Protein AF-0000000084493902 (afdb_homodimer)

Organism: NCBI:txid1637975

Structure (mmCIF, N/CA/C/O backbone):
data_AF-0000000084493902-model_v1
#
loop_
_entity.id
_entity.type
_entity.pdbx_description
1 polymer 'ADP-ribose pyrophosphatase'
#
loop_
_atom_site.group_PDB
_atom_site.id
_atom_site.type_symbol
_atom_site.label_atom_id
_atom_site.label_alt_id
_atom_site.label_comp_id
_atom_site.label_asym_id
_atom_site.label_entity_id
_atom_site.label_seq_id
_atom_site.pdbx_PDB_ins_code
_atom_site.Cartn_x
_atom_site.Cartn_y
_atom_site.Cartn_z
_atom_site.occupancy
_atom_site.B_iso_or_equiv
_atom_site.auth_seq_id
_atom_site.auth_comp_id
_atom_site.auth_asym_id
_atom_site.auth_atom_id
_atom_site.pdbx_PDB_model_num
ATOM 1 N N . MET A 1 1 ? -39.344 -2.83 9.414 1 40.59 1 MET A N 1
ATOM 2 C CA . MET A 1 1 ? -38.625 -2.637 8.164 1 40.59 1 MET A CA 1
ATOM 3 C C . MET A 1 1 ? -37.312 -3.404 8.18 1 40.59 1 MET A C 1
ATOM 5 O O . MET A 1 1 ? -36.594 -3.381 9.18 1 40.59 1 MET A O 1
ATOM 9 N N . LYS A 1 2 ? -37.156 -4.387 7.496 1 50.34 2 LYS A N 1
ATOM 10 C CA . LYS A 1 2 ? -35.969 -5.25 7.574 1 50.34 2 LYS A CA 1
ATOM 11 C C . LYS A 1 2 ? -34.688 -4.434 7.469 1 50.34 2 LYS A C 1
ATOM 13 O O . LYS A 1 2 ? -34.562 -3.539 6.625 1 50.34 2 LYS A O 1
ATOM 18 N N . PRO A 1 3 ? -33.844 -4.539 8.43 1 62.88 3 PRO A N 1
ATOM 19 C CA . PRO A 1 3 ? -32.625 -3.711 8.406 1 62.88 3 PRO A CA 1
ATOM 20 C C . PRO A 1 3 ? -31.844 -3.844 7.102 1 62.88 3 PRO A C 1
ATOM 22 O O . PRO A 1 3 ? -31.703 -4.949 6.582 1 62.88 3 PRO A O 1
ATOM 25 N N . LYS A 1 4 ? -31.719 -2.766 6.324 1 71.44 4 LYS A N 1
ATOM 26 C CA . LYS A 1 4 ? -31.078 -2.695 5.012 1 71.44 4 LYS A CA 1
ATOM 27 C C . LYS A 1 4 ? -29.797 -3.533 4.977 1 71.44 4 LYS A C 1
ATOM 29 O O . LYS A 1 4 ? -29.469 -4.133 3.951 1 71.44 4 LYS A O 1
ATOM 34 N N . TRP A 1 5 ? -29.188 -3.623 6.105 1 69.56 5 TRP A N 1
ATOM 35 C CA . TRP A 1 5 ? -27.969 -4.422 6.137 1 69.56 5 TRP A CA 1
ATOM 36 C C . TRP A 1 5 ? -28.281 -5.898 5.91 1 69.56 5 TRP A C 1
ATOM 38 O O . TRP A 1 5 ? -27.484 -6.613 5.285 1 69.56 5 TRP A O 1
ATOM 48 N N . LEU A 1 6 ? -29.469 -6.363 6.398 1 64.44 6 LEU A N 1
ATOM 49 C CA . LEU A 1 6 ? -29.875 -7.746 6.203 1 64.44 6 LEU A CA 1
ATOM 50 C C . LEU A 1 6 ? -30.172 -8.023 4.73 1 64.44 6 LEU A C 1
ATOM 52 O O . LEU A 1 6 ? -29.797 -9.078 4.207 1 64.44 6 LEU A O 1
ATOM 56 N N . GLU A 1 7 ? -30.812 -7.098 4.105 1 72 7 GLU A N 1
ATOM 57 C CA . GLU A 1 7 ? -31.078 -7.227 2.68 1 72 7 GLU A CA 1
ATOM 58 C C . GLU A 1 7 ? -29.797 -7.309 1.871 1 72 7 GLU A C 1
ATOM 60 O O . GLU A 1 7 ? -29.672 -8.133 0.961 1 72 7 GLU A O 1
ATOM 65 N N . TRP A 1 8 ? -28.781 -6.453 2.168 1 73.19 8 TRP A N 1
ATOM 66 C CA . TRP A 1 8 ? -27.484 -6.477 1.485 1 73.19 8 TRP A CA 1
ATOM 67 C C . TRP A 1 8 ? -26.797 -7.82 1.673 1 73.19 8 TRP A C 1
ATOM 69 O O . TRP A 1 8 ? -26.281 -8.406 0.711 1 73.19 8 TRP A O 1
ATO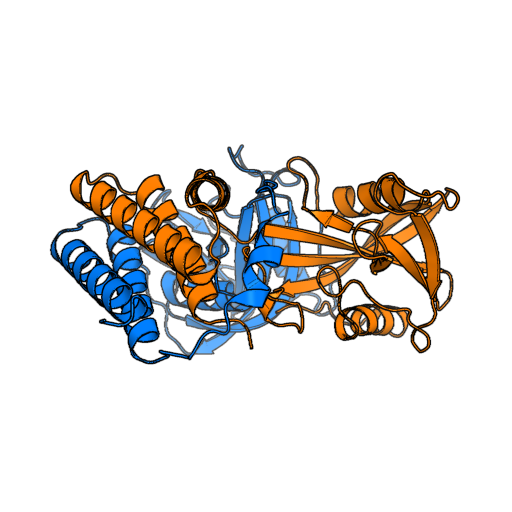M 79 N N . ALA A 1 9 ? -26.828 -8.258 2.898 1 68.31 9 ALA A N 1
ATOM 80 C CA . ALA A 1 9 ? -26.172 -9.523 3.195 1 68.31 9 ALA A CA 1
ATOM 81 C C . ALA A 1 9 ? -26.797 -10.68 2.418 1 68.31 9 ALA A C 1
ATOM 83 O O . ALA A 1 9 ? -26.094 -11.516 1.854 1 68.31 9 ALA A O 1
ATOM 84 N N . LYS A 1 10 ? -28.141 -10.719 2.365 1 66.25 10 LYS A N 1
ATOM 85 C CA . LYS A 1 10 ? -28.859 -11.773 1.639 1 66.25 10 LYS A CA 1
ATOM 86 C C . LYS A 1 10 ? -28.547 -11.719 0.146 1 66.25 10 LYS A C 1
ATOM 88 O O . LYS A 1 10 ? -28.312 -12.75 -0.487 1 66.25 10 LYS A O 1
ATOM 93 N N . GLN A 1 11 ? -28.609 -10.5 -0.371 1 75.38 11 GLN A N 1
ATOM 94 C CA . GLN A 1 11 ? -28.297 -10.32 -1.786 1 75.38 11 GLN A CA 1
ATOM 95 C C . GLN A 1 11 ? -26.875 -10.773 -2.1 1 75.38 11 GLN A C 1
ATOM 97 O O . GLN A 1 11 ? -26.656 -11.508 -3.062 1 75.38 11 GLN A O 1
ATOM 102 N N . LEU A 1 12 ? -25.922 -10.352 -1.308 1 79.12 12 LEU A N 1
ATOM 103 C CA . LEU A 1 12 ? -24.531 -10.727 -1.506 1 79.12 12 LEU A CA 1
ATOM 104 C C . LEU A 1 12 ? -24.344 -12.234 -1.412 1 79.12 12 LEU A C 1
ATOM 106 O O . LEU A 1 12 ? -23.625 -12.828 -2.213 1 79.12 12 LEU A O 1
ATOM 110 N N . GLN A 1 13 ? -25.062 -12.844 -0.446 1 68.31 13 GLN A N 1
ATOM 111 C CA . GLN A 1 13 ? -25 -14.289 -0.293 1 68.31 13 GLN A CA 1
ATOM 112 C C . GLN A 1 13 ? -25.547 -15 -1.528 1 68.31 13 GLN A C 1
ATOM 114 O O . GLN A 1 13 ? -24.969 -15.969 -2.006 1 68.31 13 GLN A O 1
ATOM 119 N N . SER A 1 14 ? -26.688 -14.594 -2.02 1 68.5 14 SER A N 1
ATOM 120 C CA . SER A 1 14 ? -27.312 -15.188 -3.199 1 68.5 14 SER A CA 1
ATOM 121 C C . SER A 1 14 ? -26.406 -15.062 -4.422 1 68.5 14 SER A C 1
ATOM 123 O O . SER A 1 14 ? -26.234 -16.016 -5.176 1 68.5 14 SER A O 1
ATOM 125 N N . ILE A 1 15 ? -25.797 -13.844 -4.664 1 75 15 ILE A N 1
ATOM 126 C CA . ILE A 1 15 ? -24.922 -13.594 -5.801 1 75 15 ILE A CA 1
ATOM 127 C C . ILE A 1 15 ? -23.672 -14.484 -5.695 1 75 15 ILE A C 1
ATOM 129 O O . ILE A 1 15 ? -23.266 -15.102 -6.676 1 75 15 ILE A O 1
ATOM 133 N N . ALA A 1 16 ? -23.109 -14.461 -4.492 1 73.44 16 ALA A N 1
ATOM 134 C CA . ALA A 1 16 ? -21.922 -15.281 -4.266 1 73.44 16 ALA A CA 1
ATOM 135 C C . ALA A 1 16 ? -22.219 -16.75 -4.547 1 73.44 16 ALA A C 1
ATOM 137 O O . ALA A 1 16 ? -21.422 -17.438 -5.207 1 73.44 16 ALA A O 1
ATOM 138 N N . GLN A 1 17 ? -23.344 -17.266 -4.055 1 68.88 17 GLN A N 1
ATOM 139 C CA . GLN A 1 17 ? -23.719 -18.656 -4.262 1 68.88 17 GLN A CA 1
ATOM 140 C C . GLN A 1 17 ? -23.891 -18.969 -5.746 1 68.88 17 GLN A C 1
ATOM 142 O O . GLN A 1 17 ? -23.438 -20.016 -6.227 1 68.88 17 GLN A O 1
ATOM 147 N N . ALA A 1 18 ? -24.594 -18.188 -6.504 1 70.81 18 ALA A N 1
ATOM 148 C CA . ALA A 1 18 ? -24.75 -18.359 -7.945 1 70.81 18 ALA A CA 1
ATOM 149 C C . ALA A 1 18 ? -23.406 -18.391 -8.648 1 70.81 18 ALA A C 1
ATOM 151 O O . ALA A 1 18 ? -23.156 -19.234 -9.516 1 70.81 18 ALA A O 1
ATOM 152 N N . GLY A 1 19 ? -22.516 -17.312 -8.352 1 75 19 GLY A N 1
ATOM 153 C CA . GLY A 1 19 ? -21.188 -17.312 -8.922 1 75 19 GLY A CA 1
ATOM 154 C C . GLY A 1 19 ? -20.391 -18.562 -8.633 1 75 19 GLY A C 1
ATOM 155 O O . GLY A 1 19 ? -19.766 -19.125 -9.531 1 75 19 GLY A O 1
ATOM 156 N N . LEU A 1 20 ? -20.516 -19.031 -7.383 1 74.19 20 LEU A N 1
ATOM 157 C CA . LEU A 1 20 ? -19.797 -20.234 -6.969 1 74.19 20 LEU A CA 1
ATOM 158 C C . LEU A 1 20 ? -20.344 -21.469 -7.672 1 74.19 20 LEU A C 1
ATOM 160 O O . LEU A 1 20 ? -19.625 -22.438 -7.887 1 74.19 20 LEU A O 1
ATOM 164 N N . THR A 1 21 ? -21.594 -21.516 -8.031 1 67.62 21 THR A N 1
ATOM 165 C CA . THR A 1 21 ? -22.25 -22.656 -8.672 1 67.62 21 THR A CA 1
ATOM 166 C C . THR A 1 21 ? -21.953 -22.672 -10.172 1 67.62 21 THR A C 1
ATOM 168 O O . THR A 1 21 ? -21.719 -23.75 -10.742 1 67.62 21 THR A O 1
ATOM 171 N N . TYR A 1 22 ? -21.844 -21.5 -10.805 1 74.5 22 TYR A N 1
ATOM 172 C CA . TYR A 1 22 ? -21.906 -21.484 -12.258 1 74.5 22 TYR A CA 1
ATOM 173 C C . TYR A 1 22 ? -20.578 -21.031 -12.852 1 74.5 22 TYR A C 1
ATOM 175 O O . TYR A 1 22 ? -20.297 -21.281 -14.023 1 74.5 22 TYR A O 1
ATOM 183 N N . SER A 1 23 ? -19.812 -20.125 -12.117 1 76.56 23 SER A N 1
ATOM 184 C CA . SER A 1 23 ? -18.547 -19.625 -12.664 1 76.56 23 SER A CA 1
ATOM 185 C C . SER A 1 23 ? -17.562 -20.75 -12.922 1 76.56 23 SER A C 1
ATOM 187 O O . SER A 1 23 ? -17.531 -21.734 -12.18 1 76.56 23 SER A O 1
ATOM 189 N N . LYS A 1 24 ? -16.75 -20.641 -14 1 76.44 24 LYS A N 1
ATOM 190 C CA . LYS A 1 24 ? -15.742 -21.641 -14.328 1 76.44 24 LYS A CA 1
ATOM 191 C C . LYS A 1 24 ? -14.336 -21.078 -14.18 1 76.44 24 LYS A C 1
ATOM 193 O O . LYS A 1 24 ? -13.352 -21.828 -14.195 1 76.44 24 LYS A O 1
ATOM 198 N N . ASP A 1 25 ? -14.273 -19.781 -14.047 1 77.94 25 ASP A N 1
ATOM 199 C CA . ASP A 1 25 ? -12.984 -19.109 -13.867 1 77.94 25 ASP A CA 1
ATOM 200 C C . ASP A 1 25 ? -12.531 -19.172 -12.414 1 77.94 25 ASP A C 1
ATOM 202 O O . ASP A 1 25 ? -13.266 -18.766 -11.508 1 77.94 25 ASP A O 1
ATOM 206 N N . ILE A 1 26 ? -11.359 -19.734 -12.195 1 74.38 26 ILE A N 1
ATOM 207 C CA . ILE A 1 26 ? -10.875 -20 -10.844 1 74.38 26 ILE A CA 1
ATOM 208 C C . ILE A 1 26 ? -10.734 -18.688 -10.086 1 74.38 26 ILE A C 1
ATOM 210 O O . ILE A 1 26 ? -10.984 -18.641 -8.875 1 74.38 26 ILE A O 1
ATOM 214 N N . TYR A 1 27 ? -10.422 -17.656 -10.625 1 76.69 27 TYR A N 1
ATOM 215 C CA . TYR A 1 27 ? -10.297 -16.359 -9.961 1 76.69 27 TYR A CA 1
ATOM 216 C C . TYR A 1 27 ? -11.664 -15.789 -9.609 1 76.69 27 TYR A C 1
ATOM 218 O O . TYR A 1 27 ? -11.844 -15.195 -8.547 1 76.69 27 TYR A O 1
ATOM 226 N N . ASP A 1 28 ? -12.594 -15.984 -10.539 1 78.06 28 ASP A N 1
ATOM 227 C CA . ASP A 1 28 ? -13.953 -15.547 -10.25 1 78.06 28 ASP A CA 1
ATOM 228 C C . ASP A 1 28 ? -14.555 -16.344 -9.086 1 78.06 28 ASP A C 1
ATOM 230 O O . ASP A 1 28 ? -15.258 -15.773 -8.242 1 78.06 28 ASP A O 1
ATOM 234 N N . LEU A 1 29 ? -14.172 -17.609 -9.078 1 75.19 29 LEU A N 1
ATOM 235 C CA . LEU A 1 29 ? -14.648 -18.422 -7.969 1 75.19 29 LEU A CA 1
ATOM 236 C C . LEU A 1 29 ? -14.102 -17.906 -6.645 1 75.19 29 LEU A C 1
ATOM 238 O O . LEU A 1 29 ? -14.828 -17.828 -5.652 1 75.19 29 LEU A O 1
ATOM 242 N N . GLU A 1 30 ? -12.906 -17.5 -6.582 1 75.88 30 GLU A N 1
ATOM 243 C CA . GLU A 1 30 ? -12.297 -16.938 -5.383 1 75.88 30 GLU A CA 1
ATOM 244 C C . GLU A 1 30 ? -12.961 -15.617 -5 1 75.88 30 GLU A C 1
ATOM 246 O O . GLU A 1 30 ? -13.203 -15.352 -3.818 1 75.88 30 GLU A O 1
ATOM 251 N N . ARG A 1 31 ? -13.258 -14.891 -5.949 1 83.88 31 ARG A N 1
ATOM 252 C CA . ARG A 1 31 ? -13.914 -13.617 -5.703 1 83.88 31 ARG A CA 1
ATOM 253 C C . ARG A 1 31 ? -15.297 -13.82 -5.09 1 83.88 31 ARG A C 1
ATOM 255 O O . ARG A 1 31 ? -15.672 -13.125 -4.148 1 83.88 31 ARG A O 1
ATOM 262 N N . PHE A 1 32 ? -16.016 -14.773 -5.605 1 78.56 32 PHE A N 1
ATOM 263 C CA . PHE A 1 32 ? -17.359 -15.023 -5.086 1 78.56 32 PHE A CA 1
ATOM 264 C C . PHE A 1 32 ? -17.297 -15.609 -3.68 1 78.56 32 PHE A C 1
ATOM 266 O O . PHE A 1 32 ? -18.156 -15.344 -2.848 1 78.56 32 PHE A O 1
ATOM 273 N N . GLU A 1 33 ? -16.203 -16.344 -3.426 1 77.56 33 GLU A N 1
ATOM 274 C CA . GLU A 1 33 ? -16.016 -16.828 -2.062 1 77.56 33 GLU A CA 1
ATOM 275 C C . GLU A 1 33 ? -15.766 -15.68 -1.095 1 77.56 33 GLU A C 1
ATOM 277 O O . GLU A 1 33 ? -16.281 -15.688 0.028 1 77.56 33 GLU A O 1
ATOM 282 N N . LEU A 1 34 ? -15.055 -14.75 -1.514 1 78.06 34 LEU A N 1
ATOM 283 C CA . LEU A 1 34 ? -14.805 -13.57 -0.688 1 78.06 34 LEU A CA 1
ATOM 284 C C . LEU A 1 34 ? -16.094 -12.805 -0.435 1 78.06 34 LEU A C 1
ATOM 286 O O . LEU A 1 34 ? -16.359 -12.359 0.688 1 78.06 34 LEU A O 1
ATOM 290 N N . ILE A 1 35 ? -16.953 -12.672 -1.423 1 80 35 ILE A N 1
ATOM 291 C CA . ILE A 1 35 ? -18.234 -11.992 -1.284 1 80 35 ILE A CA 1
ATOM 292 C C . ILE A 1 35 ? -19.125 -12.75 -0.288 1 80 35 ILE A C 1
ATOM 294 O O . ILE A 1 35 ? -19.781 -12.133 0.551 1 80 35 ILE A O 1
ATOM 298 N N . ARG A 1 36 ? -19.062 -14.031 -0.386 1 70.56 36 ARG A N 1
ATOM 299 C CA . ARG A 1 36 ? -19.812 -14.852 0.553 1 70.56 36 ARG A CA 1
ATOM 300 C C . ARG A 1 36 ? -19.359 -14.617 1.986 1 70.56 36 ARG A C 1
ATOM 302 O O . ARG A 1 36 ? -20.188 -14.461 2.891 1 70.56 36 ARG A O 1
ATOM 309 N N . LYS A 1 37 ? -18.062 -14.531 2.156 1 73 37 LYS A N 1
ATOM 310 C CA . LYS A 1 37 ? -17.516 -14.289 3.49 1 73 37 LYS A CA 1
ATOM 311 C C . LYS A 1 37 ? -17.953 -12.93 4.023 1 73 37 LYS A C 1
ATOM 313 O O . LYS A 1 37 ? -18.328 -12.805 5.191 1 73 37 LYS A O 1
ATOM 318 N N . ILE A 1 38 ? -17.922 -11.953 3.221 1 77.38 38 ILE A N 1
ATOM 319 C CA . ILE A 1 38 ? -18.328 -10.609 3.619 1 77.38 38 ILE A CA 1
ATOM 320 C C . ILE A 1 38 ? -19.812 -10.602 3.986 1 77.38 38 ILE A C 1
ATOM 322 O O . ILE A 1 38 ? -20.203 -9.984 4.977 1 77.38 38 ILE A O 1
ATOM 326 N N . SER A 1 39 ? -20.625 -11.242 3.199 1 69.69 39 SER A N 1
ATOM 327 C CA . SER A 1 39 ? -22.062 -11.312 3.465 1 69.69 39 SER A CA 1
ATOM 328 C C . SER A 1 39 ? -22.344 -11.945 4.824 1 69.69 39 SER A C 1
ATOM 330 O O . SER A 1 39 ? -23.219 -11.477 5.562 1 69.69 39 SER A O 1
ATOM 332 N N . VAL A 1 40 ? -21.578 -12.898 5.23 1 69.62 40 VAL A N 1
ATOM 333 C CA . VAL A 1 40 ? -21.734 -13.555 6.52 1 69.62 40 VAL A CA 1
ATOM 334 C C . VAL A 1 40 ? -21.312 -12.609 7.641 1 69.62 40 VAL A C 1
ATOM 336 O O . VAL A 1 40 ? -21.953 -12.555 8.688 1 69.62 40 VAL A O 1
ATOM 339 N N . GLU A 1 41 ? -20.266 -11.93 7.367 1 72.81 41 GLU A N 1
ATOM 340 C CA . GLU A 1 41 ? -19.797 -10.977 8.367 1 72.81 41 GLU A CA 1
ATOM 341 C C . GLU A 1 41 ? -20.844 -9.883 8.609 1 72.81 41 GLU A C 1
ATOM 343 O O . GLU A 1 41 ? -21.047 -9.453 9.75 1 72.81 41 GLU A O 1
ATOM 348 N N . ILE A 1 42 ? -21.406 -9.352 7.605 1 69.44 42 ILE A N 1
ATOM 349 C CA . ILE A 1 42 ? -22.438 -8.336 7.727 1 69.44 42 ILE A CA 1
ATOM 350 C C . ILE A 1 42 ? -23.578 -8.867 8.594 1 69.44 42 ILE A C 1
ATOM 352 O O . ILE A 1 42 ? -24.094 -8.156 9.461 1 69.44 42 ILE A O 1
ATOM 356 N N . LEU A 1 43 ? -23.953 -10.078 8.492 1 59.69 43 LEU A N 1
ATOM 357 C CA . LEU A 1 43 ? -25.047 -10.703 9.242 1 59.69 43 LEU A CA 1
ATOM 358 C C . LEU A 1 43 ? -24.672 -10.852 10.711 1 59.69 43 LEU A C 1
ATOM 360 O O . LEU A 1 43 ? -25.531 -10.719 11.594 1 59.69 43 LEU A O 1
ATOM 364 N N . THR A 1 44 ? -23.391 -11.094 10.922 1 63.78 44 THR A N 1
ATOM 365 C CA . THR A 1 44 ? -22.969 -11.383 12.289 1 63.78 44 THR A CA 1
ATOM 366 C C . THR A 1 44 ? -22.688 -10.086 13.047 1 63.78 44 THR A C 1
ATOM 368 O O . THR A 1 44 ? -22.781 -10.055 14.273 1 63.78 44 THR A O 1
ATOM 371 N N . GLN A 1 45 ? -22.234 -8.883 12.383 1 60.28 45 GLN A N 1
ATOM 372 C CA . GLN A 1 45 ? -21.844 -7.645 13.047 1 60.28 45 GLN A CA 1
ATOM 373 C C . GLN A 1 45 ? -22.891 -6.559 12.867 1 60.28 45 GLN A C 1
ATOM 375 O O . GLN A 1 45 ? -22.734 -5.441 13.367 1 60.28 45 GLN A O 1
ATOM 380 N N . ASN A 1 46 ? -24.172 -6.582 12.93 1 54.47 46 ASN A N 1
ATOM 381 C CA . ASN A 1 46 ? -25.266 -5.652 12.703 1 54.47 46 ASN A CA 1
ATOM 382 C C . ASN A 1 46 ? -25.188 -4.445 13.633 1 54.47 46 ASN A C 1
ATOM 384 O O . ASN A 1 46 ? -25.484 -4.551 14.82 1 54.47 46 ASN A O 1
ATOM 388 N N . THR A 1 47 ? -23.969 -3.711 13.656 1 46.97 47 THR A N 1
ATOM 389 C CA . THR A 1 47 ? -23.938 -2.672 14.68 1 46.97 47 THR A CA 1
ATOM 390 C C . THR A 1 47 ? -24.781 -1.472 14.266 1 46.97 47 THR A C 1
ATOM 392 O O . THR A 1 47 ? -25.016 -1.254 13.078 1 46.97 47 THR A O 1
ATOM 395 N N . ASN A 1 48 ? -25.516 -0.842 15.164 1 46.53 48 ASN A N 1
ATOM 396 C CA . ASN A 1 48 ? -26.141 0.473 15.188 1 46.53 48 ASN A CA 1
ATOM 397 C C . ASN A 1 48 ? -25.188 1.562 14.703 1 46.53 48 ASN A C 1
ATOM 399 O O . ASN A 1 48 ? -24.156 1.812 15.336 1 46.53 48 ASN A O 1
ATOM 403 N N . MET A 1 49 ? -24.906 1.685 13.453 1 45.53 49 MET A N 1
ATOM 404 C CA . MET A 1 49 ? -23.969 2.592 12.789 1 45.53 49 MET A CA 1
ATOM 405 C C . MET A 1 49 ? -24.406 4.043 12.969 1 45.53 49 MET A C 1
ATOM 407 O O . MET A 1 49 ? -25.562 4.383 12.719 1 45.53 49 MET A O 1
ATOM 411 N N . ASP A 1 50 ? -23.859 4.738 13.883 1 44 50 ASP A N 1
ATOM 412 C CA . ASP A 1 50 ? -24.031 6.184 13.961 1 44 50 ASP A CA 1
ATOM 413 C C . ASP A 1 50 ? -23.578 6.859 12.664 1 44 50 ASP A C 1
ATOM 415 O O . ASP A 1 50 ? -22.406 6.746 12.273 1 44 50 ASP A O 1
ATOM 419 N N . ASN A 1 51 ? -24.422 7.348 11.75 1 43.91 51 ASN A N 1
ATOM 420 C CA . ASN A 1 51 ? -24.484 7.871 10.391 1 43.91 51 ASN A CA 1
ATOM 421 C C . ASN A 1 51 ? -23.719 9.188 10.258 1 43.91 51 ASN A C 1
ATOM 423 O O . ASN A 1 51 ? -23.172 9.477 9.195 1 43.91 51 ASN A O 1
ATOM 427 N N . LYS A 1 52 ? -23.719 10.125 11.188 1 42.44 52 LYS A N 1
ATOM 428 C CA . LYS A 1 52 ? -23.297 11.5 10.961 1 42.44 52 LYS A CA 1
ATOM 429 C C . LYS A 1 52 ? -21.875 11.562 10.414 1 42.44 52 LYS A C 1
ATOM 431 O O . LYS A 1 52 ? -21.578 12.383 9.539 1 42.44 52 LYS A O 1
ATOM 436 N N . ILE A 1 53 ? -21 10.93 10.867 1 43.22 53 ILE A N 1
ATOM 437 C CA . ILE A 1 53 ? -19.578 11.141 10.695 1 43.22 53 ILE A CA 1
ATOM 438 C C . ILE A 1 53 ? -19.172 10.812 9.258 1 43.22 53 ILE A C 1
ATOM 440 O O . ILE A 1 53 ? -18.328 11.492 8.672 1 43.22 53 ILE A O 1
ATOM 444 N N . ILE A 1 54 ? -19.953 10.07 8.523 1 45 54 ILE A N 1
ATOM 445 C CA . ILE A 1 54 ? -19.453 9.484 7.285 1 45 54 ILE A CA 1
ATOM 446 C C . ILE A 1 54 ? -19.594 10.5 6.152 1 45 54 ILE A C 1
ATOM 448 O O . ILE A 1 54 ? -18.719 10.586 5.289 1 45 54 ILE A O 1
ATOM 452 N N . LYS A 1 55 ? -20.656 11.344 6.156 1 41.91 55 LYS A N 1
ATOM 453 C CA . LYS A 1 55 ? -20.844 12.281 5.051 1 41.91 55 LYS A CA 1
ATOM 454 C C . LYS A 1 55 ? -19.609 13.125 4.824 1 41.91 55 LYS A C 1
ATOM 456 O O . LYS A 1 55 ? -19.219 13.367 3.68 1 41.91 55 LYS A O 1
ATOM 461 N N . GLU A 1 56 ? -19.125 13.625 5.859 1 44.5 56 GLU A N 1
ATOM 462 C CA . GLU A 1 56 ? -17.984 14.531 5.711 1 44.5 56 GLU A CA 1
ATOM 463 C C . GLU A 1 56 ? -16.766 13.805 5.148 1 44.5 56 GLU A C 1
ATOM 465 O O . GLU A 1 56 ? -15.961 14.391 4.426 1 44.5 56 GLU A O 1
ATOM 470 N N . LEU A 1 57 ? -16.828 12.586 5.465 1 45.31 57 LEU A N 1
ATOM 471 C CA . LEU A 1 57 ? -15.633 11.812 5.125 1 45.31 57 LEU A CA 1
ATOM 472 C C . LEU A 1 57 ? -15.461 11.719 3.611 1 45.31 57 LEU A C 1
ATOM 474 O O . LEU A 1 57 ? -14.336 11.797 3.104 1 45.31 57 LEU A O 1
ATOM 478 N N . PHE A 1 58 ? -16.656 11.617 2.889 1 41.69 58 PHE A N 1
ATOM 479 C CA . PHE A 1 58 ? -16.578 11.312 1.465 1 41.69 58 PHE A CA 1
ATOM 480 C C . PHE A 1 58 ? -16.625 12.586 0.632 1 41.69 58 PHE A C 1
ATOM 482 O O . PHE A 1 58 ? -16.219 12.594 -0.528 1 41.69 58 PHE A O 1
ATOM 489 N N . ALA A 1 59 ? -17.188 13.625 1.162 1 38.44 59 ALA A N 1
ATOM 490 C CA . ALA A 1 59 ? -17.5 14.797 0.351 1 38.44 59 ALA A CA 1
ATOM 491 C C . ALA A 1 59 ? -16.25 15.336 -0.341 1 38.44 59 ALA A C 1
ATOM 493 O O . ALA A 1 59 ? -16.328 15.922 -1.423 1 38.44 59 ALA A O 1
ATOM 494 N N . ASN A 1 60 ? -15.188 15.156 0.201 1 38.72 60 ASN A N 1
ATOM 495 C CA . ASN A 1 60 ? -14.078 15.906 -0.389 1 38.72 60 ASN A CA 1
ATOM 496 C C . ASN A 1 60 ? -13.117 14.984 -1.132 1 38.72 60 ASN A C 1
ATOM 498 O O . ASN A 1 60 ? -12.031 15.406 -1.543 1 38.72 60 ASN A O 1
ATOM 502 N N . GLU A 1 61 ? -13.547 13.719 -1.237 1 43.16 61 GLU A N 1
ATOM 503 C CA . GLU A 1 61 ? -12.445 12.945 -1.811 1 43.16 61 GLU A CA 1
ATOM 504 C C . GLU A 1 61 ? -12.68 12.672 -3.293 1 43.16 61 GLU A C 1
ATOM 506 O O . GLU A 1 61 ? -13.773 12.258 -3.688 1 43.16 61 GLU A O 1
ATOM 511 N N . THR A 1 62 ? -12.305 13.5 -4.188 1 43.34 62 THR A N 1
ATOM 512 C CA . THR A 1 62 ? -12.227 13.141 -5.598 1 43.34 62 THR A CA 1
ATOM 513 C C . THR A 1 62 ? -11.141 12.086 -5.824 1 43.34 62 THR A C 1
ATOM 515 O O . THR A 1 62 ? -10.164 12.023 -5.078 1 43.34 62 THR A O 1
ATOM 518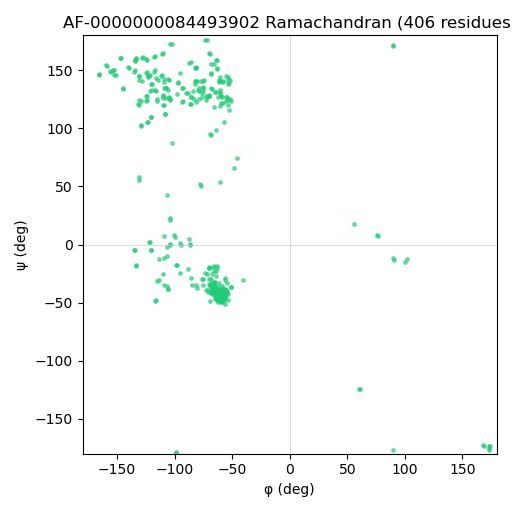 N N . GLY A 1 63 ? -11.578 10.961 -6.297 1 54.72 63 GLY A N 1
ATOM 519 C CA . GLY A 1 63 ? -10.812 9.742 -6.461 1 54.72 63 GLY A CA 1
ATOM 520 C C . GLY A 1 63 ? -9.469 9.961 -7.141 1 54.72 63 GLY A C 1
ATOM 521 O O . GLY A 1 63 ? -9.32 9.688 -8.328 1 54.72 63 GLY A O 1
ATOM 522 N N . TYR A 1 64 ? -8.461 10.719 -6.484 1 61.28 64 TYR A N 1
ATOM 523 C CA . TYR A 1 64 ? -7.109 10.875 -7.004 1 61.28 64 TYR A CA 1
ATOM 524 C C . TYR A 1 64 ? -6.473 9.516 -7.281 1 61.28 64 TYR A C 1
ATOM 526 O O . TYR A 1 64 ? -6.504 8.625 -6.434 1 61.28 64 TYR A O 1
ATOM 534 N N . ALA A 1 65 ? -6.105 9.328 -8.586 1 70.94 65 ALA A N 1
ATOM 535 C CA . ALA A 1 65 ? -5.441 8.078 -8.953 1 70.94 65 ALA A CA 1
ATOM 536 C C . ALA A 1 65 ? -4.027 8.023 -8.383 1 70.94 65 ALA A C 1
ATOM 538 O O . ALA A 1 65 ? -3.291 9.016 -8.438 1 70.94 65 ALA A O 1
ATOM 539 N N . THR A 1 66 ? -3.703 6.973 -7.711 1 88.5 66 THR A N 1
ATOM 540 C CA . THR A 1 66 ? -2.344 6.734 -7.238 1 88.5 66 THR A CA 1
ATOM 541 C C . THR A 1 66 ? -1.759 5.48 -7.879 1 88.5 66 THR A C 1
ATOM 543 O O . THR A 1 66 ? -2.48 4.703 -8.508 1 88.5 66 THR A O 1
ATOM 546 N N . PRO A 1 67 ? -0.481 5.312 -7.852 1 89.12 67 PRO A N 1
ATOM 547 C CA . PRO A 1 67 ? 0.104 4.07 -8.367 1 89.12 67 PRO A CA 1
ATOM 548 C C . PRO A 1 67 ? -0.511 2.824 -7.73 1 89.12 67 PRO A C 1
ATOM 550 O O . PRO A 1 67 ? -0.888 2.846 -6.555 1 89.12 67 PRO A O 1
ATOM 553 N N . LYS A 1 68 ? -0.628 1.833 -8.539 1 88.06 68 LYS A N 1
ATOM 554 C CA . LYS A 1 68 ? -1.015 0.536 -7.992 1 88.06 68 LYS A CA 1
ATOM 555 C C . LYS A 1 68 ? 0.093 -0.044 -7.117 1 88.06 68 LYS A C 1
ATOM 557 O O . LYS A 1 68 ? 1.259 0.331 -7.254 1 88.06 68 LYS A O 1
ATOM 562 N N . VAL A 1 69 ? -0.311 -0.9 -6.211 1 95.62 69 VAL A N 1
ATOM 563 C CA . VAL A 1 69 ? 0.667 -1.479 -5.293 1 95.62 69 VAL A CA 1
ATOM 564 C C . VAL A 1 69 ? 0.77 -2.984 -5.531 1 95.62 69 VAL A C 1
ATOM 566 O O . VAL A 1 69 ? -0.247 -3.68 -5.594 1 95.62 69 VAL A O 1
ATOM 569 N N . ASP A 1 70 ? 1.972 -3.463 -5.77 1 95.56 70 ASP A N 1
ATOM 570 C CA . ASP A 1 70 ? 2.352 -4.867 -5.906 1 95.56 70 ASP A CA 1
ATOM 571 C C . ASP A 1 70 ? 3.195 -5.324 -4.719 1 95.56 70 ASP A C 1
ATOM 573 O O . ASP A 1 70 ? 4.148 -4.648 -4.332 1 95.56 70 ASP A O 1
ATOM 577 N N . ILE A 1 71 ? 2.805 -6.395 -4.062 1 98.19 71 ILE A N 1
ATOM 578 C CA . ILE A 1 71 ? 3.518 -6.895 -2.891 1 98.19 71 ILE A CA 1
ATOM 579 C C . ILE A 1 71 ? 4.207 -8.219 -3.232 1 98.19 71 ILE A C 1
ATOM 581 O O . ILE A 1 71 ? 3.584 -9.117 -3.797 1 98.19 71 ILE A O 1
ATOM 585 N N . ARG A 1 72 ? 5.484 -8.336 -2.943 1 98.75 72 ARG A N 1
ATOM 586 C CA . ARG A 1 72 ? 6.266 -9.555 -3.15 1 98.75 72 ARG A CA 1
ATOM 587 C C . ARG A 1 72 ? 6.875 -10.039 -1.84 1 98.75 72 ARG A C 1
ATOM 589 O O . ARG A 1 72 ? 7.453 -9.258 -1.089 1 98.75 72 ARG A O 1
ATOM 596 N N . ALA A 1 73 ? 6.742 -11.273 -1.565 1 98.81 73 ALA A N 1
ATOM 597 C CA . ALA A 1 73 ? 7.34 -11.891 -0.387 1 98.81 73 ALA A CA 1
ATOM 598 C C . ALA A 1 73 ? 8.711 -12.484 -0.713 1 98.81 73 ALA A C 1
ATOM 600 O O . ALA A 1 73 ? 8.883 -13.133 -1.746 1 98.81 73 ALA A O 1
ATOM 601 N N . VAL A 1 74 ? 9.625 -12.227 0.121 1 98.81 74 VAL A N 1
ATOM 602 C CA . VAL A 1 74 ? 10.961 -12.797 0.039 1 98.81 74 VAL A CA 1
ATOM 603 C C . VAL A 1 74 ? 11.156 -13.828 1.147 1 98.81 74 VAL A C 1
ATOM 605 O O . VAL A 1 74 ? 11.188 -13.484 2.33 1 98.81 74 VAL A O 1
ATOM 608 N N . VAL A 1 75 ? 11.273 -15.055 0.798 1 98.75 75 VAL A N 1
ATOM 609 C CA . VAL A 1 75 ? 11.391 -16.156 1.752 1 98.75 75 VAL A CA 1
ATOM 610 C C . VAL A 1 75 ? 12.656 -16.953 1.475 1 98.75 75 VAL A C 1
ATOM 612 O O . VAL A 1 75 ? 12.883 -17.406 0.35 1 98.75 75 VAL A O 1
ATOM 615 N N . PHE A 1 76 ? 13.438 -17.125 2.516 1 98.25 76 PHE A N 1
ATOM 616 C CA . PHE A 1 76 ? 14.672 -17.875 2.359 1 98.25 76 PHE A CA 1
ATOM 617 C C . PHE A 1 76 ? 14.594 -19.203 3.113 1 98.25 76 PHE A C 1
ATOM 619 O O . PHE A 1 76 ? 13.914 -19.297 4.141 1 98.25 76 PHE A O 1
ATOM 626 N N . SER A 1 77 ? 15.148 -20.188 2.639 1 97.38 77 SER A N 1
ATOM 627 C CA . SER A 1 77 ? 15.547 -21.422 3.305 1 97.38 77 SER A CA 1
ATOM 628 C C . SER A 1 77 ? 17.047 -21.688 3.137 1 97.38 77 SER A C 1
ATOM 630 O O . SER A 1 77 ? 17.484 -22.109 2.068 1 97.38 77 SER A O 1
ATOM 632 N N . GLY A 1 78 ? 17.75 -21.453 4.242 1 96.12 78 GLY A N 1
ATOM 633 C CA . GLY A 1 78 ? 19.188 -21.391 4.062 1 96.12 78 GLY A CA 1
ATOM 634 C C . GLY A 1 78 ? 19.641 -20.297 3.115 1 96.12 78 GLY A C 1
ATOM 635 O O . GLY A 1 78 ? 19.281 -19.125 3.293 1 96.12 78 GLY A O 1
ATOM 636 N N . ASN A 1 79 ? 20.391 -20.656 2.084 1 97.19 79 ASN A N 1
ATOM 637 C CA . ASN A 1 79 ? 20.891 -19.672 1.135 1 97.19 79 ASN A CA 1
ATOM 638 C C . ASN A 1 79 ? 20.109 -19.703 -0.173 1 97.19 79 ASN A C 1
ATOM 640 O O . ASN A 1 79 ? 20.609 -19.266 -1.212 1 97.19 79 ASN A O 1
ATOM 644 N N . LYS A 1 80 ? 18.953 -20.188 -0.118 1 98.56 80 LYS A N 1
ATOM 645 C CA . LYS A 1 80 ? 18.109 -20.281 -1.308 1 98.56 80 LYS A CA 1
ATOM 646 C C . LYS A 1 80 ? 16.844 -19.453 -1.145 1 98.56 80 LYS A C 1
ATOM 648 O O . LYS A 1 80 ? 16.312 -19.328 -0.039 1 98.56 80 LYS A O 1
ATOM 653 N N . ILE A 1 81 ? 16.344 -18.922 -2.203 1 98.81 81 ILE A N 1
ATOM 654 C CA . ILE A 1 81 ? 15.172 -18.062 -2.178 1 98.81 81 ILE A CA 1
ATOM 655 C C . ILE A 1 81 ? 13.977 -18.812 -2.768 1 98.81 81 ILE A C 1
ATOM 657 O O . ILE A 1 81 ? 14.117 -19.531 -3.77 1 98.81 81 ILE A O 1
ATOM 661 N N . LEU A 1 82 ? 12.828 -18.75 -2.131 1 98.75 82 LEU A N 1
ATOM 662 C CA . LEU A 1 82 ? 11.586 -19.375 -2.582 1 98.75 82 LEU A CA 1
ATOM 663 C C . LEU A 1 82 ? 11.039 -18.672 -3.816 1 98.75 82 LEU A C 1
ATOM 665 O O . LEU A 1 82 ? 10.891 -17.453 -3.818 1 98.75 82 LEU A O 1
ATOM 669 N N . MET A 1 83 ? 10.766 -19.422 -4.844 1 98.62 83 MET A N 1
ATOM 670 C CA . MET A 1 83 ? 10.047 -18.906 -6.004 1 98.62 83 MET A CA 1
ATOM 671 C C . MET A 1 83 ? 8.953 -19.875 -6.449 1 98.62 83 MET A C 1
ATOM 673 O O . MET A 1 83 ? 8.961 -21.031 -6.062 1 98.62 83 MET A O 1
ATOM 677 N N . VAL A 1 84 ? 7.988 -19.344 -7.152 1 97.88 84 VAL A N 1
ATOM 678 C CA . VAL A 1 84 ? 6.891 -20.109 -7.719 1 97.88 84 VAL A CA 1
ATOM 679 C C . VAL A 1 84 ? 6.855 -19.922 -9.234 1 97.88 84 VAL A C 1
ATOM 681 O O . VAL A 1 84 ? 7.215 -18.859 -9.742 1 97.88 84 VAL A O 1
ATOM 684 N N . ARG A 1 85 ? 6.465 -20.953 -9.93 1 97.19 85 ARG A N 1
ATOM 685 C CA . ARG A 1 85 ? 6.383 -20.875 -11.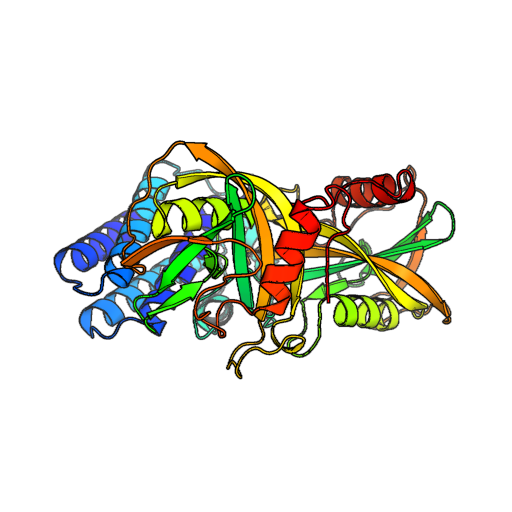383 1 97.19 85 ARG A CA 1
ATOM 686 C C . ARG A 1 85 ? 4.977 -20.484 -11.836 1 97.19 85 ARG A C 1
ATOM 688 O O . ARG A 1 85 ? 4.004 -21.172 -11.5 1 97.19 85 ARG A O 1
ATOM 695 N N . GLU A 1 86 ? 4.93 -19.406 -12.578 1 91.06 86 GLU A N 1
ATOM 696 C CA . GLU A 1 86 ? 3.65 -18.859 -13.023 1 91.06 86 GLU A CA 1
ATOM 697 C C . GLU A 1 86 ? 3.066 -19.703 -14.156 1 91.06 86 GLU A C 1
ATOM 699 O O . GLU A 1 86 ? 3.752 -20 -15.141 1 91.06 86 GLU A O 1
ATOM 704 N N . ASN A 1 87 ? 1.764 -20 -14.062 1 88.06 87 ASN A N 1
ATOM 705 C CA . ASN A 1 87 ? 1.074 -20.688 -15.141 1 88.06 87 ASN A CA 1
ATOM 706 C C . ASN A 1 87 ? 1.024 -19.844 -16.406 1 88.06 87 ASN A C 1
ATOM 708 O O . ASN A 1 87 ? 1.051 -20.375 -17.516 1 88.06 87 ASN A O 1
ATOM 712 N N . SER A 1 88 ? 0.959 -18.609 -16.188 1 82.69 88 SER A N 1
ATOM 713 C CA . SER A 1 88 ? 0.691 -17.672 -17.281 1 82.69 88 SER A CA 1
ATOM 714 C C . SER A 1 88 ? 1.847 -17.641 -18.266 1 82.69 88 SER A C 1
ATOM 716 O O . SER A 1 88 ? 1.628 -17.547 -19.484 1 82.69 88 SER A O 1
ATOM 718 N N . ASP A 1 89 ? 3.107 -17.75 -17.844 1 86.25 89 ASP A N 1
ATOM 719 C CA . ASP A 1 89 ? 4.227 -17.578 -18.766 1 86.25 89 ASP A CA 1
ATOM 720 C C . ASP A 1 89 ? 5.273 -1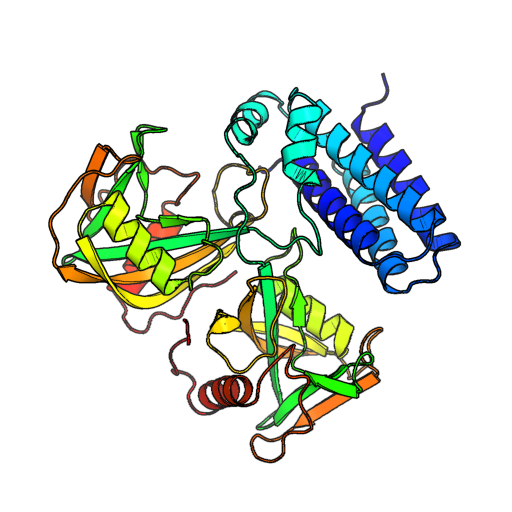8.672 -18.562 1 86.25 89 ASP A C 1
ATOM 722 O O . ASP A 1 89 ? 6.242 -18.766 -19.312 1 86.25 89 ASP A O 1
ATOM 726 N N . GLY A 1 90 ? 5.074 -19.5 -17.578 1 94.06 90 GLY A N 1
ATOM 727 C CA . GLY A 1 90 ? 5.98 -20.609 -17.328 1 94.06 90 GLY A CA 1
ATOM 728 C C . GLY A 1 90 ? 7.285 -20.172 -16.672 1 94.06 90 GLY A C 1
ATOM 729 O O . GLY A 1 90 ? 8.242 -20.953 -16.625 1 94.06 90 GLY A O 1
ATOM 730 N N . ASP A 1 91 ? 7.406 -18.906 -16.25 1 96.69 91 ASP A N 1
ATOM 731 C CA . ASP A 1 91 ? 8.609 -18.359 -15.633 1 96.69 91 ASP A CA 1
ATOM 732 C C . ASP A 1 91 ? 8.422 -18.219 -14.125 1 96.69 91 ASP A C 1
ATOM 734 O O . ASP A 1 91 ? 7.332 -18.438 -13.602 1 96.69 91 ASP A O 1
ATOM 738 N N . TRP A 1 92 ? 9.547 -17.875 -13.438 1 98.19 92 TRP A N 1
ATOM 739 C CA . TRP A 1 92 ? 9.547 -17.953 -11.984 1 98.19 92 TRP A CA 1
ATOM 740 C C . TRP A 1 92 ? 9.453 -16.562 -11.367 1 98.19 92 TRP A C 1
ATOM 742 O O . TRP A 1 92 ? 10.047 -15.609 -11.875 1 98.19 92 TRP A O 1
ATOM 752 N N . SER A 1 93 ? 8.727 -16.438 -10.312 1 98 93 SER A N 1
ATOM 753 C CA . SER A 1 93 ? 8.555 -15.18 -9.594 1 98 93 SER A CA 1
ATOM 754 C C . SER A 1 93 ? 8.562 -15.398 -8.086 1 98 93 SER A C 1
ATOM 756 O O . SER A 1 93 ? 8.312 -16.516 -7.609 1 98 93 SER A O 1
ATOM 758 N N . LEU A 1 94 ? 8.977 -14.383 -7.355 1 98.69 94 LEU A N 1
ATOM 759 C CA . LEU A 1 94 ? 8.688 -14.367 -5.926 1 98.69 94 LEU A CA 1
ATOM 760 C C . LEU A 1 94 ? 7.188 -14.453 -5.672 1 98.69 94 LEU A C 1
ATOM 762 O O . LEU A 1 94 ? 6.398 -13.844 -6.395 1 98.69 94 LEU A O 1
ATOM 766 N N . PRO A 1 95 ? 6.754 -15.219 -4.629 1 98.25 95 PRO A N 1
ATOM 767 C CA . PRO A 1 95 ? 5.332 -15.164 -4.289 1 98.25 95 PRO A CA 1
ATOM 768 C C . PRO A 1 95 ? 4.84 -13.734 -4.059 1 98.25 95 PRO A C 1
ATOM 770 O O . PRO A 1 95 ? 5.559 -12.914 -3.477 1 98.25 95 PRO A O 1
ATOM 773 N N . GLY A 1 96 ? 3.709 -13.391 -4.531 1 96.75 96 GLY A N 1
ATOM 774 C CA . GLY A 1 96 ? 3.195 -12.039 -4.375 1 96.75 96 GLY A CA 1
ATOM 775 C C . GLY A 1 96 ? 1.978 -11.758 -5.238 1 96.75 96 GLY A C 1
ATOM 776 O O . GLY A 1 96 ? 1.394 -12.68 -5.812 1 96.75 96 GLY A O 1
ATOM 777 N N . GLY A 1 97 ? 1.526 -10.5 -5.262 1 94.12 97 GLY A N 1
ATOM 778 C CA . GLY A 1 97 ? 0.365 -10.047 -6.008 1 94.12 97 GLY A CA 1
ATOM 779 C C . GLY A 1 97 ? -0.008 -8.602 -5.707 1 94.12 97 GLY A C 1
ATOM 780 O O . GLY A 1 97 ? 0.738 -7.891 -5.035 1 94.12 97 GLY A O 1
ATOM 781 N N . TRP A 1 98 ? -1.096 -8.219 -6.336 1 90.19 98 TRP A N 1
ATOM 782 C CA . TRP A 1 98 ? -1.638 -6.891 -6.078 1 90.19 98 TRP A CA 1
ATOM 783 C C . TRP A 1 98 ? -2.01 -6.73 -4.605 1 90.19 98 TRP A C 1
ATOM 785 O O . TRP A 1 98 ? -2.473 -7.68 -3.971 1 90.19 98 TRP A O 1
ATOM 795 N N . GLY A 1 99 ? -1.717 -5.52 -4.078 1 92.88 99 GLY A N 1
ATOM 796 C CA . GLY A 1 99 ? -2.215 -5.227 -2.744 1 92.88 99 GLY A CA 1
ATOM 797 C C . GLY A 1 99 ? -3.727 -5.301 -2.643 1 92.88 99 GLY A C 1
ATOM 798 O O . GLY A 1 99 ? -4.434 -4.527 -3.291 1 92.88 99 GLY A O 1
ATOM 799 N N . ASP A 1 100 ? -4.207 -6.137 -1.771 1 90.25 100 ASP A N 1
ATOM 800 C CA . ASP A 1 100 ? -5.641 -6.336 -1.594 1 90.25 100 ASP A CA 1
ATOM 801 C C . ASP A 1 100 ? -6.234 -5.281 -0.663 1 90.25 100 ASP A C 1
ATOM 803 O O . ASP A 1 100 ? -5.715 -5.051 0.434 1 90.25 100 ASP A O 1
ATOM 807 N N . ILE A 1 101 ? -7.332 -4.727 -1.137 1 84.88 101 ILE A N 1
ATOM 808 C CA . ILE A 1 101 ? -8.062 -3.82 -0.259 1 84.88 101 ILE A CA 1
ATOM 809 C C . ILE A 1 101 ? -8.508 -4.566 0.998 1 84.88 101 ILE A C 1
ATOM 811 O O . ILE A 1 101 ? -9.023 -5.684 0.915 1 84.88 101 ILE A O 1
ATOM 815 N N . GLY A 1 102 ? -8.234 -4.035 2.148 1 89.19 102 GLY A N 1
ATOM 816 C CA . GLY A 1 102 ? -8.609 -4.641 3.416 1 89.19 102 GLY A CA 1
ATOM 817 C C . GLY A 1 102 ? -7.461 -5.352 4.102 1 89.19 102 GLY A C 1
ATOM 818 O O . GLY A 1 102 ? -7.535 -5.656 5.293 1 89.19 102 GLY A O 1
ATOM 819 N N . LEU A 1 103 ? -6.371 -5.559 3.377 1 94.06 103 LEU A N 1
ATOM 820 C CA . LEU A 1 103 ? -5.223 -6.246 3.953 1 94.06 103 LEU A CA 1
ATOM 821 C C . LEU A 1 103 ? -4.008 -5.324 4.016 1 94.06 103 LEU A C 1
ATOM 823 O O . LEU A 1 103 ? -3.775 -4.539 3.092 1 94.06 103 LEU A O 1
ATOM 827 N N . THR A 1 104 ? -3.225 -5.469 5.102 1 97.38 104 THR A N 1
ATOM 828 C CA . THR A 1 104 ? -1.946 -4.773 5.195 1 97.38 104 THR A CA 1
ATOM 829 C C . THR A 1 104 ? -0.933 -5.367 4.223 1 97.38 104 THR A C 1
ATOM 831 O O . THR A 1 104 ? -1.123 -6.48 3.723 1 97.38 104 THR A O 1
ATOM 834 N N . PRO A 1 105 ? 0.155 -4.633 3.975 1 97.75 105 PRO A N 1
ATOM 835 C CA . PRO A 1 105 ? 1.198 -5.215 3.125 1 97.75 105 PRO A CA 1
ATOM 836 C C . PRO A 1 105 ? 1.692 -6.566 3.639 1 97.75 105 PRO A C 1
ATOM 838 O O . PRO A 1 105 ? 1.854 -7.508 2.855 1 97.75 105 PRO A O 1
ATOM 841 N N . SER A 1 106 ? 1.875 -6.699 4.93 1 98.69 106 SER A N 1
ATOM 842 C CA . SER A 1 106 ? 2.35 -7.949 5.508 1 98.69 106 SER A CA 1
ATOM 843 C C . SER A 1 106 ? 1.328 -9.07 5.316 1 98.69 106 SER A C 1
ATOM 845 O O . SER A 1 106 ? 1.692 -10.203 4.988 1 98.69 106 SER A O 1
ATOM 847 N N . GLU A 1 107 ? 0.071 -8.711 5.562 1 97.69 107 GLU A N 1
ATOM 848 C CA . GLU A 1 107 ? -0.981 -9.711 5.414 1 97.69 107 GLU A CA 1
ATOM 849 C C . GLU A 1 107 ? -1.063 -10.211 3.975 1 97.69 107 GLU A C 1
ATOM 851 O O . GLU A 1 107 ? -1.308 -11.398 3.738 1 97.69 107 GLU A O 1
ATOM 856 N N . VAL A 1 108 ? -0.892 -9.32 3.031 1 96.38 108 VAL A N 1
ATOM 857 C CA . VAL A 1 108 ? -0.902 -9.711 1.625 1 96.38 108 VAL A CA 1
ATOM 858 C C . VAL A 1 108 ? 0.262 -10.656 1.343 1 96.38 108 VAL A C 1
ATOM 860 O O . VAL A 1 108 ? 0.086 -11.695 0.699 1 96.38 108 VAL A O 1
ATOM 863 N N . ALA A 1 109 ? 1.453 -10.312 1.833 1 98.5 109 ALA A N 1
ATOM 864 C CA . ALA A 1 109 ? 2.627 -11.156 1.624 1 98.5 109 ALA A CA 1
ATOM 865 C C . ALA A 1 109 ? 2.395 -12.562 2.168 1 98.5 109 ALA A C 1
ATOM 867 O O . ALA A 1 109 ? 2.643 -13.555 1.474 1 98.5 109 ALA A O 1
ATOM 868 N N . VAL A 1 110 ? 1.912 -12.617 3.357 1 98.5 110 VAL A N 1
ATOM 869 C CA . VAL A 1 110 ? 1.676 -13.898 4.023 1 98.5 110 VAL A CA 1
ATOM 870 C C . VAL A 1 110 ? 0.622 -14.695 3.258 1 98.5 110 VAL A C 1
ATOM 872 O O . VAL A 1 110 ? 0.797 -15.891 3.006 1 98.5 110 VAL A O 1
ATOM 875 N N . LYS A 1 111 ? -0.477 -14.023 2.871 1 96.38 111 LYS A N 1
ATOM 876 C CA . LYS A 1 111 ? -1.565 -14.656 2.127 1 96.38 111 LYS A CA 1
ATOM 877 C C . LYS A 1 111 ? -1.066 -15.234 0.807 1 96.38 111 LYS A C 1
ATOM 879 O O . LYS A 1 111 ? -1.364 -16.375 0.476 1 96.38 111 LYS A O 1
ATOM 884 N N . GLU A 1 112 ? -0.353 -14.461 0.075 1 96.88 112 GLU A N 1
ATOM 885 C CA . GLU A 1 112 ? 0.101 -14.875 -1.25 1 96.88 112 GLU A CA 1
ATOM 886 C C . GLU A 1 112 ? 1.067 -16.047 -1.162 1 96.88 112 GLU A C 1
ATOM 888 O O . GLU A 1 112 ? 1.038 -16.953 -2.006 1 96.88 112 GLU A O 1
ATOM 893 N N . VAL A 1 113 ? 1.972 -16.047 -0.162 1 98.19 113 VAL A N 1
ATOM 894 C CA . VAL A 1 113 ? 2.889 -17.172 0.013 1 98.19 113 VAL A CA 1
ATOM 895 C C . VAL A 1 113 ? 2.098 -18.453 0.278 1 98.19 113 VAL A C 1
ATOM 897 O O . VAL A 1 113 ? 2.387 -19.5 -0.304 1 98.19 113 VAL A O 1
ATOM 900 N N . LYS A 1 114 ? 1.132 -18.328 1.16 1 97.25 114 LYS A N 1
ATOM 901 C CA . LYS A 1 114 ? 0.296 -19.484 1.461 1 97.25 114 LYS A CA 1
ATOM 902 C C . LYS A 1 114 ? -0.42 -19.984 0.211 1 97.25 114 LYS A C 1
ATOM 904 O O . LYS A 1 114 ? -0.393 -21.188 -0.09 1 97.25 114 LYS A O 1
ATOM 909 N N . GLU A 1 115 ? -1.049 -19.141 -0.529 1 93.81 115 GLU A N 1
ATOM 910 C CA . GLU A 1 115 ? -1.864 -19.484 -1.688 1 93.81 115 GLU A CA 1
ATOM 911 C C . GLU A 1 115 ? -1.003 -20.047 -2.82 1 93.81 115 GLU A C 1
ATOM 913 O O . GLU A 1 115 ? -1.41 -20.969 -3.523 1 93.81 115 GLU A O 1
ATOM 918 N N . GLU A 1 116 ? 0.206 -19.469 -2.98 1 95.5 116 GLU A N 1
ATOM 919 C CA . GLU A 1 116 ? 0.979 -19.766 -4.184 1 95.5 116 GLU A CA 1
ATOM 920 C C . GLU A 1 116 ? 2.027 -20.844 -3.92 1 95.5 116 GLU A C 1
ATOM 922 O O . GLU A 1 116 ? 2.553 -21.453 -4.855 1 95.5 116 GLU A O 1
ATOM 927 N N . SER A 1 117 ? 2.393 -21.125 -2.646 1 97.19 117 SER A N 1
ATOM 928 C CA . SER A 1 117 ? 3.508 -22.031 -2.393 1 97.19 117 SER A CA 1
ATOM 929 C C . SER A 1 117 ? 3.15 -23.062 -1.327 1 97.19 117 SER A C 1
ATOM 931 O O . SER A 1 117 ? 3.846 -24.062 -1.172 1 97.19 117 SER A O 1
ATOM 933 N N . GLY A 1 118 ? 2.076 -22.797 -0.532 1 96.31 118 GLY A N 1
ATOM 934 C CA . GLY A 1 118 ? 1.654 -23.734 0.502 1 96.31 118 GLY A CA 1
ATOM 935 C C . GLY A 1 118 ? 2.316 -23.469 1.842 1 96.31 118 GLY A C 1
ATOM 936 O O . GLY A 1 118 ? 1.856 -23.969 2.873 1 96.31 118 GLY A O 1
ATOM 937 N N . PHE A 1 119 ? 3.33 -22.688 1.94 1 98 119 PHE A N 1
ATOM 938 C CA . PHE A 1 119 ? 4.059 -22.453 3.18 1 98 119 PHE A CA 1
ATOM 939 C C . PHE A 1 119 ? 3.324 -21.438 4.059 1 98 119 PHE A C 1
ATOM 941 O O . PHE A 1 119 ? 2.713 -20.5 3.549 1 98 119 PHE A O 1
ATOM 948 N N . ASP A 1 120 ? 3.328 -21.672 5.32 1 98.12 120 ASP A N 1
ATOM 949 C CA . ASP A 1 120 ? 2.961 -20.672 6.316 1 98.12 120 ASP A CA 1
ATOM 950 C C . ASP A 1 120 ? 4.16 -19.797 6.695 1 98.12 120 ASP A C 1
ATOM 952 O O . ASP A 1 120 ? 5.219 -20.328 7.051 1 98.12 120 ASP A O 1
ATOM 956 N N . VAL A 1 121 ? 3.971 -18.484 6.598 1 98.69 121 VAL A N 1
ATOM 957 C CA . VAL A 1 121 ? 5.117 -17.625 6.883 1 98.69 121 VAL A CA 1
ATOM 958 C C . VAL A 1 121 ? 4.691 -16.484 7.801 1 98.69 121 VAL A C 1
ATOM 960 O O . VAL A 1 121 ? 3.498 -16.234 7.977 1 98.69 121 VAL A O 1
ATOM 963 N N . LYS A 1 122 ? 5.629 -15.891 8.43 1 98.62 122 LYS A N 1
ATOM 964 C CA . LYS A 1 122 ? 5.477 -14.641 9.164 1 98.62 122 LYS A CA 1
ATOM 965 C C . LYS A 1 122 ? 6.328 -13.531 8.555 1 98.62 122 LYS A C 1
ATOM 967 O O . LYS A 1 122 ? 7.477 -13.766 8.172 1 98.62 122 LYS A O 1
ATOM 972 N N . ALA A 1 123 ? 5.723 -12.359 8.359 1 98.44 123 ALA A N 1
ATOM 973 C CA . ALA A 1 123 ? 6.461 -11.211 7.836 1 98.44 123 ALA A CA 1
ATOM 974 C C . ALA A 1 123 ? 7.473 -10.703 8.859 1 98.44 123 ALA A C 1
ATOM 976 O O . ALA A 1 123 ? 7.141 -10.516 10.031 1 98.44 123 ALA A O 1
ATOM 977 N N . ILE A 1 124 ? 8.703 -10.406 8.461 1 97.31 124 ILE A N 1
ATOM 978 C CA . ILE A 1 124 ? 9.781 -10.094 9.398 1 97.31 124 ILE A CA 1
ATOM 979 C C . ILE A 1 124 ? 10.258 -8.664 9.18 1 97.31 124 ILE A C 1
ATOM 981 O O . ILE A 1 124 ? 10.477 -7.922 10.141 1 97.31 124 ILE A O 1
ATOM 985 N N . LYS A 1 125 ? 10.516 -8.289 7.984 1 96.12 125 LYS A N 1
ATOM 986 C CA . LYS A 1 125 ? 11.039 -6.941 7.766 1 96.12 125 LYS A CA 1
ATOM 987 C C . LYS A 1 125 ? 10.797 -6.484 6.328 1 96.12 125 LYS A C 1
ATOM 989 O O . LYS A 1 125 ? 10.672 -7.309 5.422 1 96.12 125 LYS A O 1
ATOM 994 N N . LEU A 1 126 ? 10.719 -5.18 6.133 1 97.81 126 LEU A N 1
ATOM 995 C CA . LEU A 1 126 ? 10.633 -4.547 4.82 1 97.81 126 LEU A CA 1
ATOM 996 C C . LEU A 1 126 ? 12.008 -4.488 4.156 1 97.81 126 LEU A C 1
ATOM 998 O O . LEU A 1 126 ? 12.984 -4.082 4.785 1 97.81 126 LEU A O 1
ATOM 1002 N N . ILE A 1 127 ? 12.039 -4.863 2.857 1 96.75 127 ILE A N 1
ATOM 1003 C CA . ILE A 1 127 ? 13.328 -4.949 2.182 1 96.75 127 ILE A CA 1
ATOM 1004 C C . ILE A 1 127 ? 13.453 -3.814 1.166 1 96.75 127 ILE A C 1
ATOM 1006 O O . ILE A 1 127 ? 14.555 -3.311 0.925 1 96.75 127 ILE A O 1
ATOM 1010 N N . ALA A 1 128 ? 12.328 -3.48 0.573 1 98.19 128 ALA A N 1
ATOM 1011 C CA . ALA A 1 128 ? 12.406 -2.48 -0.489 1 98.19 128 ALA A CA 1
ATOM 1012 C C . ALA A 1 128 ? 11.023 -1.931 -0.833 1 98.19 128 ALA A C 1
ATOM 1014 O O . ALA A 1 128 ? 10.023 -2.633 -0.704 1 98.19 128 ALA A O 1
ATOM 1015 N N . VAL A 1 129 ? 10.945 -0.723 -1.177 1 98.69 129 VAL A N 1
ATOM 1016 C CA . VAL A 1 129 ? 9.844 -0.074 -1.882 1 98.69 129 VAL A CA 1
ATOM 1017 C C . VAL A 1 129 ? 10.344 0.507 -3.201 1 98.69 129 VAL A C 1
ATOM 1019 O O . VAL A 1 129 ? 11.031 1.528 -3.215 1 98.69 129 VAL A O 1
ATOM 1022 N N . LEU A 1 130 ? 9.914 -0.12 -4.305 1 98.44 130 LEU A N 1
ATOM 1023 C CA . LEU A 1 130 ? 10.492 0.225 -5.598 1 98.44 130 LEU A CA 1
ATOM 1024 C C . LEU A 1 130 ? 9.414 0.671 -6.574 1 98.44 130 LEU A C 1
ATOM 1026 O O . LEU A 1 130 ? 8.281 0.177 -6.527 1 98.44 130 LEU A O 1
ATOM 1030 N N . ASP A 1 131 ? 9.758 1.608 -7.41 1 95.75 131 ASP A N 1
ATOM 1031 C CA . ASP A 1 131 ? 8.945 1.988 -8.562 1 95.75 131 ASP A CA 1
ATOM 1032 C C . ASP A 1 131 ? 9.258 1.112 -9.773 1 95.75 131 ASP A C 1
ATOM 1034 O O . ASP A 1 131 ? 10.398 1.08 -10.242 1 95.75 131 ASP A O 1
ATOM 1038 N N . LYS A 1 132 ? 8.266 0.482 -10.219 1 93.94 132 LYS A N 1
ATOM 1039 C CA . LYS A 1 132 ? 8.438 -0.441 -11.336 1 93.94 132 LYS A CA 1
ATOM 1040 C C . LYS A 1 132 ? 9.18 0.227 -12.484 1 93.94 132 LYS A C 1
ATOM 1042 O O . LYS A 1 132 ? 10.023 -0.396 -13.133 1 93.94 132 LYS A O 1
ATOM 1047 N N . LYS A 1 133 ? 8.953 1.528 -12.75 1 89.44 133 LYS A N 1
ATOM 1048 C CA . LYS A 1 133 ? 9.516 2.232 -13.898 1 89.44 133 LYS A CA 1
ATOM 1049 C C . LYS A 1 133 ? 11.023 2.426 -13.734 1 89.44 133 LYS A C 1
ATOM 1051 O O . LYS A 1 133 ? 11.719 2.748 -14.695 1 89.44 133 LYS A O 1
ATOM 1056 N N . CYS A 1 134 ? 11.555 2.342 -12.523 1 96.25 134 CYS A N 1
ATOM 1057 C CA . CYS A 1 134 ? 12.969 2.561 -12.242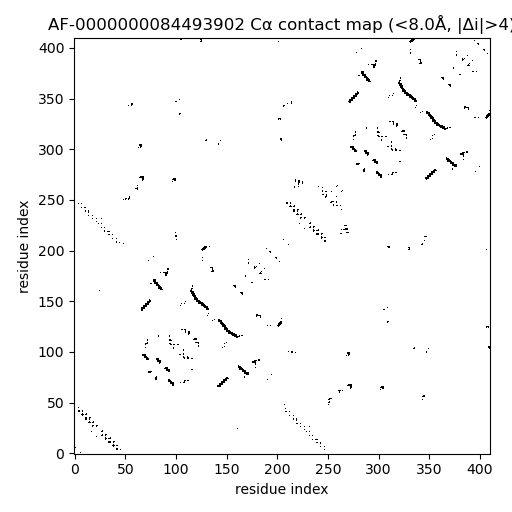 1 96.25 134 CYS A CA 1
ATOM 1058 C C . CYS A 1 134 ? 13.766 1.274 -12.422 1 96.25 134 CYS A C 1
ATOM 1060 O O . CYS A 1 134 ? 14.977 1.257 -12.219 1 96.25 134 CYS A O 1
ATOM 1062 N N . HIS A 1 135 ? 13.188 0.185 -12.781 1 96.12 135 HIS A N 1
ATOM 1063 C CA . HIS A 1 135 ? 13.797 -1.133 -12.914 1 96.12 135 HIS A CA 1
ATOM 1064 C C . HIS A 1 135 ? 13.484 -1.748 -14.281 1 96.12 135 HIS A C 1
ATOM 1066 O O . HIS A 1 135 ? 12.578 -1.295 -14.977 1 96.12 135 HIS A O 1
ATOM 1072 N N . PRO A 1 136 ? 14.258 -2.719 -14.703 1 94.75 136 PRO A N 1
ATOM 1073 C CA . PRO A 1 136 ? 14.133 -3.211 -16.078 1 94.75 136 PRO A CA 1
ATOM 1074 C C . PRO A 1 136 ? 12.938 -4.137 -16.266 1 94.75 136 PRO A C 1
ATOM 1076 O O . PRO A 1 136 ? 13.078 -5.242 -16.781 1 94.75 136 PRO A O 1
ATOM 1079 N N . HIS A 1 137 ? 11.734 -3.666 -15.836 1 92 137 HIS A N 1
ATOM 1080 C CA . HIS A 1 137 ? 10.484 -4.344 -16.141 1 92 137 HIS A CA 1
ATOM 1081 C C . HIS A 1 137 ? 9.984 -3.994 -17.531 1 92 137 HIS A C 1
ATOM 1083 O O . HIS A 1 137 ? 10.32 -2.936 -18.062 1 92 137 HIS A O 1
ATOM 1089 N N . PRO A 1 138 ? 9.25 -4.922 -18.125 1 83.88 138 PRO A N 1
ATOM 1090 C CA . PRO A 1 138 ? 8.586 -4.523 -19.375 1 83.88 138 PRO A CA 1
ATOM 1091 C C . PRO A 1 138 ? 7.547 -3.428 -19.156 1 83.88 138 PRO A C 1
ATOM 1093 O O . PRO A 1 138 ? 7.133 -3.174 -18.031 1 83.88 138 PRO A O 1
ATOM 1096 N N . PRO A 1 139 ? 7.191 -2.701 -20.172 1 76.62 139 PRO A N 1
ATOM 1097 C CA . PRO A 1 139 ? 6.176 -1.658 -20.031 1 76.62 139 PRO A CA 1
ATOM 1098 C C . PRO A 1 139 ? 4.875 -2.18 -19.422 1 76.62 139 PRO A C 1
ATOM 1100 O O . PRO A 1 139 ? 4.496 -3.328 -19.656 1 76.62 139 PRO A O 1
ATOM 1103 N N . SER A 1 140 ? 4.309 -1.358 -18.594 1 74 140 SER A N 1
ATOM 1104 C CA . SER A 1 140 ? 3.059 -1.666 -17.906 1 74 140 SER A CA 1
ATOM 1105 C C . SER A 1 140 ? 2.039 -0.548 -18.078 1 74 140 SER A C 1
ATOM 1107 O O . SER A 1 140 ? 2.4 0.631 -18.109 1 74 140 SER A O 1
ATOM 1109 N N . PRO A 1 141 ? 0.766 -0.889 -18.266 1 67.5 141 PRO A N 1
ATOM 1110 C CA . PRO A 1 141 ? -0.255 0.158 -18.359 1 67.5 141 PRO A CA 1
ATOM 1111 C C . PRO A 1 141 ? -0.45 0.904 -17.047 1 67.5 141 PRO A C 1
ATOM 1113 O O . PRO A 1 141 ? -0.995 2.01 -17.031 1 67.5 141 PRO A O 1
ATOM 1116 N N . TYR A 1 142 ? -0.027 0.312 -16.016 1 76.19 142 TYR A N 1
ATOM 1117 C CA . TYR A 1 142 ? -0.201 0.912 -14.703 1 76.19 142 TYR A CA 1
ATOM 1118 C C . TYR A 1 142 ? 1.134 1.386 -14.133 1 76.19 142 TYR A C 1
ATOM 1120 O O . TYR A 1 142 ? 2.176 0.784 -14.406 1 76.19 142 TYR A O 1
ATOM 1128 N N . HIS A 1 143 ? 1.136 2.518 -13.508 1 85.62 143 HIS A N 1
ATOM 1129 C CA . HIS A 1 143 ? 2.242 2.873 -12.633 1 85.62 143 HIS A CA 1
ATOM 1130 C C . HIS A 1 143 ? 2.199 2.064 -11.336 1 85.62 143 HIS A C 1
ATOM 1132 O O . HIS A 1 143 ? 1.172 2.033 -10.656 1 85.62 143 HIS A O 1
ATOM 1138 N N . VAL A 1 144 ? 3.262 1.366 -11.023 1 90.62 144 VAL A N 1
ATOM 1139 C CA . VAL A 1 144 ? 3.195 0.373 -9.953 1 90.62 144 VAL A CA 1
ATOM 1140 C C . VAL A 1 144 ? 4.332 0.602 -8.969 1 90.62 144 VAL A C 1
ATOM 1142 O O . VAL A 1 144 ? 5.492 0.757 -9.367 1 90.62 144 VAL A O 1
ATOM 1145 N N . TYR A 1 145 ? 4.008 0.791 -7.684 1 97.06 145 TYR A N 1
ATOM 1146 C CA . TYR A 1 145 ? 4.977 0.646 -6.602 1 97.06 145 TYR A CA 1
ATOM 1147 C C . TYR A 1 145 ? 5.035 -0.795 -6.113 1 97.06 145 TYR A C 1
ATOM 1149 O O . TYR A 1 145 ? 4 -1.416 -5.859 1 97.06 145 TYR A O 1
ATOM 1157 N N . LYS A 1 146 ? 6.227 -1.337 -6.016 1 98.38 146 LYS A N 1
ATOM 1158 C CA . LYS A 1 146 ? 6.441 -2.697 -5.531 1 98.38 146 LYS A CA 1
ATOM 1159 C C . LYS A 1 146 ? 7.004 -2.695 -4.113 1 98.38 146 LYS A C 1
ATOM 1161 O O . LYS A 1 146 ? 7.992 -2.01 -3.832 1 98.38 146 LYS A O 1
ATOM 1166 N N . ILE A 1 147 ? 6.355 -3.4 -3.223 1 98.75 147 ILE A N 1
ATOM 1167 C CA . ILE A 1 147 ? 6.801 -3.539 -1.84 1 98.75 147 ILE A CA 1
ATOM 1168 C C . ILE A 1 147 ? 7.305 -4.961 -1.601 1 98.75 147 ILE A C 1
ATOM 1170 O O . ILE A 1 147 ? 6.57 -5.93 -1.8 1 98.75 147 ILE A O 1
ATOM 1174 N N . PHE A 1 148 ? 8.586 -5.129 -1.22 1 98.81 148 PHE A N 1
ATOM 1175 C CA . PHE A 1 148 ? 9.219 -6.418 -0.958 1 98.81 148 PHE A CA 1
ATOM 1176 C C . PHE A 1 148 ? 9.359 -6.66 0.541 1 98.81 148 PHE A C 1
ATOM 1178 O O . PHE A 1 148 ? 9.953 -5.848 1.252 1 98.81 148 PHE A O 1
ATOM 1185 N N . ILE A 1 149 ? 8.836 -7.75 1.015 1 98.75 149 ILE A N 1
ATOM 1186 C CA . ILE A 1 149 ? 8.805 -8.055 2.441 1 98.75 149 ILE A CA 1
ATOM 1187 C C . ILE A 1 149 ? 9.477 -9.398 2.699 1 98.75 149 ILE A C 1
ATOM 1189 O O . ILE A 1 149 ? 9.086 -10.414 2.121 1 98.75 149 ILE A O 1
ATOM 1193 N N . GLN A 1 150 ? 10.453 -9.398 3.543 1 98.5 150 GLN A N 1
ATOM 1194 C CA . GLN A 1 150 ? 11.078 -10.656 3.957 1 98.5 150 GLN A CA 1
ATOM 1195 C C . GLN A 1 150 ? 10.195 -11.406 4.949 1 98.5 150 GLN A C 1
ATOM 1197 O O . GLN A 1 150 ? 9.68 -10.812 5.902 1 98.5 150 GLN A O 1
ATOM 1202 N N . CYS A 1 151 ? 10.008 -12.641 4.664 1 98.62 151 CYS A N 1
ATOM 1203 C CA . CYS A 1 151 ? 9.211 -13.508 5.52 1 98.62 151 CYS A CA 1
ATOM 1204 C C . CYS A 1 151 ? 10.008 -14.734 5.953 1 98.62 151 CYS A C 1
ATOM 1206 O O . CYS A 1 151 ? 10.984 -15.102 5.305 1 98.62 151 CYS A O 1
ATOM 1208 N N . GLU A 1 152 ? 9.547 -15.328 7.035 1 98.44 152 GLU A N 1
ATOM 1209 C CA . GLU A 1 152 ? 10.141 -16.562 7.547 1 98.44 152 GLU A CA 1
ATOM 1210 C C . GLU A 1 152 ? 9.125 -17.703 7.582 1 98.44 152 GLU A C 1
ATOM 1212 O O . GLU A 1 152 ? 7.969 -17.484 7.961 1 98.44 152 GLU A O 1
ATOM 1217 N N . ILE A 1 153 ? 9.547 -18.891 7.188 1 98.25 153 ILE A N 1
ATOM 1218 C CA . ILE A 1 153 ? 8.672 -20.062 7.199 1 98.25 153 ILE A CA 1
ATOM 1219 C C . ILE A 1 153 ? 8.438 -20.516 8.641 1 98.25 153 ILE A C 1
ATOM 1221 O O . ILE A 1 153 ? 9.391 -20.719 9.398 1 98.25 153 ILE A O 1
ATOM 1225 N N . ILE A 1 154 ? 7.215 -20.656 8.984 1 98.44 154 ILE A N 1
ATOM 1226 C CA . ILE A 1 154 ? 6.895 -21.109 10.336 1 98.44 154 ILE A CA 1
ATOM 1227 C C . ILE A 1 154 ? 6.09 -22.406 10.266 1 98.44 154 ILE A C 1
ATOM 1229 O O . ILE A 1 154 ? 5.707 -22.969 11.297 1 98.44 154 ILE A O 1
ATOM 1233 N N . GLY A 1 155 ? 5.766 -22.812 9.039 1 97.38 155 GLY A N 1
ATOM 1234 C CA . GLY A 1 155 ? 5.055 -24.062 8.82 1 97.38 155 GLY A CA 1
ATOM 1235 C C . GLY A 1 155 ? 4.641 -24.266 7.375 1 97.38 155 GLY A C 1
ATOM 1236 O O . GLY A 1 155 ? 5.152 -23.609 6.477 1 97.38 155 GLY A O 1
ATOM 1237 N N . GLY A 1 156 ? 3.885 -25.312 7.199 1 95.5 156 GLY A N 1
ATOM 1238 C CA . GLY A 1 156 ? 3.383 -25.609 5.871 1 95.5 156 GLY A CA 1
ATOM 1239 C C . GLY A 1 156 ? 4.316 -26.5 5.066 1 95.5 156 GLY A C 1
ATOM 1240 O O . GLY A 1 156 ? 5.383 -26.891 5.551 1 95.5 156 GLY A O 1
ATOM 1241 N N . LYS A 1 157 ? 3.781 -26.953 3.904 1 94.19 157 LYS A N 1
ATOM 1242 C CA . LYS A 1 157 ? 4.512 -27.75 2.93 1 94.19 157 LYS A CA 1
ATOM 1243 C C . LYS A 1 157 ? 4.277 -27.234 1.511 1 94.19 157 LYS A C 1
ATOM 1245 O O . LYS A 1 157 ? 3.223 -26.672 1.217 1 94.19 157 LYS A O 1
ATOM 1250 N N . PRO A 1 158 ? 5.27 -27.438 0.719 1 94 158 PRO A N 1
ATOM 1251 C CA . PRO A 1 158 ? 5.105 -26.969 -0.653 1 94 158 PRO A CA 1
ATOM 1252 C C . PRO A 1 158 ? 3.855 -27.531 -1.33 1 94 158 PRO A C 1
ATOM 1254 O O . PRO A 1 158 ? 3.604 -28.734 -1.265 1 94 158 PRO A O 1
ATOM 1257 N N . LYS A 1 159 ? 3.133 -26.688 -1.804 1 91.06 159 LYS A N 1
ATOM 1258 C CA . LYS A 1 159 ? 1.928 -27 -2.562 1 91.06 159 LYS A CA 1
ATOM 1259 C C . LYS A 1 159 ? 1.704 -26 -3.691 1 91.06 159 LYS A C 1
ATOM 1261 O O . LYS A 1 159 ? 1.893 -24.797 -3.508 1 91.06 159 LYS A O 1
ATOM 1266 N N . GLU A 1 160 ? 1.396 -26.594 -4.828 1 86.31 160 GLU A N 1
ATOM 1267 C CA . GLU A 1 160 ? 1.101 -25.703 -5.953 1 86.31 160 GLU A CA 1
ATOM 1268 C C . GLU A 1 160 ? -0.198 -24.938 -5.727 1 86.31 160 GLU A C 1
ATOM 1270 O O . GLU A 1 160 ? -1.104 -25.422 -5.047 1 86.31 160 GLU A O 1
ATOM 1275 N N . GLY A 1 161 ? -0.19 -23.75 -6.242 1 81.38 161 GLY A N 1
ATOM 1276 C CA . GLY A 1 161 ? -1.388 -22.922 -6.16 1 81.38 161 GLY A CA 1
ATOM 1277 C C . GLY A 1 161 ? -2.209 -22.938 -7.434 1 81.38 161 GLY A C 1
ATOM 1278 O O . GLY A 1 161 ? -1.854 -23.625 -8.398 1 81.38 161 GLY A O 1
ATOM 1279 N N . ILE A 1 162 ? -3.27 -22.203 -7.465 1 79 162 ILE A N 1
ATOM 1280 C CA . ILE A 1 162 ? -4.18 -22.109 -8.602 1 79 162 ILE A CA 1
ATOM 1281 C C . ILE A 1 162 ? -3.467 -21.453 -9.781 1 79 162 ILE A C 1
ATOM 1283 O O . ILE A 1 162 ? -3.672 -21.844 -10.938 1 79 162 ILE A O 1
ATOM 1287 N N . GLU A 1 163 ? -2.541 -20.5 -9.438 1 82.69 163 GLU A N 1
ATOM 1288 C CA . GLU A 1 163 ? -1.894 -19.703 -10.484 1 82.69 163 GLU A CA 1
ATOM 1289 C C . GLU A 1 163 ? -0.446 -20.141 -10.688 1 82.69 163 GLU A C 1
ATOM 1291 O O . GLU A 1 163 ? 0.259 -19.609 -11.539 1 82.69 163 GLU A O 1
ATOM 1296 N N . THR A 1 164 ? -0.054 -21.062 -9.922 1 87.12 164 THR A N 1
ATOM 1297 C CA . THR A 1 164 ? 1.33 -21.516 -9.961 1 87.12 164 THR A CA 1
ATOM 1298 C C . THR A 1 164 ? 1.395 -23.047 -10.047 1 87.12 164 THR A C 1
ATOM 1300 O O . THR A 1 164 ? 0.555 -23.734 -9.477 1 87.12 164 THR A O 1
ATOM 1303 N N . ASP A 1 165 ? 2.395 -23.547 -10.781 1 91.75 165 ASP A N 1
ATOM 1304 C CA . ASP A 1 165 ? 2.391 -25 -10.984 1 91.75 165 ASP A CA 1
ATOM 1305 C C . ASP A 1 165 ? 3.676 -25.625 -10.453 1 91.75 165 ASP A C 1
ATOM 1307 O O . ASP A 1 165 ? 3.906 -26.828 -10.633 1 91.75 165 ASP A O 1
ATOM 1311 N N . ALA A 1 166 ? 4.531 -24.844 -9.891 1 96.19 166 ALA A N 1
ATOM 1312 C CA . ALA A 1 166 ? 5.723 -25.391 -9.242 1 96.19 166 ALA A CA 1
ATOM 1313 C C . ALA A 1 166 ? 6.215 -24.453 -8.133 1 96.19 166 ALA A C 1
ATOM 1315 O O . ALA A 1 166 ? 5.969 -23.25 -8.18 1 96.19 166 ALA A O 1
ATOM 1316 N N . VAL A 1 167 ? 6.824 -24.984 -7.125 1 97.56 167 VAL A N 1
ATOM 1317 C CA . VAL A 1 167 ? 7.402 -24.297 -5.973 1 97.56 167 VAL A CA 1
ATOM 1318 C C . VAL A 1 167 ? 8.82 -24.812 -5.727 1 97.56 167 VAL A C 1
ATOM 1320 O O . VAL A 1 167 ? 9.023 -26 -5.508 1 97.56 167 VAL A O 1
ATOM 1323 N N . GLU A 1 168 ? 9.836 -23.953 -5.766 1 97.88 168 GLU A N 1
ATOM 1324 C CA . GLU A 1 168 ? 1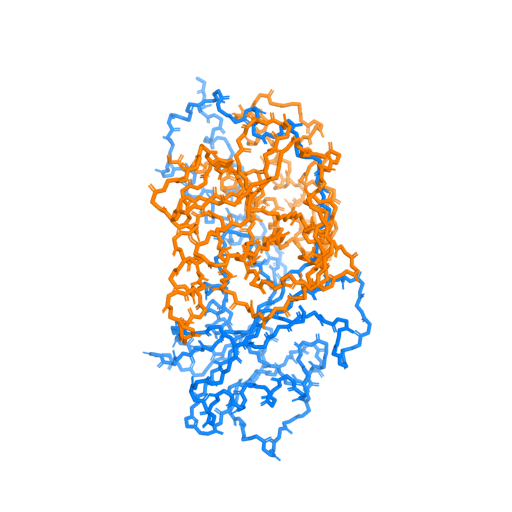1.227 -24.375 -5.59 1 97.88 168 GLU A CA 1
ATOM 1325 C C . GLU A 1 168 ? 12.047 -23.281 -4.902 1 97.88 168 GLU A C 1
ATOM 1327 O O . GLU A 1 168 ? 11.625 -22.125 -4.848 1 97.88 168 GLU A O 1
ATOM 1332 N N . PHE A 1 169 ? 13.141 -23.688 -4.359 1 98.5 169 PHE A N 1
ATOM 1333 C CA . PHE A 1 169 ? 14.133 -22.781 -3.789 1 98.5 169 PHE A CA 1
ATOM 1334 C C . PHE A 1 169 ? 15.367 -22.703 -4.688 1 98.5 169 PHE A C 1
ATOM 1336 O O . PHE A 1 169 ? 15.852 -23.719 -5.172 1 98.5 169 PHE A O 1
ATOM 1343 N N . PHE A 1 170 ? 15.859 -21.469 -4.934 1 98.62 170 PHE A N 1
ATOM 1344 C CA . PHE A 1 170 ? 16.969 -21.281 -5.859 1 98.62 170 PHE A CA 1
ATOM 1345 C C . PHE A 1 170 ? 18.109 -20.531 -5.18 1 98.62 170 PHE A C 1
ATOM 1347 O O . PHE A 1 170 ? 17.875 -19.656 -4.352 1 98.62 170 PHE A O 1
ATOM 1354 N N . VAL A 1 171 ? 19.328 -20.859 -5.594 1 98 171 VAL A N 1
ATOM 1355 C CA . VAL A 1 171 ? 20.5 -20.125 -5.102 1 98 171 VAL A CA 1
ATOM 1356 C C . VAL A 1 171 ? 20.734 -18.891 -5.957 1 98 171 VAL A C 1
ATOM 1358 O O . VAL A 1 171 ? 20.281 -18.828 -7.105 1 98 171 VAL A O 1
ATOM 1361 N N . GLU A 1 172 ? 21.391 -17.969 -5.406 1 97.69 172 GLU A N 1
ATOM 1362 C CA . GLU A 1 172 ? 21.578 -16.641 -5.984 1 97.69 172 GLU A CA 1
ATOM 1363 C C . GLU A 1 172 ? 22.219 -16.734 -7.367 1 97.69 172 GLU A C 1
ATOM 1365 O O . GLU A 1 172 ? 21.859 -15.961 -8.266 1 97.69 172 GLU A O 1
ATOM 1370 N N . ASN A 1 173 ? 23.125 -17.609 -7.586 1 97.12 173 ASN A N 1
ATOM 1371 C CA . ASN A 1 173 ? 23.891 -17.656 -8.828 1 97.12 173 ASN A CA 1
ATOM 1372 C C . ASN A 1 173 ? 23.281 -18.641 -9.828 1 97.12 173 ASN A C 1
ATOM 1374 O O . ASN A 1 173 ? 23.828 -18.844 -10.914 1 97.12 173 ASN A O 1
ATOM 1378 N N . GLU A 1 174 ? 22.234 -19.281 -9.547 1 97.31 174 GLU A N 1
ATOM 1379 C CA . GLU A 1 174 ? 21.531 -20.203 -10.43 1 97.31 174 GLU A CA 1
ATOM 1380 C C . GLU A 1 174 ? 20.047 -19.906 -10.477 1 97.31 174 GLU A C 1
ATOM 1382 O O . GLU A 1 174 ? 19.219 -20.812 -10.266 1 97.31 174 GLU A O 1
ATOM 1387 N N . LEU A 1 175 ? 19.75 -18.719 -10.852 1 98.12 175 LEU A N 1
ATOM 1388 C CA . LEU A 1 175 ? 18.344 -18.312 -10.93 1 98.12 175 LEU A CA 1
ATOM 1389 C C . LEU A 1 175 ? 17.688 -18.891 -12.18 1 98.12 175 LEU A C 1
ATOM 1391 O O . LEU A 1 175 ? 18.328 -18.969 -13.234 1 98.12 175 LEU A O 1
ATOM 1395 N N . PRO A 1 176 ? 16.5 -19.312 -12.062 1 98.19 176 PRO A N 1
ATOM 1396 C CA . PRO A 1 176 ? 15.75 -19.734 -13.242 1 98.19 176 PRO A CA 1
ATOM 1397 C C . PRO A 1 176 ? 15.32 -18.562 -14.133 1 98.19 176 PRO A C 1
ATOM 1399 O O . PRO A 1 176 ? 15.641 -17.422 -13.828 1 98.19 176 PRO A O 1
ATOM 1402 N N . ALA A 1 177 ? 14.695 -18.938 -15.289 1 97.88 177 ALA A N 1
ATOM 1403 C CA . ALA A 1 177 ? 14.078 -17.859 -16.062 1 97.88 177 ALA A CA 1
ATOM 1404 C C . ALA A 1 177 ? 13.031 -17.125 -15.234 1 97.88 177 ALA A C 1
ATOM 1406 O O . ALA A 1 177 ? 12.133 -17.734 -14.664 1 97.88 177 ALA A O 1
ATOM 1407 N N . LEU A 1 178 ? 13.156 -15.812 -15.164 1 98.12 178 LEU A N 1
ATOM 1408 C CA . LEU A 1 178 ? 12.312 -15.016 -14.281 1 98.12 178 LEU A CA 1
ATOM 1409 C C . LEU A 1 178 ? 11.125 -14.438 -15.047 1 98.12 178 LEU A C 1
ATOM 1411 O O . LEU A 1 178 ? 11.258 -14.055 -16.203 1 98.12 178 LEU A O 1
ATOM 1415 N N . SER A 1 179 ? 9.945 -14.469 -14.398 1 96.06 179 SER A N 1
ATOM 1416 C CA . SER A 1 179 ? 8.836 -13.648 -14.883 1 96.06 179 SER A CA 1
ATOM 1417 C C . SER A 1 179 ? 9.117 -12.164 -14.688 1 96.06 179 SER A C 1
ATOM 1419 O O . SER A 1 179 ? 8.805 -11.594 -13.641 1 96.06 179 SER A O 1
ATOM 1421 N N . ILE A 1 180 ? 9.633 -11.492 -15.648 1 93.81 180 ILE A N 1
ATOM 1422 C CA . ILE A 1 180 ? 10.258 -10.18 -15.516 1 93.81 180 ILE A CA 1
ATOM 1423 C C . ILE A 1 180 ? 9.188 -9.125 -15.258 1 93.81 180 ILE A C 1
ATOM 1425 O O . ILE A 1 180 ? 9.477 -8.07 -14.68 1 93.81 180 ILE A O 1
ATOM 1429 N N . ALA A 1 181 ? 7.961 -9.352 -15.68 1 89.5 181 ALA A N 1
ATOM 1430 C CA . ALA A 1 181 ? 6.863 -8.438 -15.359 1 89.5 181 ALA A CA 1
ATOM 1431 C C . ALA A 1 181 ? 6.609 -8.391 -13.859 1 89.5 181 ALA A C 1
ATOM 1433 O O . ALA A 1 181 ? 6.102 -7.391 -13.336 1 89.5 181 ALA A O 1
ATOM 1434 N N . ARG A 1 182 ? 7.008 -9.438 -13.133 1 94.69 182 ARG A N 1
ATOM 1435 C CA . ARG A 1 182 ? 6.711 -9.57 -11.711 1 94.69 182 ARG A CA 1
ATOM 1436 C C . ARG A 1 182 ? 7.953 -9.297 -10.859 1 94.69 182 ARG A C 1
ATOM 1438 O O . ARG A 1 182 ? 7.859 -8.695 -9.789 1 94.69 182 ARG A O 1
ATOM 1445 N N . ASN A 1 183 ? 9.094 -9.719 -11.266 1 97.0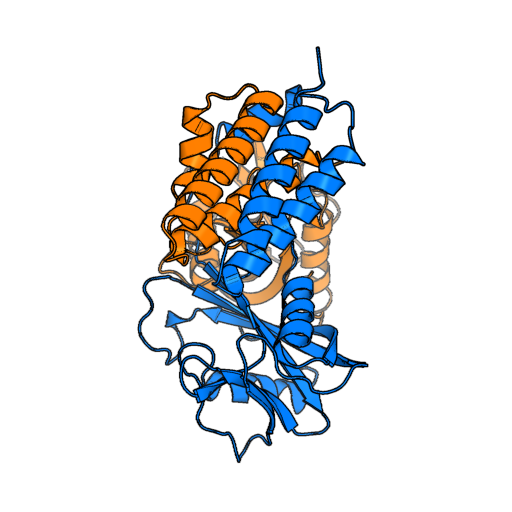6 183 ASN A N 1
ATOM 1446 C CA . ASN A 1 183 ? 10.352 -9.461 -10.578 1 97.06 183 ASN A CA 1
ATOM 1447 C C . ASN A 1 183 ? 11.539 -9.531 -11.531 1 97.06 183 ASN A C 1
ATOM 1449 O O . ASN A 1 183 ? 11.523 -10.305 -12.492 1 97.06 183 ASN A O 1
ATOM 1453 N N . THR A 1 184 ? 12.547 -8.75 -11.242 1 97.62 184 THR A N 1
ATOM 1454 C CA . THR A 1 184 ? 13.758 -8.695 -12.062 1 97.62 184 THR A CA 1
ATOM 1455 C C . THR A 1 184 ? 14.945 -9.305 -11.32 1 97.62 184 THR A C 1
ATOM 1457 O O . THR A 1 184 ? 14.883 -9.516 -10.109 1 97.62 184 THR A O 1
ATOM 1460 N N . GLU A 1 185 ? 15.953 -9.586 -12.125 1 97.94 185 GLU A N 1
ATOM 1461 C CA . GLU A 1 185 ? 17.156 -10.156 -11.531 1 97.94 185 GLU A CA 1
ATOM 1462 C C . GLU A 1 185 ? 17.781 -9.211 -10.508 1 97.94 185 GLU A C 1
ATOM 1464 O O . GLU A 1 185 ? 18.219 -9.641 -9.445 1 97.94 185 GLU A O 1
ATOM 1469 N N . SER A 1 186 ? 17.875 -7.938 -10.805 1 98 186 SER A N 1
ATOM 1470 C CA . SER A 1 186 ? 18.438 -6.953 -9.891 1 98 186 SER A CA 1
ATOM 1471 C C . SER A 1 186 ? 17.656 -6.914 -8.578 1 98 186 SER A C 1
ATOM 1473 O O . SER A 1 186 ? 18.25 -6.738 -7.508 1 98 186 SER A O 1
ATOM 1475 N N . GLN A 1 187 ? 16.359 -7.059 -8.625 1 98.31 187 GLN A N 1
ATOM 1476 C CA . GLN A 1 187 ? 15.531 -7.078 -7.43 1 98.31 187 GLN A CA 1
ATOM 1477 C C . GLN A 1 187 ? 15.805 -8.32 -6.586 1 98.31 187 GLN A C 1
ATOM 1479 O O . GLN A 1 187 ? 15.82 -8.25 -5.355 1 98.31 187 GLN A O 1
ATOM 1484 N N . ILE A 1 188 ? 16 -9.461 -7.273 1 98.56 188 ILE A N 1
ATOM 1485 C CA . ILE A 1 188 ? 16.359 -10.68 -6.562 1 98.56 188 ILE A CA 1
ATOM 1486 C C . ILE A 1 188 ? 17.703 -10.5 -5.859 1 98.56 188 ILE A C 1
ATOM 1488 O O . ILE A 1 188 ? 17.891 -10.945 -4.723 1 98.56 188 ILE A O 1
ATOM 1492 N N . HIS A 1 189 ? 18.594 -9.844 -6.484 1 98.12 189 HIS A N 1
ATOM 1493 C CA . HIS A 1 189 ? 19.891 -9.602 -5.879 1 98.12 189 HIS A CA 1
ATOM 1494 C C . HIS A 1 189 ? 19.781 -8.672 -4.672 1 98.12 189 HIS A C 1
ATOM 1496 O O . HIS A 1 189 ? 20.531 -8.812 -3.701 1 98.12 189 HIS A O 1
ATOM 1502 N N . ILE A 1 190 ? 18.859 -7.691 -4.727 1 97.81 190 ILE A N 1
ATOM 1503 C CA . ILE A 1 190 ? 18.578 -6.867 -3.553 1 97.81 190 ILE A CA 1
ATOM 1504 C C . ILE A 1 190 ? 18.172 -7.758 -2.381 1 97.81 190 ILE A C 1
ATOM 1506 O O . ILE A 1 190 ? 18.641 -7.566 -1.257 1 97.81 190 ILE A O 1
ATOM 1510 N N . ALA A 1 191 ? 17.312 -8.719 -2.645 1 98.25 191 ALA A N 1
ATOM 1511 C CA . ALA A 1 191 ? 16.875 -9.656 -1.607 1 98.25 191 ALA A CA 1
ATOM 1512 C C . ALA A 1 191 ? 18.062 -10.406 -1.012 1 98.25 191 ALA A C 1
ATOM 1514 O O . ALA A 1 191 ? 18.188 -10.516 0.21 1 98.25 191 ALA A O 1
ATOM 1515 N N . PHE A 1 192 ? 18.969 -10.898 -1.854 1 98.44 192 PHE A N 1
ATOM 1516 C CA . PHE A 1 192 ? 20.125 -11.656 -1.369 1 98.44 192 PHE A CA 1
ATOM 1517 C C . PHE A 1 192 ? 21.078 -10.758 -0.593 1 98.44 192 PHE A C 1
ATOM 1519 O O . PHE A 1 192 ? 21.703 -11.195 0.366 1 98.44 192 PHE A O 1
ATOM 1526 N N . LYS A 1 193 ? 21.203 -9.492 -1.006 1 97.69 193 LYS A N 1
ATOM 1527 C CA . LYS A 1 193 ? 22.016 -8.555 -0.226 1 97.69 193 LYS A CA 1
ATOM 1528 C C . LYS A 1 193 ? 21.516 -8.469 1.215 1 97.69 193 LYS A C 1
ATOM 1530 O O . LYS A 1 193 ? 22.312 -8.422 2.15 1 97.69 193 LYS A O 1
ATOM 1535 N N . HIS A 1 194 ? 20.219 -8.438 1.347 1 96.81 194 HIS A N 1
ATOM 1536 C CA . HIS A 1 194 ? 19.641 -8.398 2.682 1 96.81 194 HIS A CA 1
ATOM 1537 C C . HIS A 1 194 ? 19.891 -9.703 3.436 1 96.81 194 HIS A C 1
ATOM 1539 O O . HIS A 1 194 ? 20 -9.695 4.664 1 96.81 194 HIS A O 1
ATOM 1545 N N . LEU A 1 195 ? 19.891 -10.859 2.707 1 96.06 195 LEU A N 1
ATOM 1546 C CA . LEU A 1 195 ? 20.219 -12.133 3.336 1 96.06 195 LEU A CA 1
ATOM 1547 C C . LEU A 1 195 ? 21.641 -12.117 3.879 1 96.06 195 LEU A C 1
ATOM 1549 O O . LEU A 1 195 ? 21.891 -12.555 5.008 1 96.06 195 LEU A O 1
ATOM 1553 N N . HIS A 1 196 ? 22.562 -11.562 3.066 1 96.25 196 HIS A N 1
ATOM 1554 C CA . HIS A 1 196 ? 23.984 -11.57 3.395 1 96.25 196 HIS A CA 1
ATOM 1555 C C . HIS A 1 196 ? 24.297 -10.539 4.473 1 96.25 196 HIS A C 1
ATOM 1557 O O . HIS A 1 196 ? 25.25 -10.719 5.238 1 96.25 196 HIS A O 1
ATOM 1563 N N . ASN A 1 197 ? 23.547 -9.438 4.539 1 94.44 197 ASN A N 1
ATOM 1564 C CA . ASN A 1 197 ? 23.734 -8.359 5.504 1 94.44 197 ASN A CA 1
ATOM 1565 C C . ASN A 1 197 ? 22.422 -8.016 6.215 1 94.44 197 ASN A C 1
ATOM 1567 O O . ASN A 1 197 ? 21.656 -7.195 5.719 1 94.44 197 ASN A O 1
ATOM 1571 N N . PRO A 1 198 ? 22.281 -8.461 7.418 1 86.25 198 PRO A N 1
ATOM 1572 C CA . PRO A 1 198 ? 21.031 -8.242 8.141 1 86.25 198 PRO A CA 1
ATOM 1573 C C . PRO A 1 198 ? 20.75 -6.762 8.391 1 86.25 198 PRO A C 1
ATOM 1575 O O . PRO A 1 198 ? 19.594 -6.375 8.609 1 86.25 198 PRO A O 1
ATOM 1578 N N . GLN A 1 199 ? 21.766 -5.93 8.32 1 87.94 199 GLN A N 1
ATOM 1579 C CA . GLN A 1 199 ? 21.578 -4.508 8.586 1 87.94 199 GLN A CA 1
ATOM 1580 C C . GLN A 1 199 ? 21.469 -3.713 7.285 1 87.94 199 GLN A C 1
ATOM 1582 O O . GLN A 1 199 ? 21.562 -2.482 7.293 1 87.94 199 GLN A O 1
ATOM 1587 N N . GLU A 1 200 ? 21.422 -4.453 6.199 1 92.5 200 GLU A N 1
ATOM 1588 C CA . GLU A 1 200 ? 21.266 -3.793 4.906 1 92.5 200 GLU A CA 1
ATOM 1589 C C . GLU A 1 200 ? 20.078 -2.834 4.926 1 92.5 200 GLU A C 1
ATOM 1591 O O . GLU A 1 200 ? 18.984 -3.195 5.371 1 92.5 200 GLU A O 1
ATOM 1596 N N . PRO A 1 201 ? 20.297 -1.553 4.586 1 92.69 201 PRO A N 1
ATOM 1597 C CA . PRO A 1 201 ? 19.188 -0.602 4.582 1 92.69 201 PRO A CA 1
ATOM 1598 C C . PRO A 1 201 ? 18.109 -0.958 3.557 1 92.69 201 PRO A C 1
ATOM 1600 O O . PRO A 1 201 ? 18.406 -1.559 2.523 1 92.69 201 PRO A O 1
ATOM 1603 N N . VAL A 1 202 ? 16.891 -0.542 3.871 1 96.62 202 VAL A N 1
ATOM 1604 C CA . VAL A 1 202 ? 15.781 -0.747 2.951 1 96.62 202 VAL A CA 1
ATOM 1605 C C . VAL A 1 202 ? 16.016 0.055 1.672 1 96.62 202 VAL A C 1
ATOM 1607 O O . VAL A 1 202 ? 16.391 1.226 1.727 1 96.62 202 VAL A O 1
ATOM 1610 N N . TYR A 1 203 ? 15.859 -0.608 0.542 1 95.94 203 TYR A N 1
ATOM 1611 C CA . TYR A 1 203 ? 15.969 0.082 -0.738 1 95.94 203 TYR A CA 1
ATOM 1612 C C . TYR A 1 203 ? 14.664 0.774 -1.102 1 95.94 203 TYR A C 1
ATOM 1614 O O . TYR A 1 203 ? 13.578 0.227 -0.879 1 95.94 203 TYR A O 1
ATOM 1622 N N . PHE A 1 204 ? 14.781 1.969 -1.61 1 97.44 204 PHE A N 1
ATOM 1623 C CA . PHE A 1 204 ? 13.57 2.637 -2.076 1 97.44 204 PHE A CA 1
ATOM 1624 C C . PHE A 1 204 ? 13.891 3.596 -3.219 1 97.44 204 PHE A C 1
ATOM 1626 O O . PHE A 1 204 ? 14.992 4.129 -3.297 1 97.44 204 PHE A O 1
ATOM 1633 N N . ASP A 1 205 ? 12.977 3.723 -4.141 1 97.06 205 ASP A N 1
ATOM 1634 C CA . ASP A 1 205 ? 13.102 4.676 -5.242 1 97.06 205 ASP A CA 1
ATOM 1635 C C . ASP A 1 205 ? 12.469 6.016 -4.879 1 97.06 205 ASP A C 1
ATOM 1637 O O . ASP A 1 205 ? 11.461 6.062 -4.168 1 97.06 205 ASP A O 1
ATOM 1641 N N . MET B 1 1 ? -14.352 3.453 16.438 1 47.06 1 MET B N 1
ATOM 1642 C CA . MET B 1 1 ? -14.312 2.143 15.805 1 47.06 1 MET B CA 1
ATOM 1643 C C . MET B 1 1 ? -14.727 2.24 14.336 1 47.06 1 MET B C 1
ATOM 1645 O O . MET B 1 1 ? -15.672 2.955 14 1 47.06 1 MET B O 1
ATOM 1649 N N . LYS B 1 2 ? -13.82 1.9 13.406 1 60.56 2 LYS B N 1
ATOM 1650 C CA . LYS B 1 2 ? -14.172 2.02 12 1 60.56 2 LYS B CA 1
ATOM 1651 C C . LYS B 1 2 ? -15.445 1.233 11.68 1 60.56 2 LYS B C 1
ATOM 1653 O O . LYS B 1 2 ? -15.586 0.079 12.094 1 60.56 2 LYS B O 1
ATOM 1658 N N . PRO B 1 3 ? -16.5 1.955 11.094 1 70.12 3 PRO B N 1
ATOM 1659 C CA . PRO B 1 3 ? -17.719 1.211 10.82 1 70.12 3 PRO B CA 1
ATOM 1660 C C . PRO B 1 3 ? -17.484 0.008 9.906 1 70.12 3 PRO B C 1
ATOM 1662 O O . PRO B 1 3 ? -16.906 0.148 8.828 1 70.12 3 PRO B O 1
ATOM 1665 N N . LYS B 1 4 ? -17.812 -1.15 10.359 1 75.56 4 LYS B N 1
ATOM 1666 C CA . LYS B 1 4 ? -17.578 -2.406 9.648 1 75.56 4 LYS B CA 1
ATOM 1667 C C . LYS B 1 4 ? -18.219 -2.375 8.258 1 75.56 4 LYS B C 1
ATOM 1669 O O . LYS B 1 4 ? -17.688 -2.967 7.316 1 75.56 4 LYS B O 1
ATOM 1674 N N . TRP B 1 5 ? -19.328 -1.607 8.188 1 74.19 5 TRP B N 1
ATOM 1675 C CA . TRP B 1 5 ? -20.016 -1.552 6.902 1 74.19 5 TRP B CA 1
ATOM 1676 C C . TRP B 1 5 ? -19.156 -0.887 5.844 1 74.19 5 TRP B C 1
ATOM 1678 O O . TRP B 1 5 ? -19.203 -1.254 4.668 1 74.19 5 TRP B O 1
ATOM 1688 N N . LEU B 1 6 ? -18.375 0.021 6.238 1 74.25 6 LEU B N 1
ATOM 1689 C CA . LEU B 1 6 ? -17.484 0.711 5.305 1 74.25 6 LEU B CA 1
ATOM 1690 C C . LEU B 1 6 ? -16.406 -0.228 4.785 1 74.25 6 LEU B C 1
ATOM 1692 O O . LEU B 1 6 ? -16.109 -0.23 3.59 1 74.25 6 LEU B O 1
ATOM 1696 N N . GLU B 1 7 ? -15.93 -0.978 5.668 1 78.75 7 GLU B N 1
ATOM 1697 C CA . GLU B 1 7 ? -14.938 -1.974 5.277 1 78.75 7 GLU B CA 1
ATOM 1698 C C . GLU B 1 7 ? -15.523 -2.98 4.293 1 78.75 7 GLU B C 1
ATOM 1700 O O . GLU B 1 7 ? -14.883 -3.33 3.299 1 78.75 7 GLU B O 1
ATOM 1705 N N . TRP B 1 8 ? -16.719 -3.404 4.59 1 76.38 8 TRP B N 1
ATOM 1706 C CA . TRP B 1 8 ? -17.391 -4.348 3.703 1 76.38 8 TRP B CA 1
ATOM 1707 C C . TRP B 1 8 ? -17.625 -3.73 2.326 1 76.38 8 TRP B C 1
ATOM 1709 O O . TRP B 1 8 ? -17.391 -4.379 1.303 1 76.38 8 TRP B O 1
ATOM 1719 N N . ALA B 1 9 ? -18.109 -2.475 2.369 1 77 9 ALA B N 1
ATOM 1720 C CA . ALA B 1 9 ? -18.406 -1.796 1.105 1 77 9 ALA B CA 1
ATOM 1721 C C . ALA B 1 9 ? -17.141 -1.662 0.261 1 77 9 ALA B C 1
ATOM 1723 O O . ALA B 1 9 ? -17.156 -1.915 -0.946 1 77 9 ALA B O 1
ATOM 1724 N N . LYS B 1 10 ? -16.031 -1.327 0.854 1 77.12 10 LYS B N 1
ATOM 1725 C CA . LYS B 1 10 ? -14.773 -1.188 0.14 1 77.12 10 LYS B CA 1
ATOM 1726 C C . LYS B 1 10 ? -14.32 -2.521 -0.445 1 77.12 10 LYS B C 1
ATOM 1728 O O . LYS B 1 10 ? -13.875 -2.584 -1.593 1 77.12 10 LYS B O 1
ATOM 1733 N N . GLN B 1 11 ? -14.406 -3.549 0.321 1 82.62 11 GLN B N 1
ATOM 1734 C CA . GLN B 1 11 ? -13.992 -4.875 -0.129 1 82.62 11 GLN B CA 1
ATOM 1735 C C . GLN B 1 11 ? -14.875 -5.367 -1.272 1 82.62 11 GLN B C 1
ATOM 1737 O O . GLN B 1 11 ? -14.375 -5.883 -2.273 1 82.62 11 GLN B O 1
ATOM 1742 N N . LEU B 1 12 ? -16.188 -5.219 -1.092 1 80.12 12 LEU B N 1
ATOM 1743 C CA . LEU B 1 12 ? -17.125 -5.637 -2.131 1 80.12 12 LEU B CA 1
ATOM 1744 C C . LEU B 1 12 ? -16.844 -4.898 -3.438 1 80.12 12 LEU B C 1
ATOM 1746 O O . LEU B 1 12 ? -16.859 -5.504 -4.512 1 80.12 12 LEU B O 1
ATOM 1750 N N . GLN B 1 13 ? -16.562 -3.611 -3.289 1 77.62 13 GLN B N 1
ATOM 1751 C CA . GLN B 1 13 ? -16.25 -2.812 -4.473 1 77.62 13 GLN B CA 1
ATOM 1752 C C . GLN B 1 13 ? -14.984 -3.311 -5.16 1 77.62 13 GLN B C 1
ATOM 1754 O O . GLN B 1 13 ? -14.938 -3.41 -6.391 1 77.62 13 GLN B O 1
ATOM 1759 N N . SER B 1 14 ? -14.039 -3.574 -4.398 1 80 14 SER B N 1
ATOM 1760 C CA . SER B 1 14 ? -12.766 -4.047 -4.945 1 80 14 SER B CA 1
ATOM 1761 C C . SER B 1 14 ? -12.93 -5.398 -5.633 1 80 14 SER B C 1
ATOM 1763 O O . SER B 1 14 ? -12.383 -5.621 -6.711 1 80 14 SER B O 1
ATOM 1765 N N . ILE B 1 15 ? -13.648 -6.359 -5.027 1 81.62 15 ILE B N 1
ATOM 1766 C CA . ILE B 1 15 ? -13.883 -7.684 -5.598 1 81.62 15 ILE B CA 1
ATOM 1767 C C . ILE B 1 15 ? -14.641 -7.551 -6.914 1 81.62 15 ILE B C 1
ATOM 1769 O O . ILE B 1 15 ? -14.289 -8.188 -7.91 1 81.62 15 ILE B O 1
ATOM 1773 N N . ALA B 1 16 ? -15.688 -6.699 -6.855 1 77.94 16 ALA B N 1
ATOM 1774 C CA . ALA B 1 16 ? -16.484 -6.469 -8.062 1 77.94 16 ALA B CA 1
ATOM 1775 C C . ALA B 1 16 ? -15.609 -5.914 -9.188 1 77.94 16 ALA B C 1
ATOM 1777 O O . ALA B 1 16 ? -15.711 -6.363 -10.336 1 77.94 16 ALA B O 1
ATOM 1778 N N . GLN B 1 17 ? -14.805 -4.969 -8.867 1 76.81 17 GLN B N 1
ATOM 1779 C CA . GLN B 1 17 ? -13.938 -4.355 -9.859 1 76.81 17 GLN B CA 1
ATOM 1780 C C . GLN B 1 17 ? -12.977 -5.383 -10.461 1 76.81 17 GLN B C 1
ATOM 1782 O O . GLN B 1 17 ? -12.742 -5.391 -11.672 1 76.81 17 GLN B O 1
ATOM 1787 N N . ALA B 1 18 ? -12.422 -6.223 -9.688 1 79 18 ALA B N 1
ATOM 1788 C CA . ALA B 1 18 ? -11.539 -7.281 -10.172 1 79 18 ALA B CA 1
ATOM 1789 C C . ALA B 1 18 ? -12.297 -8.242 -11.094 1 79 18 ALA B C 1
ATOM 1791 O O . ALA B 1 18 ? -11.789 -8.625 -12.148 1 79 18 ALA B O 1
ATOM 1792 N N . GLY B 1 19 ? -13.445 -8.703 -10.641 1 80.94 19 GLY B N 1
ATOM 1793 C CA . GLY B 1 19 ? -14.266 -9.57 -11.469 1 80.94 19 GLY B CA 1
ATOM 1794 C C . GLY B 1 19 ? -14.617 -8.961 -12.812 1 80.94 19 GLY B C 1
ATOM 1795 O O . GLY B 1 19 ? -14.508 -9.617 -13.852 1 80.94 19 GLY B O 1
ATOM 1796 N N . LEU B 1 20 ? -15.008 -7.645 -12.812 1 78.44 20 LEU B N 1
ATOM 1797 C CA . LEU B 1 20 ? -15.383 -6.941 -14.031 1 78.44 20 LEU B CA 1
ATOM 1798 C C . LEU B 1 20 ? -14.172 -6.758 -14.945 1 78.44 20 LEU B C 1
ATOM 1800 O O . LEU B 1 20 ? -14.32 -6.664 -16.172 1 78.44 20 LEU B O 1
ATOM 1804 N N . THR B 1 21 ? -13.031 -6.746 -14.375 1 73.25 21 THR B N 1
ATOM 1805 C CA . THR B 1 21 ? -11.805 -6.543 -15.133 1 73.25 21 THR B CA 1
ATOM 1806 C C . THR B 1 21 ? -11.367 -7.84 -15.812 1 73.25 21 THR B C 1
ATOM 1808 O O . THR B 1 21 ? -10.914 -7.828 -16.953 1 73.25 21 THR B O 1
ATOM 1811 N N . TYR B 1 22 ? -11.531 -8.984 -15.156 1 83.81 22 TYR B N 1
ATOM 1812 C CA . TYR B 1 22 ? -10.828 -10.188 -15.602 1 83.81 22 TYR B CA 1
ATOM 1813 C C . TYR B 1 22 ? -11.812 -11.234 -16.109 1 83.81 22 TYR B C 1
ATOM 1815 O O . TYR B 1 22 ? -11.438 -12.133 -16.875 1 83.81 22 TYR B O 1
ATOM 1823 N N . SER B 1 23 ? -13.047 -11.242 -15.523 1 80.69 23 SER B N 1
ATOM 1824 C CA . SER B 1 23 ? -14 -12.289 -15.883 1 80.69 23 SER B CA 1
ATOM 1825 C C . SER B 1 23 ? -14.344 -12.242 -17.359 1 80.69 23 SER B C 1
ATOM 1827 O O . SER B 1 23 ? -14.414 -11.164 -17.953 1 80.69 23 SER B O 1
ATOM 1829 N N . LYS B 1 24 ? -14.461 -13.344 -17.984 1 85.38 24 LYS B N 1
ATOM 1830 C CA . LYS B 1 24 ? -14.844 -13.422 -19.406 1 85.38 24 LYS B CA 1
ATOM 1831 C C . LYS B 1 24 ? -16.25 -13.969 -19.562 1 85.38 24 LYS B C 1
ATOM 1833 O O . LYS B 1 24 ? -16.828 -13.922 -20.656 1 85.38 24 LYS B O 1
ATOM 1838 N N . ASP B 1 25 ? -16.797 -14.508 -18.453 1 82.94 25 ASP B N 1
ATOM 1839 C CA . ASP B 1 25 ? -18.141 -15.07 -18.484 1 82.94 25 ASP B CA 1
ATOM 1840 C C . ASP B 1 25 ? -19.203 -13.977 -18.312 1 82.94 25 ASP B C 1
ATOM 1842 O O . ASP B 1 25 ? -19.172 -13.219 -17.344 1 82.94 25 ASP B O 1
ATOM 1846 N N . ILE B 1 26 ? -20.156 -13.953 -19.344 1 79.5 26 ILE B N 1
ATOM 1847 C CA . ILE B 1 26 ? -21.125 -12.875 -19.375 1 79.5 26 ILE B CA 1
ATOM 1848 C C . ILE B 1 26 ? -21.984 -12.914 -18.125 1 79.5 26 ILE B C 1
ATOM 1850 O O . ILE B 1 26 ? -22.375 -11.867 -17.594 1 79.5 26 ILE B O 1
ATOM 1854 N N . TYR B 1 27 ? -22.328 -14.055 -17.594 1 80.69 27 TYR B N 1
ATOM 1855 C CA . TYR B 1 27 ? -23.141 -14.164 -16.391 1 80.69 27 TYR B CA 1
ATOM 1856 C C . TYR B 1 27 ? -22.344 -13.719 -15.156 1 80.69 27 TYR B C 1
ATOM 1858 O O . TYR B 1 27 ? -22.891 -13.078 -14.258 1 80.69 27 TYR B O 1
ATOM 1866 N N . ASP B 1 28 ? -21.062 -14.062 -15.094 1 85.44 28 ASP B N 1
ATOM 1867 C CA . ASP B 1 28 ? -20.219 -13.609 -13.992 1 85.44 28 ASP B CA 1
ATOM 1868 C C . ASP B 1 28 ? -20.047 -12.094 -14.008 1 85.44 28 ASP B C 1
ATOM 1870 O O . ASP B 1 28 ? -20.047 -11.453 -12.961 1 85.44 28 ASP B O 1
ATOM 1874 N N . LEU B 1 29 ? -19.922 -11.594 -15.203 1 83.62 29 LEU B N 1
ATOM 1875 C CA . LEU B 1 29 ? -19.828 -10.141 -15.328 1 83.62 29 LEU B CA 1
ATOM 1876 C C . LEU B 1 29 ? -21.078 -9.469 -14.773 1 83.62 29 LEU B C 1
ATOM 1878 O O . LEU B 1 29 ? -20.984 -8.461 -14.07 1 83.62 29 LEU B O 1
ATOM 1882 N N . GLU B 1 30 ? -22.203 -9.961 -15.078 1 80.75 30 GLU B N 1
ATOM 1883 C CA . GLU B 1 30 ? -23.453 -9.438 -14.539 1 80.75 30 GLU B CA 1
ATOM 1884 C C . GLU B 1 30 ? -23.484 -9.531 -13.023 1 80.75 30 GLU B C 1
ATOM 1886 O O . GLU B 1 30 ? -23.938 -8.602 -12.344 1 80.75 30 GLU B O 1
ATOM 1891 N N . ARG B 1 31 ? -22.984 -10.641 -12.484 1 81.12 31 ARG B N 1
ATOM 1892 C CA . ARG B 1 31 ? -22.938 -10.836 -11.039 1 81.12 31 ARG B CA 1
ATOM 1893 C C . ARG B 1 31 ? -22.031 -9.805 -10.367 1 81.12 31 ARG B C 1
ATOM 1895 O O . ARG B 1 31 ? -22.375 -9.258 -9.32 1 81.12 31 ARG B O 1
ATOM 1902 N N . PHE B 1 32 ? -20.938 -9.57 -10.984 1 86.88 32 PHE B N 1
ATOM 1903 C CA . PHE B 1 32 ? -20.031 -8.602 -10.406 1 86.88 32 PHE B CA 1
ATOM 1904 C C . PHE B 1 32 ? -20.594 -7.191 -10.5 1 86.88 32 PHE B C 1
ATOM 1906 O O . PHE B 1 32 ? -20.375 -6.363 -9.617 1 86.88 32 PHE B O 1
ATOM 1913 N N . GLU B 1 33 ? -21.312 -6.883 -11.531 1 83.38 33 GLU B N 1
ATOM 1914 C CA . GLU B 1 33 ? -22 -5.598 -11.625 1 83.38 33 GLU B CA 1
ATOM 1915 C C . GLU B 1 33 ? -23 -5.434 -10.492 1 83.38 33 GLU B C 1
ATOM 1917 O O . GLU B 1 33 ? -23.141 -4.344 -9.93 1 83.38 33 GLU B O 1
ATOM 1922 N N . LEU B 1 34 ? -23.703 -6.543 -10.164 1 80.06 34 LEU B N 1
ATOM 1923 C CA . LEU B 1 34 ? -24.672 -6.508 -9.07 1 80.06 34 LEU B CA 1
ATOM 1924 C C . LEU B 1 34 ? -23.969 -6.258 -7.738 1 80.06 34 LEU B C 1
ATOM 1926 O O . LEU B 1 34 ? -24.453 -5.484 -6.91 1 80.06 34 LEU B O 1
ATOM 1930 N N . ILE B 1 35 ? -22.875 -6.934 -7.555 1 82.88 35 ILE B N 1
ATOM 1931 C CA . ILE B 1 35 ? -22.094 -6.75 -6.328 1 82.88 35 ILE B CA 1
ATOM 1932 C C . ILE B 1 35 ? -21.641 -5.297 -6.219 1 82.88 35 ILE B C 1
ATOM 1934 O O . ILE B 1 35 ? -21.703 -4.699 -5.145 1 82.88 35 ILE B O 1
ATOM 1938 N N . ARG B 1 36 ? -21.203 -4.754 -7.332 1 80.69 36 ARG B N 1
ATOM 1939 C CA . ARG B 1 36 ? -20.797 -3.348 -7.363 1 80.69 36 ARG B CA 1
ATOM 1940 C C . ARG B 1 36 ? -21.969 -2.443 -6.965 1 80.69 36 ARG B C 1
ATOM 1942 O O . ARG B 1 36 ? -21.781 -1.506 -6.184 1 80.69 36 ARG B O 1
ATOM 1949 N N . LYS B 1 37 ? -23.094 -2.674 -7.441 1 78.81 37 LYS B N 1
ATOM 1950 C CA . LYS B 1 37 ? -24.281 -1.886 -7.117 1 78.81 37 LYS B CA 1
ATOM 1951 C C . LYS B 1 37 ? -24.609 -1.976 -5.629 1 78.81 37 LYS B C 1
ATOM 1953 O O . LYS B 1 37 ? -24.953 -0.971 -5.004 1 78.81 37 LYS B O 1
ATOM 1958 N N . ILE B 1 38 ? -24.484 -3.215 -5.074 1 78.44 38 ILE B N 1
ATOM 1959 C CA . ILE B 1 38 ? -24.766 -3.414 -3.658 1 78.44 38 ILE B CA 1
ATOM 1960 C C . ILE B 1 38 ? -23.766 -2.627 -2.814 1 78.44 38 ILE B C 1
ATOM 1962 O O . ILE B 1 38 ? -24.141 -2.008 -1.814 1 78.44 38 ILE B O 1
ATOM 1966 N N . SER B 1 39 ? -22.531 -2.756 -3.23 1 78.69 39 SER B N 1
ATOM 1967 C CA . SER B 1 39 ? -21.516 -2.008 -2.51 1 78.69 39 SER B CA 1
ATOM 1968 C C . SER B 1 39 ? -21.828 -0.515 -2.5 1 78.69 39 SER B C 1
ATOM 1970 O O . SER B 1 39 ? -21.688 0.146 -1.467 1 78.69 39 SER B O 1
ATOM 1972 N N . VAL B 1 40 ? -22.234 0.061 -3.586 1 74.56 40 VAL B N 1
ATOM 1973 C CA . VAL B 1 40 ? -22.578 1.472 -3.703 1 74.56 40 VAL B CA 1
ATOM 1974 C C . VAL B 1 40 ? -23.797 1.776 -2.828 1 74.56 40 VAL B C 1
ATOM 1976 O O . VAL B 1 40 ? -23.844 2.816 -2.166 1 74.56 40 VAL B O 1
ATOM 1979 N N . GLU B 1 41 ? -24.75 0.875 -2.799 1 75.56 41 GLU B N 1
ATOM 1980 C CA . GLU B 1 41 ? -25.938 1.058 -1.983 1 75.56 41 GLU B CA 1
ATOM 1981 C C . GLU B 1 41 ? -25.594 1.086 -0.497 1 75.56 41 GLU B C 1
ATOM 1983 O O . GLU B 1 41 ? -26.172 1.874 0.261 1 75.56 41 GLU B O 1
ATOM 1988 N N . ILE B 1 42 ? -24.75 0.144 -0.092 1 74.19 42 ILE B N 1
ATOM 1989 C CA . ILE B 1 42 ? -24.312 0.126 1.3 1 74.19 42 ILE B CA 1
ATOM 1990 C C . ILE B 1 42 ? -23.734 1.49 1.678 1 74.19 42 ILE B C 1
ATOM 1992 O O . ILE B 1 42 ? -24.078 2.039 2.73 1 74.19 42 ILE B O 1
ATOM 1996 N N . LEU B 1 43 ? -22.969 2.002 0.771 1 72.56 43 LEU B N 1
ATOM 1997 C CA . LEU B 1 43 ? -22.328 3.289 1.03 1 72.56 43 LEU B CA 1
ATOM 1998 C C . LEU B 1 43 ? -23.359 4.41 1.049 1 72.56 43 LEU B C 1
ATOM 2000 O O . LEU B 1 43 ? -23.359 5.242 1.96 1 72.56 43 LEU B O 1
ATOM 2004 N N . THR B 1 44 ? -24.234 4.48 0.065 1 72.56 44 THR B N 1
ATOM 2005 C CA . THR B 1 44 ? -25.219 5.539 -0.07 1 72.56 44 THR B CA 1
ATOM 2006 C C . THR B 1 44 ? -26.188 5.531 1.115 1 72.56 44 THR B C 1
ATOM 2008 O O . THR B 1 44 ? -26.531 6.59 1.64 1 72.56 44 THR B O 1
ATOM 2011 N N . GLN B 1 45 ? -26.516 4.391 1.538 1 71.19 45 GLN B N 1
ATOM 2012 C CA . GLN B 1 45 ? -27.516 4.281 2.605 1 71.19 45 GLN B CA 1
ATOM 2013 C C . GLN B 1 45 ? -26.906 4.668 3.953 1 71.19 45 GLN B C 1
ATOM 2015 O O . GLN B 1 45 ? -27.594 5.219 4.812 1 71.19 45 GLN B O 1
ATOM 2020 N N . ASN B 1 46 ? -25.719 4.32 4.043 1 70.19 46 ASN B N 1
ATOM 2021 C CA . ASN B 1 46 ? -25.094 4.57 5.344 1 70.19 46 ASN B CA 1
ATOM 2022 C C . ASN B 1 46 ? -24.484 5.965 5.414 1 70.19 46 ASN B C 1
ATOM 2024 O O . ASN B 1 46 ? -24.172 6.457 6.5 1 70.19 46 ASN B O 1
ATOM 2028 N N . THR B 1 47 ? -24.188 6.598 4.309 1 62.53 47 THR B N 1
ATOM 2029 C CA . THR B 1 47 ? -23.547 7.91 4.312 1 62.53 47 THR B CA 1
ATOM 2030 C C . THR B 1 47 ? -24.547 9 3.928 1 62.53 47 THR B C 1
ATOM 2032 O O . THR B 1 47 ? -24.281 10.188 4.137 1 62.53 47 THR B O 1
ATOM 2035 N N . ASN B 1 48 ? -25.75 8.688 3.451 1 61.34 48 ASN B N 1
ATOM 2036 C CA . ASN B 1 48 ? -26.719 9.625 2.893 1 61.34 48 ASN B CA 1
ATOM 2037 C C . ASN B 1 48 ? -26.125 10.43 1.742 1 61.34 48 ASN B C 1
ATOM 2039 O O . ASN B 1 48 ? -26.453 11.602 1.557 1 61.34 48 ASN B O 1
ATOM 2043 N N . MET B 1 49 ? -25.125 9.984 1.239 1 56.66 49 MET B N 1
ATOM 2044 C CA . MET B 1 49 ? -24.531 10.609 0.058 1 56.66 49 MET B CA 1
ATOM 2045 C C . MET B 1 49 ? -25.25 10.156 -1.21 1 56.66 49 MET B C 1
ATOM 2047 O O . MET B 1 49 ? -25.859 9.078 -1.24 1 56.66 49 MET B O 1
ATOM 2051 N N . ASP B 1 50 ? -25.172 11.109 -2.24 1 57.31 50 ASP B N 1
ATOM 2052 C CA . ASP B 1 50 ? -25.75 10.805 -3.549 1 57.31 50 ASP B CA 1
ATOM 2053 C C . ASP B 1 50 ? -25.078 9.586 -4.172 1 57.31 50 ASP B C 1
ATOM 2055 O O . ASP B 1 50 ? -23.844 9.461 -4.121 1 57.31 50 ASP B O 1
ATOM 2059 N N . ASN B 1 51 ? -25.844 8.758 -4.633 1 56.78 51 ASN B N 1
ATOM 2060 C CA . ASN B 1 51 ? -25.391 7.531 -5.277 1 56.78 51 ASN B CA 1
ATOM 2061 C C . ASN B 1 51 ? -24.406 7.828 -6.402 1 56.78 51 ASN B C 1
ATOM 2063 O O . ASN B 1 51 ? -23.453 7.066 -6.613 1 56.78 51 ASN B O 1
ATOM 2067 N N . LYS B 1 52 ? -24.672 8.961 -7 1 54.91 52 LYS B N 1
ATOM 2068 C CA . LYS B 1 52 ? -23.828 9.297 -8.133 1 54.91 52 LYS B CA 1
ATOM 2069 C C . LYS B 1 52 ? -22.391 9.602 -7.684 1 54.91 52 LYS B C 1
ATOM 2071 O O . LYS B 1 52 ? -21.438 9.203 -8.336 1 54.91 52 LYS B O 1
ATOM 2076 N N . ILE B 1 53 ? -22.297 10.242 -6.676 1 53.19 53 ILE B N 1
ATOM 2077 C CA . ILE B 1 53 ? -21 10.617 -6.133 1 53.19 53 ILE B CA 1
ATOM 2078 C C . ILE B 1 53 ? -20.25 9.367 -5.684 1 53.19 53 ILE B C 1
ATOM 2080 O O . ILE B 1 53 ? -19.062 9.211 -5.969 1 53.19 53 ILE B O 1
ATOM 2084 N N . ILE B 1 54 ? -20.969 8.492 -5.102 1 59.03 54 ILE B N 1
ATOM 2085 C CA . ILE B 1 54 ? -20.375 7.254 -4.609 1 59.03 54 ILE B CA 1
ATOM 2086 C C . ILE B 1 54 ? -19.906 6.406 -5.789 1 59.03 54 ILE B C 1
ATOM 2088 O O . ILE B 1 54 ? -18.812 5.84 -5.758 1 59.03 54 ILE B O 1
ATOM 2092 N N . LYS B 1 55 ? -20.703 6.328 -6.832 1 56.19 55 LYS B N 1
ATOM 2093 C CA . LYS B 1 55 ? -20.344 5.547 -8.008 1 56.19 55 LYS B CA 1
ATOM 2094 C C . LYS B 1 55 ? -19.078 6.082 -8.664 1 56.19 55 LYS B C 1
ATOM 2096 O O . LYS B 1 55 ? -18.219 5.309 -9.094 1 56.19 55 LYS B O 1
ATOM 2101 N N . GLU B 1 56 ? -19.047 7.402 -8.703 1 56.41 56 GLU B N 1
ATOM 2102 C CA . GLU B 1 56 ? -17.875 8.023 -9.312 1 56.41 56 GLU B CA 1
ATOM 2103 C C . GLU B 1 56 ? -16.609 7.746 -8.5 1 56.41 56 GLU B C 1
ATOM 2105 O O . GLU B 1 56 ? -15.531 7.535 -9.062 1 56.41 56 GLU B O 1
ATOM 2110 N N . LEU B 1 57 ? -16.844 7.773 -7.266 1 55.44 57 LEU B N 1
ATOM 2111 C CA . LEU B 1 57 ? -15.711 7.59 -6.367 1 55.44 57 LEU B CA 1
ATOM 2112 C C . LEU B 1 57 ? -15.188 6.16 -6.434 1 55.44 57 LEU B C 1
ATOM 2114 O O . LEU B 1 57 ? -13.977 5.93 -6.387 1 55.44 57 LEU B O 1
ATOM 2118 N N . PHE B 1 58 ? -16.062 5.223 -6.605 1 54.69 58 PHE B N 1
ATOM 2119 C CA . PHE B 1 58 ? -15.688 3.832 -6.402 1 54.69 58 PHE B CA 1
ATOM 2120 C C . PHE B 1 58 ? -15.641 3.082 -7.727 1 54.69 58 PHE B C 1
ATOM 2122 O O . PHE B 1 58 ? -14.922 2.09 -7.863 1 54.69 58 PHE B O 1
ATOM 2129 N N . ALA B 1 59 ? -16.375 3.566 -8.672 1 50.09 59 ALA B N 1
ATOM 2130 C CA . ALA B 1 59 ? -16.531 2.754 -9.875 1 50.09 59 ALA B CA 1
ATOM 2131 C C . ALA B 1 59 ? -15.688 3.299 -11.023 1 50.09 59 ALA B C 1
ATOM 2133 O O . ALA B 1 59 ? -15.641 2.711 -12.102 1 50.09 59 ALA B O 1
ATOM 2134 N N . ASN B 1 60 ? -14.945 4.434 -10.68 1 47.53 60 ASN B N 1
ATOM 2135 C CA . ASN B 1 60 ? -14.227 5.012 -11.805 1 47.53 60 ASN B CA 1
ATOM 2136 C C . ASN B 1 60 ? -12.852 4.371 -11.984 1 47.53 60 ASN B C 1
ATOM 2138 O O . ASN B 1 60 ? -12.078 4.777 -12.852 1 47.53 60 ASN B O 1
ATOM 2142 N N . GLU B 1 61 ? -12.578 3.416 -11.234 1 52.81 61 GLU B N 1
ATOM 2143 C CA . GLU B 1 61 ? -11.258 2.822 -11.398 1 52.81 61 GLU B CA 1
ATOM 2144 C C . GLU B 1 61 ? -11.312 1.568 -12.258 1 52.81 61 GLU B C 1
ATOM 2146 O O . GLU B 1 61 ? -12.328 0.866 -12.281 1 52.81 61 GLU B O 1
ATOM 2151 N N . THR B 1 62 ? -10.367 1.589 -13.297 1 52.56 62 THR B N 1
ATOM 2152 C CA . THR B 1 62 ? -10.234 0.394 -14.125 1 52.56 62 THR B CA 1
ATOM 2153 C C . THR B 1 62 ? -9.102 -0.492 -13.617 1 52.56 62 THR B C 1
ATOM 2155 O O . THR B 1 62 ? -8.18 -0.013 -12.953 1 52.56 62 THR B O 1
ATOM 2158 N N . GLY B 1 63 ? -9.289 -1.729 -13.797 1 66.5 63 GLY B N 1
ATOM 2159 C CA . GLY B 1 63 ? -8.266 -2.686 -13.398 1 66.5 63 GLY B CA 1
ATOM 2160 C C . GLY B 1 63 ? -8.43 -3.164 -11.969 1 66.5 63 GLY B C 1
ATOM 2161 O O . GLY B 1 63 ? -9.453 -2.898 -11.328 1 66.5 63 GLY B O 1
ATOM 2162 N N . TYR B 1 64 ? -7.508 -3.982 -11.531 1 72.75 64 TYR B N 1
ATOM 2163 C CA . TYR B 1 64 ? -7.516 -4.453 -10.156 1 72.75 64 TYR B CA 1
ATOM 2164 C C . TYR B 1 64 ? -7.344 -3.295 -9.18 1 72.75 64 TYR B C 1
ATOM 2166 O O . TYR B 1 64 ? -6.461 -2.451 -9.359 1 72.75 64 TYR B O 1
ATOM 2174 N N . ALA B 1 65 ? -8.18 -3.131 -8.242 1 77.94 65 ALA B N 1
ATOM 2175 C CA . ALA B 1 65 ? -8.086 -2.064 -7.246 1 77.94 65 ALA B CA 1
ATOM 2176 C C . ALA B 1 65 ? -7.066 -2.408 -6.168 1 77.94 65 ALA B C 1
ATOM 2178 O O . ALA B 1 65 ? -7.086 -3.512 -5.613 1 77.94 65 ALA B O 1
ATOM 2179 N N . THR B 1 66 ? -6.117 -1.559 -5.934 1 88.62 66 THR B N 1
ATOM 2180 C CA . THR B 1 66 ? -5.18 -1.673 -4.824 1 88.62 66 THR B CA 1
ATOM 2181 C C . THR B 1 66 ? -5.316 -0.487 -3.873 1 88.62 66 THR B C 1
ATOM 2183 O O . THR B 1 66 ? -5.973 0.503 -4.199 1 88.62 66 THR B O 1
ATOM 2186 N N . PRO B 1 67 ? -4.848 -0.596 -2.689 1 91.31 67 PRO B N 1
ATOM 2187 C CA . PRO B 1 67 ? -4.871 0.559 -1.79 1 91.31 67 PRO B CA 1
ATOM 2188 C C . PRO B 1 67 ? -4.246 1.806 -2.414 1 91.31 67 PRO B C 1
ATOM 2190 O O . PRO B 1 67 ? -3.27 1.704 -3.162 1 91.31 67 PRO B O 1
ATOM 2193 N N . LYS B 1 68 ? -4.832 2.938 -2.145 1 88.56 68 LYS B N 1
ATOM 2194 C CA . LYS B 1 68 ? -4.195 4.191 -2.525 1 88.56 68 LYS B CA 1
ATOM 2195 C C . LYS B 1 68 ? -2.9 4.41 -1.747 1 88.56 68 LYS B C 1
ATOM 2197 O O . LYS B 1 68 ? -2.707 3.828 -0.678 1 88.56 68 LYS B O 1
ATOM 2202 N N . VAL B 1 69 ? -2.031 5.191 -2.334 1 95 69 VAL B N 1
ATOM 2203 C CA . VAL B 1 69 ? -0.741 5.43 -1.697 1 95 69 VAL B CA 1
ATOM 2204 C C . VAL B 1 69 ? -0.625 6.902 -1.305 1 95 69 VAL B C 1
ATOM 2206 O O . VAL B 1 69 ? -0.889 7.789 -2.119 1 95 69 VAL B O 1
ATOM 2209 N N . ASP B 1 70 ? -0.389 7.148 -0.043 1 96.06 70 ASP B N 1
ATOM 2210 C CA . ASP B 1 70 ? -0.105 8.453 0.548 1 96.06 70 ASP B CA 1
ATOM 2211 C C . ASP B 1 70 ? 1.365 8.57 0.942 1 96.06 70 ASP B C 1
ATOM 2213 O O . ASP B 1 70 ? 1.909 7.68 1.6 1 96.06 70 ASP B O 1
ATOM 2217 N N . ILE B 1 71 ? 2.066 9.578 0.491 1 98.25 71 ILE B N 1
ATOM 2218 C CA . ILE B 1 71 ? 3.482 9.766 0.784 1 98.25 71 ILE B CA 1
ATOM 2219 C C . ILE B 1 71 ? 3.66 10.961 1.721 1 98.25 71 ILE B C 1
ATOM 2221 O O . ILE B 1 71 ? 3.111 12.031 1.478 1 98.25 71 ILE B O 1
ATOM 2225 N N . ARG B 1 72 ? 4.359 10.773 2.811 1 98.75 72 ARG B N 1
ATOM 2226 C CA . ARG B 1 72 ? 4.676 11.828 3.77 1 98.75 72 ARG B CA 1
ATOM 2227 C C . ARG B 1 72 ? 6.184 12.008 3.912 1 98.75 72 ARG B C 1
ATOM 2229 O O . ARG B 1 72 ? 6.918 11.023 4.059 1 98.75 72 ARG B O 1
ATOM 2236 N N . ALA B 1 73 ? 6.645 13.195 3.873 1 98.81 73 ALA B N 1
ATOM 2237 C CA . ALA B 1 73 ? 8.055 13.516 4.074 1 98.81 73 ALA B CA 1
ATOM 2238 C C . ALA B 1 73 ? 8.336 13.859 5.535 1 98.81 73 ALA B C 1
ATOM 2240 O O . ALA B 1 73 ? 7.574 14.602 6.16 1 98.81 73 ALA B O 1
ATOM 2241 N N . VAL B 1 74 ? 9.352 13.328 6.023 1 98.81 74 VAL B N 1
ATOM 2242 C CA . VAL B 1 74 ? 9.852 13.625 7.363 1 98.81 74 VAL B CA 1
ATOM 2243 C C . VAL B 1 74 ? 11.133 14.445 7.266 1 98.81 74 VAL B C 1
ATOM 2245 O O . VAL B 1 74 ? 12.164 13.938 6.812 1 98.81 74 VAL B O 1
ATOM 2248 N N . VAL B 1 75 ? 11.094 15.641 7.676 1 98.75 75 VAL B N 1
ATOM 2249 C CA . VAL B 1 75 ? 12.227 16.547 7.574 1 98.75 75 VAL B CA 1
ATOM 2250 C C . VAL B 1 75 ? 12.562 17.109 8.953 1 98.75 75 VAL B C 1
ATOM 2252 O O . VAL B 1 75 ? 11.695 17.656 9.633 1 98.75 75 VAL B O 1
ATOM 2255 N N . PHE B 1 76 ? 13.805 16.984 9.32 1 98.19 76 PHE B N 1
ATOM 2256 C CA . PHE B 1 76 ? 14.242 17.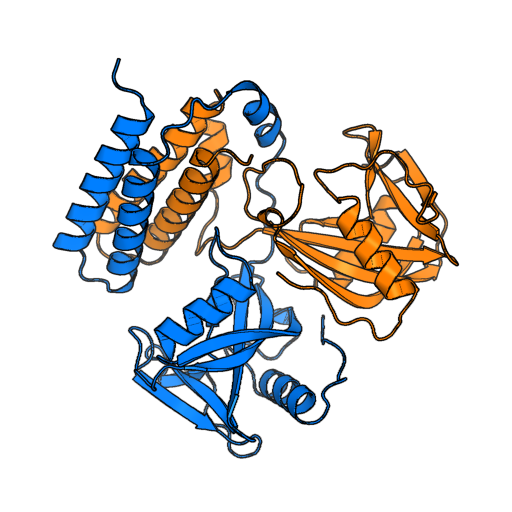5 10.617 1 98.19 76 PHE B CA 1
ATOM 2257 C C . PHE B 1 76 ? 15.164 18.703 10.438 1 98.19 76 PHE B C 1
ATOM 2259 O O . PHE B 1 76 ? 15.891 18.797 9.445 1 98.19 76 PHE B O 1
ATOM 2266 N N . SER B 1 77 ? 15.117 19.594 11.273 1 97.31 77 SER B N 1
ATOM 2267 C CA . SER B 1 77 ? 16.109 20.625 11.562 1 97.31 77 SER B CA 1
ATOM 2268 C C . SER B 1 77 ? 16.516 20.594 13.031 1 97.31 77 SER B C 1
ATOM 2270 O O . SER B 1 77 ? 15.773 21.062 13.891 1 97.31 77 SER B O 1
ATOM 2272 N N . GLY B 1 78 ? 17.719 20.078 13.25 1 96.06 78 GLY B N 1
ATOM 2273 C CA . GLY B 1 78 ? 18.047 19.766 14.633 1 96.06 78 GLY B CA 1
ATOM 2274 C C . GLY B 1 78 ? 17.109 18.734 15.242 1 96.06 78 GLY B C 1
ATOM 2275 O O . GLY B 1 78 ? 16.922 17.656 14.688 1 96.06 78 GLY B O 1
ATOM 2276 N N . ASN B 1 79 ? 16.484 19.062 16.359 1 97.25 79 ASN B N 1
ATOM 2277 C CA . ASN B 1 79 ? 15.586 18.141 17.047 1 97.25 79 ASN B CA 1
ATOM 2278 C C . ASN B 1 79 ? 14.125 18.5 16.812 1 97.25 79 ASN B C 1
ATOM 2280 O O . ASN B 1 79 ? 13.25 18.125 17.609 1 97.25 79 ASN B O 1
ATOM 2284 N N . LYS B 1 80 ? 13.891 19.203 15.789 1 98.56 80 LYS B N 1
ATOM 2285 C CA . LYS B 1 80 ? 12.523 19.609 15.469 1 98.56 80 LYS B CA 1
ATOM 2286 C C . LYS B 1 80 ? 12.07 19.031 14.133 1 98.56 80 LYS B C 1
ATOM 2288 O O . LYS B 1 80 ? 12.883 18.859 13.219 1 98.56 80 LYS B O 1
ATOM 2293 N N . ILE B 1 81 ? 10.844 18.781 13.977 1 98.81 81 ILE B N 1
ATOM 2294 C CA . ILE B 1 81 ? 10.297 18.172 12.766 1 98.81 81 ILE B CA 1
ATOM 2295 C C . ILE B 1 81 ? 9.492 19.219 11.992 1 98.81 81 ILE B C 1
ATOM 2297 O O . ILE B 1 81 ? 8.758 20.016 12.594 1 98.81 81 ILE B O 1
ATOM 2301 N N . LEU B 1 82 ? 9.664 19.312 10.672 1 98.75 82 LEU B N 1
ATOM 2302 C CA . LEU B 1 82 ? 8.953 20.234 9.789 1 98.75 82 LEU B CA 1
ATOM 2303 C C . LEU B 1 82 ? 7.496 19.828 9.648 1 98.75 82 LEU B C 1
ATOM 2305 O O . LEU B 1 82 ? 7.195 18.672 9.352 1 98.75 82 LEU B O 1
ATOM 2309 N N . MET B 1 83 ? 6.605 20.734 9.875 1 98.69 83 MET B N 1
ATOM 2310 C CA . MET B 1 83 ? 5.191 20.531 9.57 1 98.69 83 MET B CA 1
ATOM 2311 C C . MET B 1 83 ? 4.605 21.734 8.859 1 98.69 83 MET B C 1
ATOM 2313 O O . MET B 1 83 ? 5.191 22.828 8.891 1 98.69 83 MET B O 1
ATOM 2317 N N . VAL B 1 84 ? 3.533 21.531 8.18 1 97.88 84 VAL B N 1
ATOM 2318 C CA . VAL B 1 84 ? 2.791 22.578 7.488 1 97.88 84 VAL B CA 1
ATOM 2319 C C . VAL B 1 84 ? 1.351 22.609 7.992 1 97.88 84 VAL B C 1
ATOM 2321 O O . VAL B 1 84 ? 0.792 21.578 8.367 1 97.88 84 VAL B O 1
ATOM 2324 N N . ARG B 1 85 ? 0.778 23.75 8.062 1 97.5 85 ARG B N 1
ATOM 2325 C CA . ARG B 1 85 ? -0.603 23.875 8.516 1 97.5 85 ARG B CA 1
ATOM 2326 C C . ARG B 1 85 ? -1.572 23.844 7.336 1 97.5 85 ARG B C 1
ATOM 2328 O O . ARG B 1 85 ? -1.46 24.641 6.41 1 97.5 85 ARG B O 1
ATOM 2335 N N . GLU B 1 86 ? -2.48 22.906 7.418 1 91.62 86 GLU B N 1
ATOM 2336 C CA . GLU B 1 86 ? -3.441 22.688 6.336 1 91.62 86 GLU B CA 1
ATOM 2337 C C . GLU B 1 86 ? -4.52 23.781 6.34 1 91.62 86 GLU B C 1
ATOM 2339 O O . GLU B 1 86 ? -5.133 24.047 7.371 1 91.62 86 GLU B O 1
ATOM 2344 N N . ASN B 1 87 ? -4.84 24.297 5.129 1 87.81 87 ASN B N 1
ATOM 2345 C CA . ASN B 1 87 ? -5.926 25.266 5 1 87.81 87 ASN B CA 1
ATOM 2346 C C . ASN B 1 87 ? -7.277 24.625 5.328 1 87.81 87 ASN B C 1
ATOM 2348 O O . ASN B 1 87 ? -8.172 25.312 5.84 1 87.81 87 ASN B O 1
ATOM 2352 N N . SER B 1 88 ? -7.316 23.422 4.992 1 81.88 88 SER B N 1
ATOM 2353 C CA . SER B 1 88 ? -8.594 22.719 5.031 1 81.88 88 SER B CA 1
ATOM 2354 C C . SER B 1 88 ? -9.117 22.594 6.461 1 81.88 88 SER B C 1
ATOM 2356 O O . SER B 1 88 ? -10.32 22.734 6.695 1 81.88 88 SER B O 1
ATOM 2358 N N . ASP B 1 89 ? -8.258 22.406 7.477 1 86.81 89 ASP B N 1
ATOM 2359 C CA . ASP B 1 89 ? -8.758 22.172 8.828 1 86.81 89 ASP B CA 1
ATOM 2360 C C . ASP B 1 89 ? -7.984 23 9.852 1 86.81 89 ASP B C 1
ATOM 2362 O O . ASP B 1 89 ? -8.32 23 11.039 1 86.81 89 ASP B O 1
ATOM 2366 N N . GLY B 1 90 ? -6.984 23.672 9.422 1 94.25 90 GLY B N 1
ATOM 2367 C CA . GLY B 1 90 ? -6.215 24.531 10.305 1 94.25 90 GLY B CA 1
ATOM 2368 C C . GLY B 1 90 ? -5.258 23.781 11.203 1 94.25 90 GLY B C 1
ATOM 2369 O O . GLY B 1 90 ? -4.699 24.344 12.148 1 94.25 90 GLY B O 1
ATOM 2370 N N . ASP B 1 91 ? -5.117 22.469 10.984 1 97.19 91 ASP B N 1
ATOM 2371 C CA . ASP B 1 91 ? -4.238 21.609 11.773 1 97.19 91 ASP B CA 1
ATOM 2372 C C . ASP B 1 91 ? -2.945 21.312 11.023 1 97.19 91 ASP B C 1
ATOM 2374 O O . ASP B 1 91 ? -2.799 21.672 9.859 1 97.19 91 ASP B O 1
ATOM 2378 N N . TRP B 1 92 ? -2.02 20.656 11.75 1 98.38 92 TRP B N 1
ATOM 2379 C CA . TRP B 1 92 ? -0.667 20.531 11.211 1 98.38 92 TRP B CA 1
ATOM 2380 C C . TRP B 1 92 ? -0.406 19.125 10.711 1 98.38 92 TRP B C 1
ATOM 2382 O O . TRP B 1 92 ? -0.864 18.141 11.32 1 98.38 92 TRP B O 1
ATOM 2392 N N . SER B 1 93 ? 0.319 19.016 9.625 1 98.12 93 SER B N 1
ATOM 2393 C CA . SER B 1 93 ? 0.668 17.719 9.039 1 98.12 93 SER B CA 1
ATOM 2394 C C . SER B 1 93 ? 2.1 17.719 8.516 1 98.12 93 SER B C 1
ATOM 2396 O O . SER B 1 93 ? 2.676 18.781 8.266 1 98.12 93 SER B O 1
ATOM 2398 N N . LEU B 1 94 ? 2.715 16.562 8.477 1 98.69 94 LEU B N 1
ATOM 2399 C CA . LEU B 1 94 ? 3.928 16.406 7.68 1 98.69 94 LEU B CA 1
ATOM 2400 C C . LEU B 1 94 ? 3.668 16.75 6.215 1 98.69 94 LEU B C 1
ATOM 2402 O O . LEU B 1 94 ? 2.609 16.422 5.676 1 98.69 94 LEU B O 1
ATOM 2406 N N . PRO B 1 95 ? 4.629 17.453 5.547 1 98.25 95 PRO B N 1
ATOM 2407 C CA . PRO B 1 95 ? 4.445 17.641 4.102 1 98.25 95 PRO B CA 1
ATOM 2408 C C . PRO B 1 95 ? 4.207 16.312 3.371 1 98.25 95 PRO B C 1
ATOM 2410 O O . PRO B 1 95 ? 4.824 15.297 3.703 1 98.25 95 PRO B O 1
ATOM 2413 N N . GLY B 1 96 ? 3.334 16.266 2.451 1 96.94 96 GLY B N 1
ATOM 2414 C CA . GLY B 1 96 ? 3.033 15.031 1.736 1 96.94 96 GLY B CA 1
ATOM 2415 C C . GLY B 1 96 ? 1.77 15.117 0.902 1 96.94 96 GLY B C 1
ATOM 2416 O O . GLY B 1 96 ? 1.226 16.203 0.703 1 96.94 96 GLY B O 1
ATOM 2417 N N . GLY B 1 97 ? 1.35 14.016 0.348 1 91.5 97 GLY B N 1
ATOM 2418 C CA . GLY B 1 97 ? 0.176 13.906 -0.504 1 91.5 97 GLY B CA 1
ATOM 2419 C C . GLY B 1 97 ? 0.03 12.539 -1.143 1 91.5 97 GLY B C 1
ATOM 2420 O O . GLY B 1 97 ? 0.756 11.602 -0.795 1 91.5 97 GLY B O 1
ATOM 2421 N N . TRP B 1 98 ? -0.981 12.469 -1.991 1 89.88 98 TRP B N 1
ATOM 2422 C CA . TRP B 1 98 ? -1.191 11.25 -2.762 1 89.88 98 TRP B CA 1
ATOM 2423 C C . TRP B 1 98 ? 0.006 10.961 -3.66 1 89.88 98 TRP B C 1
ATOM 2425 O O . TRP B 1 98 ? 0.638 11.883 -4.18 1 89.88 98 TRP B O 1
ATOM 2435 N N . GLY B 1 99 ? 0.343 9.641 -3.775 1 91.81 99 GLY B N 1
ATOM 2436 C CA . GLY B 1 99 ? 1.354 9.266 -4.75 1 91.81 99 GLY B CA 1
ATOM 2437 C C . GLY B 1 99 ? 0.972 9.625 -6.176 1 91.81 99 GLY B C 1
ATOM 2438 O O . GLY B 1 99 ? -0.004 9.094 -6.711 1 91.81 99 GLY B O 1
ATOM 2439 N N . ASP B 1 100 ? 1.762 10.469 -6.812 1 85.94 100 ASP B N 1
ATOM 2440 C CA . ASP B 1 100 ? 1.5 10.906 -8.18 1 85.94 100 ASP B CA 1
ATOM 2441 C C . ASP B 1 100 ? 1.928 9.836 -9.188 1 85.94 100 ASP B C 1
ATOM 2443 O O . ASP B 1 100 ? 3.059 9.352 -9.141 1 85.94 100 ASP B O 1
ATOM 2447 N N . ILE B 1 101 ? 1.001 9.594 -10.086 1 79.75 101 ILE B N 1
ATOM 2448 C CA . ILE B 1 101 ? 1.374 8.727 -11.195 1 79.75 101 ILE B CA 1
ATOM 2449 C C . ILE B 1 101 ? 2.537 9.352 -11.969 1 79.75 101 ILE B C 1
ATOM 2451 O O . ILE B 1 101 ? 2.535 10.547 -12.25 1 79.75 101 ILE B O 1
ATOM 2455 N N . GLY B 1 102 ? 3.549 8.578 -12.234 1 84.31 102 GLY B N 1
ATOM 2456 C CA . GLY B 1 102 ? 4.699 9.07 -12.984 1 84.31 102 GLY B CA 1
ATOM 2457 C C . GLY B 1 102 ? 5.871 9.438 -12.094 1 84.31 102 GLY B C 1
ATOM 2458 O O . GLY B 1 102 ? 6.996 9.594 -12.57 1 84.31 102 GLY B O 1
ATOM 2459 N N . LEU B 1 103 ? 5.609 9.562 -10.805 1 92.12 103 LEU B N 1
ATOM 2460 C CA . LEU B 1 103 ? 6.672 9.93 -9.875 1 92.12 103 LEU B CA 1
ATOM 2461 C C . LEU B 1 103 ? 6.957 8.789 -8.898 1 92.12 103 LEU B C 1
ATOM 2463 O O . LEU B 1 103 ? 6.035 8.117 -8.445 1 92.12 103 LEU B O 1
ATOM 2467 N N . THR B 1 104 ? 8.25 8.594 -8.578 1 96.44 104 THR B N 1
ATOM 2468 C CA . THR B 1 104 ? 8.625 7.66 -7.531 1 96.44 104 THR B CA 1
ATOM 2469 C C . THR B 1 104 ? 8.195 8.18 -6.16 1 96.44 104 THR B C 1
ATOM 2471 O O . THR B 1 104 ? 7.887 9.359 -6.008 1 96.44 104 THR B O 1
ATOM 2474 N N . PRO B 1 105 ? 8.18 7.281 -5.148 1 97.75 105 PRO B N 1
ATOM 2475 C CA . PRO B 1 105 ? 7.867 7.758 -3.799 1 97.75 105 PRO B CA 1
ATOM 2476 C C . PRO B 1 105 ? 8.773 8.898 -3.352 1 97.75 105 PRO B C 1
ATOM 2478 O O . PRO B 1 105 ? 8.297 9.891 -2.787 1 97.75 105 PRO B O 1
ATOM 2481 N N . SER B 1 106 ? 10.078 8.828 -3.645 1 98.75 106 SER B N 1
ATOM 2482 C CA . SER B 1 106 ? 11.023 9.875 -3.258 1 98.75 106 SER B CA 1
ATOM 2483 C C . SER B 1 106 ? 10.719 11.188 -3.975 1 98.75 106 SER B C 1
ATOM 2485 O O . SER B 1 106 ? 10.773 12.258 -3.367 1 98.75 106 SER B O 1
ATOM 2487 N N . GLU B 1 107 ? 10.461 11.055 -5.27 1 96.88 107 GLU B N 1
ATOM 2488 C CA . GLU B 1 107 ? 10.156 12.25 -6.051 1 96.88 107 GLU B CA 1
ATOM 2489 C C . GLU B 1 107 ? 8.906 12.953 -5.527 1 96.88 107 GLU B C 1
ATOM 2491 O O . GLU B 1 107 ? 8.844 14.188 -5.504 1 96.88 107 GLU B O 1
ATOM 2496 N N . VAL B 1 108 ? 7.906 12.18 -5.125 1 96.06 108 VAL B N 1
ATOM 2497 C CA . VAL B 1 108 ? 6.684 12.75 -4.57 1 96.06 108 VAL B CA 1
ATOM 2498 C C . VAL B 1 108 ? 7 13.477 -3.264 1 96.06 108 VAL B C 1
ATOM 2500 O O . VAL B 1 108 ? 6.551 14.602 -3.049 1 96.06 108 VAL B O 1
ATOM 2503 N N . ALA B 1 109 ? 7.789 12.836 -2.385 1 98.56 109 ALA B N 1
ATOM 2504 C CA . ALA B 1 109 ? 8.164 13.445 -1.112 1 98.56 109 ALA B CA 1
ATOM 2505 C C . ALA B 1 109 ? 8.859 14.789 -1.333 1 98.56 109 ALA B C 1
ATOM 2507 O O . ALA B 1 109 ? 8.5 15.789 -0.716 1 98.56 109 ALA B O 1
ATOM 2508 N N . VAL B 1 110 ? 9.812 14.781 -2.238 1 98.56 110 VAL B N 1
ATOM 2509 C CA . VAL B 1 110 ? 10.594 15.977 -2.523 1 98.56 110 VAL B CA 1
ATOM 2510 C C . VAL B 1 110 ? 9.688 17.062 -3.104 1 98.56 110 VAL B C 1
ATOM 2512 O O . VAL B 1 110 ? 9.75 18.219 -2.684 1 98.56 110 VAL B O 1
ATOM 2515 N N . LYS B 1 111 ? 8.852 16.703 -4.051 1 95.44 111 LYS B N 1
ATOM 2516 C CA . LYS B 1 111 ? 7.93 17.625 -4.699 1 95.44 111 LYS B CA 1
ATOM 2517 C C . LYS B 1 111 ? 6.996 18.266 -3.678 1 95.44 111 LYS B C 1
ATOM 2519 O O . LYS B 1 111 ? 6.812 19.484 -3.68 1 95.44 111 LYS B O 1
ATOM 2524 N N . GLU B 1 112 ? 6.402 17.469 -2.814 1 96.62 112 GLU B N 1
ATOM 2525 C CA . GLU B 1 112 ? 5.414 17.953 -1.857 1 96.62 112 GLU B CA 1
ATOM 2526 C C . GLU B 1 112 ? 6.051 18.891 -0.836 1 96.62 112 GLU B C 1
ATOM 2528 O O . GLU B 1 112 ? 5.434 19.875 -0.424 1 96.62 112 GLU B O 1
ATOM 2533 N N . VAL B 1 113 ? 7.277 18.594 -0.385 1 98.25 113 VAL B N 1
ATOM 2534 C CA . VAL B 1 113 ? 7.969 19.469 0.548 1 98.25 113 VAL B CA 1
ATOM 2535 C C . VAL B 1 113 ? 8.203 20.844 -0.101 1 98.25 113 VAL B C 1
ATOM 2537 O O . VAL B 1 113 ? 7.969 21.875 0.522 1 98.25 113 VAL B O 1
ATOM 2540 N N . LYS B 1 114 ? 8.656 20.797 -1.355 1 97.06 114 LYS B N 1
ATOM 2541 C CA . LYS B 1 114 ? 8.875 22.047 -2.074 1 97.06 114 LYS B CA 1
ATOM 2542 C C . LYS B 1 114 ? 7.582 22.844 -2.203 1 97.06 114 LYS B C 1
ATOM 2544 O O . LYS B 1 114 ? 7.551 24.047 -1.902 1 97.06 114 LYS B O 1
ATOM 2549 N N . GLU B 1 115 ? 6.539 22.234 -2.609 1 92.62 115 GLU B N 1
ATOM 2550 C CA . GLU B 1 115 ? 5.266 22.906 -2.885 1 92.62 115 GLU B CA 1
ATOM 2551 C C . GLU B 1 115 ? 4.625 23.422 -1.601 1 92.62 115 GLU B C 1
ATOM 2553 O O . GLU B 1 115 ? 4.02 24.484 -1.591 1 92.62 115 GLU B O 1
ATOM 2558 N N . GLU B 1 116 ? 4.77 22.641 -0.484 1 95.38 116 GLU B N 1
ATOM 2559 C CA . GLU B 1 116 ? 3.979 22.922 0.709 1 95.38 116 GLU B CA 1
ATOM 2560 C C . GLU B 1 116 ? 4.789 23.719 1.729 1 95.38 116 GLU B C 1
ATOM 2562 O O . GLU B 1 116 ? 4.223 24.328 2.643 1 95.38 116 GLU B O 1
ATOM 2567 N N . SER B 1 117 ? 6.148 23.766 1.629 1 97.44 117 SER B N 1
ATOM 2568 C CA . SER B 1 117 ? 6.941 24.375 2.686 1 97.44 117 SER B CA 1
ATOM 2569 C C . SER B 1 117 ? 8 25.312 2.107 1 97.44 117 SER B C 1
ATOM 2571 O O . SER B 1 117 ? 8.578 26.125 2.828 1 97.44 117 SER B O 1
ATOM 2573 N N . GLY B 1 118 ? 8.32 25.156 0.782 1 96.56 118 GLY B N 1
ATOM 2574 C CA . GLY B 1 118 ? 9.312 26 0.139 1 96.56 118 GLY B CA 1
ATOM 2575 C C . GLY B 1 118 ? 10.719 25.453 0.22 1 96.56 118 GLY B C 1
ATOM 2576 O O . GLY B 1 118 ? 11.602 25.875 -0.52 1 96.56 118 GLY B O 1
ATOM 2577 N N . PHE B 1 119 ? 10.984 24.438 1.011 1 98.19 119 PHE B N 1
ATOM 2578 C CA . PHE B 1 119 ? 12.328 23.891 1.188 1 98.19 119 PHE B CA 1
ATOM 2579 C C . PHE B 1 119 ? 12.68 22.938 0.049 1 98.19 119 PHE B C 1
ATOM 2581 O O . PHE B 1 119 ? 11.812 22.234 -0.46 1 98.19 119 PHE B O 1
ATOM 2588 N N . ASP B 1 120 ? 13.906 23 -0.39 1 97.88 120 ASP B N 1
ATOM 2589 C CA . ASP B 1 120 ? 14.492 21.969 -1.234 1 97.88 120 ASP B CA 1
ATOM 2590 C C . ASP B 1 120 ? 15.078 20.828 -0.392 1 97.88 120 ASP B C 1
ATOM 2592 O O . ASP B 1 120 ? 15.867 21.078 0.519 1 97.88 120 ASP B O 1
ATOM 2596 N N . VAL B 1 121 ? 14.641 19.609 -0.717 1 98.75 121 VAL B N 1
ATOM 2597 C CA . VAL B 1 121 ? 15.117 18.516 0.115 1 98.75 121 VAL B CA 1
ATOM 2598 C C . VAL B 1 121 ? 15.594 17.359 -0.771 1 98.75 121 VAL B C 1
ATOM 2600 O O . VAL B 1 121 ? 15.305 17.344 -1.972 1 98.75 121 VAL B O 1
ATOM 2603 N N . LYS B 1 122 ? 16.391 16.516 -0.215 1 98.62 122 LYS B N 1
ATOM 2604 C CA . LYS B 1 122 ? 16.766 15.227 -0.801 1 98.62 122 LYS B CA 1
ATOM 2605 C C . LYS B 1 122 ? 16.266 14.07 0.059 1 98.62 122 LYS B C 1
ATOM 2607 O O . LYS B 1 122 ? 16.359 14.109 1.287 1 98.62 122 LYS B O 1
ATOM 2612 N N . ALA B 1 123 ? 15.617 13.07 -0.585 1 98.5 123 ALA B N 1
ATOM 2613 C CA . ALA B 1 123 ? 15.164 11.875 0.132 1 98.5 123 ALA B CA 1
ATOM 2614 C C . ALA B 1 123 ? 16.344 11.039 0.609 1 98.5 123 ALA B C 1
ATOM 2616 O O . ALA B 1 123 ? 17.266 10.773 -0.16 1 98.5 123 ALA B O 1
ATOM 2617 N N . ILE B 1 124 ? 16.328 10.594 1.863 1 97.12 124 ILE B N 1
ATOM 2618 C CA . ILE B 1 124 ? 17.5 9.961 2.459 1 97.12 124 ILE B CA 1
ATOM 2619 C C . ILE B 1 124 ? 17.172 8.5 2.787 1 97.12 124 ILE B C 1
ATOM 2621 O O . ILE B 1 124 ? 17.984 7.609 2.535 1 97.12 124 ILE B O 1
ATOM 2625 N N . LYS B 1 125 ? 16.078 8.258 3.4 1 96.06 125 LYS B N 1
ATOM 2626 C CA . LYS B 1 125 ? 15.797 6.883 3.787 1 96.06 125 LYS B CA 1
ATOM 2627 C C . LYS B 1 125 ? 14.297 6.68 4.031 1 96.06 125 LYS B C 1
ATOM 2629 O O . LYS B 1 125 ? 13.586 7.629 4.367 1 96.06 125 LYS B O 1
ATOM 2634 N N . LEU B 1 126 ? 13.852 5.449 3.861 1 97.75 126 LEU B N 1
ATOM 2635 C CA . LEU B 1 126 ? 12.492 5.031 4.18 1 97.75 126 LEU B CA 1
ATOM 2636 C C . LEU B 1 126 ? 12.336 4.785 5.676 1 97.75 126 LEU B C 1
ATOM 2638 O O . LEU B 1 126 ? 13.164 4.109 6.289 1 97.75 126 LEU B O 1
ATOM 2642 N N . ILE B 1 127 ? 11.219 5.348 6.238 1 96.75 127 ILE B N 1
ATOM 2643 C CA . ILE B 1 127 ? 11.031 5.277 7.684 1 96.75 127 ILE B CA 1
ATOM 2644 C C . ILE B 1 127 ? 9.938 4.273 8.016 1 96.75 127 ILE B C 1
ATOM 2646 O O . ILE B 1 127 ? 9.992 3.596 9.047 1 96.75 127 ILE B O 1
ATOM 2650 N N . ALA B 1 128 ? 8.969 4.258 7.152 1 98.25 128 ALA B N 1
ATOM 2651 C CA . ALA B 1 128 ? 7.824 3.41 7.484 1 98.25 128 ALA B CA 1
ATOM 2652 C C . ALA B 1 128 ? 6.934 3.195 6.266 1 98.25 128 ALA B C 1
ATOM 2654 O O . ALA B 1 128 ? 6.848 4.062 5.391 1 98.25 128 ALA B O 1
ATOM 2655 N N . VAL B 1 129 ? 6.344 2.082 6.16 1 98.69 129 VAL B N 1
ATOM 2656 C CA . VAL B 1 129 ? 5.195 1.766 5.316 1 98.69 129 VAL B CA 1
ATOM 2657 C C . VAL B 1 129 ? 4.035 1.282 6.184 1 98.69 129 VAL B C 1
ATOM 2659 O O . VAL B 1 129 ? 4.055 0.156 6.684 1 98.69 129 VAL B O 1
ATOM 2662 N N . LEU B 1 130 ? 3.01 2.127 6.277 1 98.44 130 LEU B N 1
ATOM 2663 C CA . LEU B 1 130 ? 1.95 1.852 7.242 1 98.44 130 LEU B CA 1
ATOM 2664 C C . LEU B 1 130 ? 0.593 1.778 6.551 1 98.44 130 LEU B C 1
ATOM 2666 O O . LEU B 1 130 ? 0.341 2.506 5.59 1 98.44 130 LEU B O 1
ATOM 2670 N N . ASP B 1 131 ? -0.247 0.899 7.035 1 97.44 131 ASP B N 1
ATOM 2671 C CA . ASP B 1 131 ? -1.657 0.84 6.66 1 97.44 131 ASP B CA 1
ATOM 2672 C C . ASP B 1 131 ? -2.494 1.788 7.516 1 97.44 131 ASP B C 1
ATOM 2674 O O . ASP B 1 131 ? -2.529 1.658 8.742 1 97.44 131 ASP B O 1
ATOM 2678 N N . LYS B 1 132 ? -3.133 2.684 6.832 1 94.94 132 LYS B N 1
ATOM 2679 C CA . LYS B 1 132 ? -3.924 3.691 7.531 1 94.94 132 LYS B CA 1
ATOM 2680 C C . LYS B 1 132 ? -4.871 3.045 8.539 1 94.94 132 LYS B C 1
ATOM 2682 O O . LYS B 1 132 ? -5.062 3.564 9.641 1 94.94 132 LYS B O 1
ATOM 2687 N N . LYS B 1 133 ? -5.43 1.909 8.258 1 90.5 133 LYS B N 1
ATOM 2688 C CA . LYS B 1 133 ? -6.441 1.27 9.086 1 90.5 133 LYS B CA 1
ATOM 2689 C C . LYS B 1 133 ? -5.836 0.748 10.391 1 90.5 133 LYS B C 1
ATOM 2691 O O . LYS B 1 133 ? -6.562 0.413 11.328 1 90.5 133 LYS B O 1
ATOM 2696 N N . CYS B 1 134 ? -4.523 0.551 10.461 1 95.94 134 CYS B N 1
ATOM 2697 C CA . CYS B 1 134 ? -3.846 0.013 11.633 1 95.94 134 CYS B CA 1
ATOM 2698 C C . CYS B 1 134 ? -3.49 1.123 12.617 1 95.94 134 CYS B C 1
ATOM 2700 O O . CYS B 1 134 ? -2.914 0.862 13.672 1 95.94 134 CYS B O 1
ATOM 2702 N N . HIS B 1 135 ? -3.783 2.336 12.359 1 95.69 135 HIS B N 1
ATOM 2703 C CA . HIS B 1 135 ? -3.432 3.506 13.156 1 95.69 135 HIS B CA 1
ATOM 2704 C C . HIS B 1 135 ? -4.66 4.352 13.461 1 95.69 135 HIS B C 1
ATOM 2706 O O . HIS B 1 135 ? -5.703 4.195 12.828 1 95.69 135 HIS B O 1
ATOM 2712 N N . PRO B 1 136 ? -4.582 5.199 14.445 1 94.94 136 PRO B N 1
ATOM 2713 C CA . PRO B 1 136 ? -5.781 5.895 14.914 1 94.94 136 PRO B CA 1
ATOM 2714 C C . PRO B 1 136 ? -6.191 7.047 14 1 94.94 136 PRO B C 1
ATOM 2716 O O . PRO B 1 136 ? -6.418 8.164 14.469 1 94.94 136 PRO B O 1
ATOM 2719 N N . HIS B 1 137 ? -6.293 6.773 12.695 1 91.5 137 HIS B N 1
ATOM 2720 C CA . HIS B 1 137 ? -6.867 7.707 11.734 1 91.5 137 HIS B CA 1
ATOM 2721 C C . HIS B 1 137 ? -8.391 7.633 11.734 1 91.5 137 HIS B C 1
ATOM 2723 O O . HIS B 1 137 ? -8.969 6.609 12.109 1 91.5 137 HIS B O 1
ATOM 2729 N N . PRO B 1 138 ? -9.016 8.758 11.391 1 84.75 138 PRO B N 1
ATOM 2730 C CA . PRO B 1 138 ? -10.461 8.656 11.164 1 84.75 138 PRO B CA 1
ATOM 2731 C C . PRO B 1 138 ? -10.805 7.746 9.984 1 84.75 138 PRO B C 1
ATOM 2733 O O . PRO B 1 138 ? -9.945 7.441 9.156 1 84.75 138 PRO B O 1
ATOM 2736 N N . PRO B 1 139 ? -11.977 7.258 9.953 1 79 139 PRO B N 1
ATOM 2737 C CA . PRO B 1 139 ? -12.383 6.414 8.828 1 79 139 PRO B CA 1
ATOM 2738 C C . PRO B 1 139 ? -12.195 7.105 7.477 1 79 139 PRO B C 1
ATOM 2740 O O . PRO B 1 139 ? -12.344 8.328 7.375 1 79 139 PRO B O 1
ATOM 2743 N N . SER B 1 140 ? -11.844 6.34 6.5 1 76.31 140 SER B N 1
ATOM 2744 C CA . SER B 1 140 ? -11.594 6.809 5.141 1 76.31 140 SER B CA 1
ATOM 2745 C C . SER B 1 140 ? -12.336 5.953 4.117 1 76.31 140 SER B C 1
ATOM 2747 O O . SER B 1 140 ? -12.445 4.734 4.281 1 76.31 140 SER B O 1
ATOM 2749 N N . PRO B 1 141 ? -12.852 6.586 3.098 1 69.56 141 PRO B N 1
ATOM 2750 C CA . PRO B 1 141 ? -13.477 5.793 2.035 1 69.56 141 PRO B CA 1
ATOM 2751 C C . PRO B 1 141 ? -12.469 4.926 1.282 1 69.56 141 PRO B C 1
ATOM 2753 O O . PRO B 1 141 ? -12.852 3.943 0.64 1 69.56 141 PRO B O 1
ATOM 2756 N N . TYR B 1 142 ? -11.219 5.238 1.374 1 77.75 142 TYR B N 1
ATOM 2757 C CA . TYR B 1 142 ? -10.172 4.512 0.659 1 77.75 142 TYR B CA 1
ATOM 2758 C C . TYR B 1 142 ? -9.328 3.691 1.621 1 77.75 142 TYR B C 1
ATOM 2760 O O . TYR B 1 142 ? -9.148 4.07 2.781 1 77.75 142 TYR B O 1
ATOM 2768 N N . HIS B 1 143 ? -8.969 2.57 1.165 1 87.12 143 HIS B N 1
ATOM 2769 C CA . HIS B 1 143 ? -7.855 1.886 1.81 1 87.12 143 HIS B CA 1
ATOM 2770 C C . HIS B 1 143 ? -6.523 2.512 1.414 1 87.12 143 HIS B C 1
ATOM 2772 O O . HIS B 1 143 ? -6.242 2.682 0.226 1 87.12 143 HIS B O 1
ATOM 2778 N N . VAL B 1 144 ? -5.738 2.867 2.434 1 92.12 144 VAL B N 1
ATOM 2779 C CA . VAL B 1 144 ? -4.582 3.701 2.117 1 92.12 144 VAL B CA 1
ATOM 2780 C C . VAL B 1 144 ? -3.33 3.119 2.768 1 92.12 144 VAL B C 1
ATOM 2782 O O . VAL B 1 144 ? -3.338 2.793 3.957 1 92.12 144 VAL B O 1
ATOM 2785 N N . TYR B 1 145 ? -2.301 2.863 1.945 1 96.88 145 TYR B N 1
ATOM 2786 C CA . TYR B 1 145 ? -0.951 2.666 2.461 1 96.88 145 TYR B CA 1
ATOM 2787 C C . TYR B 1 145 ? -0.196 3.988 2.531 1 96.88 145 TYR B C 1
ATOM 2789 O O . TYR B 1 145 ? -0.191 4.758 1.569 1 96.88 145 TYR B O 1
ATOM 2797 N N . LYS B 1 146 ? 0.4 4.25 3.666 1 98.44 146 LYS B N 1
ATOM 2798 C CA . LYS B 1 146 ? 1.185 5.461 3.869 1 98.44 146 LYS B CA 1
ATOM 2799 C C . LYS B 1 146 ? 2.68 5.16 3.857 1 98.44 146 LYS B C 1
ATOM 2801 O O . LYS B 1 146 ? 3.141 4.254 4.555 1 98.44 146 LYS B O 1
ATOM 2806 N N . ILE B 1 147 ? 3.424 5.855 3.055 1 98.75 147 ILE B N 1
ATOM 2807 C CA . ILE B 1 147 ? 4.875 5.719 2.969 1 98.75 147 ILE B CA 1
ATOM 2808 C C . ILE B 1 147 ? 5.543 6.969 3.537 1 98.75 147 ILE B C 1
ATOM 2810 O O . ILE B 1 147 ? 5.301 8.086 3.064 1 98.75 147 ILE B O 1
ATOM 2814 N N . PHE B 1 148 ? 6.359 6.82 4.586 1 98.81 148 PHE B N 1
ATOM 2815 C CA . PHE B 1 148 ? 7.07 7.91 5.246 1 98.81 148 PHE B CA 1
ATOM 2816 C C . PHE B 1 148 ? 8.539 7.914 4.848 1 98.81 148 PHE B C 1
ATOM 2818 O O . PHE B 1 148 ? 9.242 6.914 5.031 1 98.81 148 PHE B O 1
ATOM 2825 N N . ILE B 1 149 ? 9.031 9 4.348 1 98.75 149 ILE B N 1
ATOM 2826 C CA . ILE B 1 149 ? 10.391 9.102 3.834 1 98.75 149 ILE B CA 1
ATOM 2827 C C . ILE B 1 149 ? 11.117 10.25 4.539 1 98.75 149 ILE B C 1
ATOM 2829 O O . ILE B 1 149 ? 10.656 11.391 4.523 1 98.75 149 ILE B O 1
ATOM 2833 N N . GLN B 1 150 ? 12.227 9.953 5.145 1 98.5 150 GLN B N 1
ATOM 2834 C CA . GLN B 1 150 ? 13.062 10.992 5.734 1 98.5 150 GLN B CA 1
ATOM 2835 C C . GLN B 1 150 ? 13.828 11.758 4.656 1 98.5 150 GLN B C 1
ATOM 2837 O O . GLN B 1 150 ? 14.406 11.148 3.754 1 98.5 150 GLN B O 1
ATOM 2842 N N . CYS B 1 151 ? 13.766 13.016 4.762 1 98.62 151 CYS B N 1
ATOM 2843 C CA . CYS B 1 151 ? 14.453 13.898 3.826 1 98.62 151 CYS B CA 1
ATOM 2844 C C . CYS B 1 151 ? 15.367 14.867 4.562 1 98.62 151 CYS B C 1
ATOM 2846 O O . CYS B 1 151 ? 15.188 15.109 5.758 1 98.62 151 CYS B O 1
ATOM 2848 N N . GLU B 1 152 ? 16.312 15.391 3.834 1 98.38 152 GLU B N 1
ATOM 2849 C CA . GLU B 1 152 ? 17.234 16.391 4.359 1 98.38 152 GLU B CA 1
ATOM 2850 C C . GLU B 1 152 ? 17.141 17.688 3.566 1 98.38 152 GLU B C 1
ATOM 2852 O O . GLU B 1 152 ? 17.047 17.672 2.338 1 98.38 152 GLU B O 1
ATOM 2857 N N . ILE B 1 153 ? 17.156 18.828 4.266 1 98.25 153 ILE B N 1
ATOM 2858 C CA . ILE B 1 153 ? 17.109 20.141 3.623 1 98.25 153 ILE B CA 1
ATOM 2859 C C . ILE B 1 153 ? 18.438 20.422 2.934 1 98.25 153 ILE B C 1
ATOM 2861 O O . ILE B 1 153 ? 19.5 20.344 3.557 1 98.25 153 ILE B O 1
ATOM 2865 N N . ILE B 1 154 ? 18.375 20.75 1.693 1 98.38 154 ILE B N 1
ATOM 2866 C CA . ILE B 1 154 ? 19.594 21.078 0.959 1 98.38 154 ILE B CA 1
ATOM 2867 C C . ILE B 1 154 ? 19.516 22.5 0.421 1 98.38 154 ILE B C 1
ATOM 2869 O O . ILE B 1 154 ? 20.438 22.969 -0.243 1 98.38 154 ILE B O 1
ATOM 2873 N N . GLY B 1 155 ? 18.359 23.125 0.618 1 97.25 155 GLY B N 1
ATOM 2874 C CA . GLY B 1 155 ? 18.172 24.516 0.212 1 97.25 155 GLY B CA 1
ATOM 2875 C C . GLY B 1 155 ? 16.75 25 0.39 1 97.25 155 GLY B C 1
ATOM 2876 O O . GLY B 1 155 ? 15.953 24.359 1.093 1 97.25 155 GLY B O 1
ATOM 2877 N N . GLY B 1 156 ? 16.516 26.188 -0.093 1 95.12 156 GLY B N 1
ATOM 2878 C CA . GLY B 1 156 ? 15.172 26.766 -0.026 1 95.12 156 GLY B CA 1
ATOM 2879 C C . GLY B 1 156 ? 14.93 27.547 1.249 1 95.12 156 GLY B C 1
ATOM 2880 O O . GLY B 1 156 ? 15.805 27.641 2.105 1 95.12 156 GLY B O 1
ATOM 2881 N N . LYS B 1 157 ? 13.773 28.25 1.271 1 93.94 157 LYS B N 1
ATOM 2882 C CA . LYS B 1 157 ? 13.281 29.016 2.414 1 93.94 157 LYS B CA 1
ATOM 2883 C C . LYS B 1 157 ? 11.797 28.766 2.654 1 93.94 157 LYS B C 1
ATOM 2885 O O . LYS B 1 157 ? 11.055 28.469 1.716 1 93.94 157 LYS B O 1
ATOM 2890 N N . PRO B 1 158 ? 11.453 28.844 3.898 1 93.94 158 PRO B N 1
ATOM 2891 C CA . PRO B 1 158 ? 10.039 28.578 4.191 1 93.94 158 PRO B CA 1
ATOM 2892 C C . PRO B 1 158 ? 9.102 29.469 3.367 1 93.94 158 PRO B C 1
ATOM 2894 O O . PRO B 1 158 ? 9.312 30.672 3.268 1 93.94 158 PRO B O 1
ATOM 2897 N N . LYS B 1 159 ? 8.25 28.859 2.752 1 89.75 159 LYS B N 1
ATOM 2898 C CA . LYS B 1 159 ? 7.199 29.516 1.969 1 89.75 159 LYS B CA 1
ATOM 2899 C C . LYS B 1 159 ? 5.891 28.734 2.051 1 89.75 159 LYS B C 1
ATOM 2901 O O . LYS B 1 159 ? 5.891 27.5 1.992 1 89.75 159 LYS B O 1
ATOM 2906 N N . GLU B 1 160 ? 4.848 29.5 2.27 1 86.62 160 GLU B N 1
ATOM 2907 C CA . GLU B 1 160 ? 3.543 28.844 2.307 1 86.62 160 GLU B CA 1
ATOM 2908 C C . GLU B 1 160 ? 3.145 28.328 0.928 1 86.62 160 GLU B C 1
ATOM 2910 O O . GLU B 1 160 ? 3.561 28.891 -0.092 1 86.62 160 GLU B O 1
ATOM 2915 N N . GLY B 1 161 ? 2.443 27.266 0.941 1 78.69 161 GLY B N 1
ATOM 2916 C CA . GLY B 1 161 ? 1.931 26.703 -0.296 1 78.69 161 GLY B CA 1
ATOM 2917 C C . GLY B 1 161 ? 0.483 27.062 -0.564 1 78.69 161 GLY B C 1
ATOM 2918 O O . GLY B 1 161 ? -0.137 27.781 0.219 1 78.69 161 GLY B O 1
ATOM 2919 N N . ILE B 1 162 ? -0.028 26.578 -1.632 1 75.81 162 ILE B N 1
ATOM 2920 C CA . ILE B 1 162 ? -1.402 26.828 -2.051 1 75.81 162 ILE B CA 1
ATOM 2921 C C . ILE B 1 162 ? -2.371 26.219 -1.041 1 75.81 162 ILE B C 1
ATOM 2923 O O . ILE B 1 162 ? -3.393 26.828 -0.705 1 75.81 162 ILE B O 1
ATOM 2927 N N . GLU B 1 163 ? -1.986 25.016 -0.489 1 81.75 163 GLU B N 1
ATOM 2928 C CA . GLU B 1 163 ? -2.883 24.266 0.389 1 81.75 163 GLU B CA 1
ATOM 2929 C C . GLU B 1 163 ? -2.463 24.406 1.851 1 81.75 163 GLU B C 1
ATOM 2931 O O . GLU B 1 163 ? -3.117 23.859 2.742 1 81.75 163 GLU B O 1
ATOM 2936 N N . THR B 1 164 ? -1.446 25.109 2.084 1 87 164 THR B N 1
ATOM 2937 C CA . THR B 1 164 ? -0.903 25.297 3.426 1 87 164 THR B CA 1
ATOM 2938 C C . THR B 1 164 ? -0.649 26.766 3.715 1 87 164 THR B C 1
ATOM 2940 O O . THR B 1 164 ? -0.27 27.531 2.82 1 87 164 THR B O 1
ATOM 2943 N N . ASP B 1 165 ? -0.859 27.172 4.984 1 92.06 165 ASP B N 1
ATOM 2944 C CA . ASP B 1 165 ? -0.759 28.609 5.234 1 92.06 165 ASP B CA 1
ATOM 2945 C C . ASP B 1 165 ? 0.292 28.906 6.301 1 92.06 165 ASP B C 1
ATOM 2947 O O . ASP B 1 165 ? 0.44 30.047 6.727 1 92.06 165 ASP B O 1
ATOM 2951 N N . ALA B 1 166 ? 0.952 27.922 6.793 1 96.44 166 ALA B N 1
ATOM 2952 C CA . ALA B 1 166 ? 2.064 28.125 7.719 1 96.44 166 ALA B CA 1
ATOM 2953 C C . ALA B 1 166 ? 3.062 26.969 7.637 1 96.44 166 ALA B C 1
ATOM 2955 O O . ALA B 1 166 ? 2.701 25.859 7.262 1 96.44 166 ALA B O 1
ATOM 2956 N N . VAL B 1 167 ? 4.293 27.234 7.887 1 97.62 167 VAL B N 1
ATOM 2957 C CA . VAL B 1 167 ? 5.414 26.297 7.902 1 97.62 167 VAL B CA 1
ATOM 2958 C C . VAL B 1 167 ? 6.223 26.469 9.18 1 97.62 167 VAL B C 1
ATOM 2960 O O . VAL B 1 167 ? 6.727 27.562 9.453 1 97.62 167 VAL B O 1
ATOM 2963 N N . GLU B 1 168 ? 6.344 25.453 10 1 97.81 168 GLU B N 1
ATOM 2964 C CA . GLU B 1 168 ? 7.059 25.562 11.273 1 97.81 168 GLU B CA 1
ATOM 2965 C C . GLU B 1 168 ? 7.754 24.25 11.625 1 97.81 168 GLU B C 1
ATOM 2967 O O . GLU B 1 168 ? 7.438 23.188 11.062 1 97.81 168 GLU B O 1
ATOM 2972 N N . PHE B 1 169 ? 8.703 24.312 12.469 1 98.44 169 PHE B N 1
ATOM 2973 C CA . PHE B 1 169 ? 9.391 23.172 13.055 1 98.44 169 PHE B CA 1
ATOM 2974 C C . PHE B 1 169 ? 8.969 22.969 14.5 1 98.44 169 PHE B C 1
ATOM 2976 O O . PHE B 1 169 ? 8.883 23.938 15.266 1 98.44 169 PHE B O 1
ATOM 2983 N N . PHE B 1 170 ? 8.656 21.734 14.883 1 98.62 170 PHE B N 1
ATOM 2984 C CA . PHE B 1 170 ? 8.148 21.453 16.219 1 98.62 170 PHE B CA 1
ATOM 2985 C C . PHE B 1 170 ? 9.016 20.406 16.922 1 98.62 170 PHE B C 1
ATOM 2987 O O . PHE B 1 170 ? 9.531 19.484 16.281 1 98.62 170 PHE B O 1
ATOM 2994 N N . VAL B 1 171 ? 9.102 20.531 18.234 1 98 171 VAL B N 1
ATOM 2995 C CA . VAL B 1 171 ? 9.812 19.531 19.031 1 98 171 VAL B CA 1
ATOM 2996 C C . VAL B 1 171 ? 8.859 18.406 19.406 1 98 171 VAL B C 1
ATOM 2998 O O . VAL B 1 171 ? 7.637 18.578 19.422 1 98 171 VAL B O 1
ATOM 3001 N N . GLU B 1 172 ? 9.422 17.297 19.672 1 97.62 172 GLU B N 1
ATOM 3002 C CA . GLU B 1 172 ? 8.688 16.047 19.875 1 97.62 172 GLU B CA 1
ATOM 3003 C C . GLU B 1 172 ? 7.656 16.203 20.984 1 97.62 172 GLU B C 1
ATOM 3005 O O . GLU B 1 172 ? 6.555 15.648 20.891 1 97.62 172 GLU B O 1
ATOM 3010 N N . ASN B 1 173 ? 7.926 16.891 22.031 1 97.06 173 ASN B N 1
ATOM 3011 C CA . ASN B 1 173 ? 7.066 16.953 23.203 1 97.06 173 ASN B CA 1
ATOM 3012 C C . ASN B 1 173 ? 6.125 18.156 23.141 1 97.06 173 ASN B C 1
ATOM 3014 O O . ASN B 1 173 ? 5.355 18.391 24.078 1 97.06 173 ASN B O 1
ATOM 3018 N N . GLU B 1 174 ? 6.148 18.969 22.156 1 97.19 174 GLU B N 1
ATOM 3019 C CA . GLU B 1 174 ? 5.273 20.125 21.969 1 97.19 174 GLU B CA 1
ATOM 3020 C C . GLU B 1 174 ? 4.664 20.141 20.578 1 97.19 174 GLU B C 1
ATOM 3022 O O . GLU B 1 174 ? 4.746 21.141 19.859 1 97.19 174 GLU B O 1
ATOM 3027 N N . LEU B 1 175 ? 4.027 19.078 20.266 1 98.12 175 LEU B N 1
ATOM 3028 C CA . LEU B 1 175 ? 3.393 18.984 18.953 1 98.12 175 LEU B CA 1
ATOM 3029 C C . LEU B 1 175 ? 2.131 19.828 18.891 1 98.12 175 LEU B C 1
ATOM 3031 O O . LEU B 1 175 ? 1.393 19.922 19.875 1 98.12 175 LEU B O 1
ATOM 3035 N N . PRO B 1 176 ? 1.892 20.453 17.797 1 98.19 176 PRO B N 1
ATOM 3036 C CA . PRO B 1 176 ? 0.633 21.188 17.609 1 98.19 176 PRO B CA 1
ATOM 3037 C C . PRO B 1 176 ? -0.558 20.25 17.391 1 98.19 176 PRO B C 1
ATOM 3039 O O . PRO B 1 176 ? -0.401 19.031 17.422 1 98.19 176 PRO B O 1
ATOM 3042 N N . ALA B 1 177 ? -1.722 20.891 17.297 1 98.12 177 ALA B N 1
ATOM 3043 C CA . ALA B 1 177 ? -2.859 20.078 16.891 1 98.12 177 ALA B CA 1
ATOM 3044 C C . ALA B 1 177 ? -2.613 19.453 15.516 1 98.12 177 ALA B C 1
ATOM 3046 O O . ALA B 1 177 ? -2.283 20.156 14.555 1 98.12 177 ALA B O 1
ATOM 3047 N N . LEU B 1 178 ? -2.771 18.172 15.406 1 98.31 178 LEU B N 1
ATOM 3048 C CA . LEU B 1 178 ? -2.412 17.438 14.188 1 98.31 178 LEU B CA 1
ATOM 3049 C C . LEU B 1 178 ? -3.639 17.219 13.312 1 98.31 178 LEU B C 1
ATOM 3051 O O . LEU B 1 178 ? -4.734 16.969 13.82 1 98.31 178 LEU B O 1
ATOM 3055 N N . SER B 1 179 ? -3.432 17.375 12.008 1 95.81 179 SER B N 1
ATOM 3056 C CA . SER B 1 179 ? -4.418 16.875 11.055 1 95.81 179 SER B CA 1
ATOM 3057 C C . SER B 1 179 ? -4.441 15.344 11.047 1 95.81 179 SER B C 1
ATOM 3059 O O . SER B 1 179 ? -3.697 14.711 10.297 1 95.81 179 SER B O 1
ATOM 3061 N N . ILE B 1 180 ? -5.277 14.742 11.75 1 95.12 180 ILE B N 1
ATOM 3062 C CA . ILE B 1 180 ? -5.211 13.328 12.102 1 95.12 180 ILE B CA 1
ATOM 3063 C C . ILE B 1 180 ? -5.559 12.477 10.883 1 95.12 180 ILE B C 1
ATOM 3065 O O . ILE B 1 180 ? -5.156 11.312 10.797 1 95.12 180 ILE B O 1
ATOM 3069 N N . ALA B 1 181 ? -6.277 13 9.961 1 88.94 181 ALA B N 1
ATOM 3070 C CA . ALA B 1 181 ? -6.543 12.289 8.719 1 88.94 181 ALA B CA 1
ATOM 3071 C C . ALA B 1 181 ? -5.262 12.086 7.914 1 88.94 181 ALA B C 1
ATOM 3073 O O . ALA B 1 181 ? -5.16 11.148 7.121 1 88.94 181 ALA B O 1
ATOM 3074 N N . ARG B 1 182 ? -4.266 12.93 8.172 1 93.81 182 ARG B N 1
ATOM 3075 C CA . ARG B 1 182 ? -3.037 12.93 7.387 1 93.81 182 ARG B CA 1
ATOM 3076 C C . ARG B 1 182 ? -1.889 12.305 8.172 1 93.81 182 ARG B C 1
ATOM 3078 O O . ARG B 1 182 ? -1.061 11.586 7.602 1 93.81 182 ARG B O 1
ATOM 3085 N N . ASN B 1 183 ? -1.799 12.539 9.406 1 97.06 183 ASN B N 1
ATOM 3086 C CA . ASN B 1 183 ? -0.785 11.945 10.266 1 97.06 183 ASN B CA 1
ATOM 3087 C C . ASN B 1 183 ? -1.238 11.914 11.727 1 97.06 183 ASN B C 1
ATOM 3089 O O . ASN B 1 183 ? -1.966 12.805 12.172 1 97.06 183 ASN B O 1
ATOM 3093 N N . THR B 1 184 ? -0.766 10.906 12.43 1 97.88 184 THR B N 1
ATOM 3094 C CA . THR B 1 184 ? -1.12 10.727 13.836 1 97.88 184 THR B CA 1
ATOM 3095 C C . THR B 1 184 ? 0.083 10.992 14.734 1 97.88 184 THR B C 1
ATOM 3097 O O . THR B 1 184 ? 1.221 11.039 14.258 1 97.88 184 THR B O 1
ATOM 3100 N N . GLU B 1 185 ? -0.263 11.164 16 1 97.94 185 GLU B N 1
ATOM 3101 C CA . GLU B 1 185 ? 0.805 11.406 16.969 1 97.94 185 GLU B CA 1
ATOM 3102 C C . GLU B 1 185 ? 1.77 10.219 17.031 1 97.94 185 GLU B C 1
ATOM 3104 O O . GLU B 1 185 ? 2.986 10.406 17.094 1 97.94 185 GLU B O 1
ATOM 3109 N N . SER B 1 186 ? 1.287 9.016 17.062 1 98 186 SER B N 1
ATOM 3110 C CA . SER B 1 186 ? 2.133 7.828 17.094 1 98 186 SER B CA 1
ATOM 3111 C C . SER B 1 186 ? 3.062 7.77 15.891 1 98 186 SER B C 1
ATOM 3113 O O . SER B 1 186 ? 4.211 7.336 16 1 98 186 SER B O 1
ATOM 3115 N N . GLN B 1 187 ? 2.584 8.172 14.75 1 98.25 187 GLN B N 1
ATOM 3116 C CA . GLN B 1 187 ? 3.408 8.195 13.547 1 98.25 187 GLN B CA 1
ATOM 3117 C C . GLN B 1 187 ? 4.523 9.227 13.664 1 98.25 187 GLN B C 1
ATOM 3119 O O . GLN B 1 187 ? 5.645 9 13.203 1 98.25 187 GLN B O 1
ATOM 3124 N N . ILE B 1 188 ? 4.184 10.383 14.25 1 98.56 188 ILE B N 1
ATOM 3125 C CA . ILE B 1 188 ? 5.199 11.406 14.477 1 98.56 188 ILE B CA 1
ATOM 3126 C C . ILE B 1 188 ? 6.266 10.859 15.43 1 98.56 188 ILE B C 1
ATOM 3128 O O . ILE B 1 188 ? 7.461 11.094 15.227 1 98.56 188 ILE B O 1
ATOM 3132 N N . HIS B 1 189 ? 5.879 10.141 16.391 1 98.12 189 HIS B N 1
ATOM 3133 C CA . HIS B 1 189 ? 6.836 9.562 17.328 1 98.12 189 HIS B CA 1
ATOM 3134 C C . HIS B 1 189 ? 7.715 8.523 16.656 1 98.12 189 HIS B C 1
ATOM 3136 O O . HIS B 1 189 ? 8.891 8.375 16.984 1 98.12 189 HIS B O 1
ATOM 3142 N N . ILE B 1 190 ? 7.164 7.758 15.703 1 97.88 190 ILE B N 1
ATOM 3143 C CA . ILE B 1 190 ? 7.984 6.859 14.898 1 97.88 190 ILE B CA 1
ATOM 3144 C C . ILE B 1 190 ? 9.094 7.645 14.211 1 97.88 190 ILE B C 1
ATOM 3146 O O . ILE B 1 190 ? 10.25 7.215 14.195 1 97.88 190 ILE B O 1
ATOM 3150 N N . ALA B 1 191 ? 8.742 8.766 13.641 1 98.25 191 ALA B N 1
ATOM 3151 C CA . ALA B 1 191 ? 9.734 9.617 12.984 1 98.25 191 ALA B CA 1
ATOM 3152 C C . ALA B 1 191 ? 10.836 10.031 13.953 1 98.25 191 ALA B C 1
ATOM 3154 O O . ALA B 1 191 ? 12.023 9.945 13.625 1 98.25 191 ALA B O 1
ATOM 3155 N N . PHE B 1 192 ? 10.461 10.438 15.172 1 98.44 192 PHE B N 1
ATOM 3156 C CA . PHE B 1 192 ? 11.453 10.875 16.141 1 98.44 192 PHE B CA 1
ATOM 3157 C C . PHE B 1 192 ? 12.312 9.703 16.609 1 98.44 192 PHE B C 1
ATOM 3159 O O . PHE B 1 192 ? 13.5 9.875 16.891 1 98.44 192 PHE B O 1
ATOM 3166 N N . LYS B 1 193 ? 11.734 8.516 16.719 1 97.81 193 LYS B N 1
ATOM 3167 C CA . LYS B 1 193 ? 12.539 7.344 17.031 1 97.81 193 LYS B CA 1
ATOM 3168 C C . LYS B 1 193 ? 13.68 7.168 16.031 1 97.81 193 LYS B C 1
ATOM 3170 O O . LYS B 1 193 ? 14.797 6.832 16.406 1 97.81 193 LYS B O 1
ATOM 3175 N N . HIS B 1 194 ? 13.352 7.367 14.797 1 97 194 HIS B N 1
ATOM 3176 C CA . HIS B 1 194 ? 14.367 7.262 13.758 1 97 194 HIS B CA 1
ATOM 3177 C C . HIS B 1 194 ? 15.406 8.367 13.891 1 97 194 HIS B C 1
ATOM 3179 O O . HIS B 1 194 ? 16.578 8.18 13.539 1 97 194 HIS B O 1
ATOM 3185 N N . LEU B 1 195 ? 14.961 9.586 14.32 1 96.12 195 LEU B N 1
ATOM 3186 C CA . LEU B 1 195 ? 15.906 10.672 14.562 1 96.12 195 LEU B CA 1
ATOM 3187 C C . LEU B 1 195 ? 16.891 10.297 15.664 1 96.12 195 LEU B C 1
ATOM 3189 O O . LEU B 1 195 ? 18.094 10.516 15.523 1 96.12 195 LEU B O 1
ATOM 3193 N N . HIS B 1 196 ? 16.328 9.688 16.719 1 96.31 196 HIS B N 1
ATOM 3194 C CA . HIS B 1 196 ? 17.125 9.375 17.906 1 96.31 196 HIS B CA 1
ATOM 3195 C C . HIS B 1 196 ? 18.016 8.164 17.672 1 96.31 196 HIS B C 1
ATOM 3197 O O . HIS B 1 196 ? 19.078 8.047 18.281 1 96.31 196 HIS B O 1
ATOM 3203 N N . ASN B 1 197 ? 17.609 7.234 16.828 1 94.62 197 ASN B N 1
ATOM 3204 C CA . ASN B 1 197 ? 18.344 6.02 16.5 1 94.62 197 ASN B CA 1
ATOM 3205 C C . ASN B 1 197 ? 18.484 5.836 14.992 1 94.62 197 ASN B C 1
ATOM 3207 O O . ASN B 1 197 ? 17.594 5.27 14.352 1 94.62 197 ASN B O 1
ATOM 3211 N N . PRO B 1 198 ? 19.625 6.137 14.492 1 86.5 198 PRO B N 1
ATOM 3212 C CA . PRO B 1 198 ? 19.812 6.055 13.039 1 86.5 198 PRO B CA 1
ATOM 3213 C C . PRO B 1 198 ? 19.656 4.637 12.5 1 86.5 198 PRO B C 1
ATOM 3215 O O . PRO B 1 198 ? 19.391 4.457 11.305 1 86.5 198 PRO B O 1
ATOM 3218 N N . GLN B 1 199 ? 19.75 3.66 13.352 1 88.38 199 GLN B N 1
ATOM 3219 C CA . GLN B 1 199 ? 19.656 2.275 12.906 1 88.38 199 GLN B CA 1
ATOM 3220 C C . GLN B 1 199 ? 18.266 1.709 13.18 1 88.38 199 GLN B C 1
ATOM 3222 O O . GLN B 1 199 ? 18.047 0.497 13.102 1 88.38 199 GLN B O 1
ATOM 3227 N N . GLU B 1 200 ? 17.406 2.598 13.594 1 92.94 200 GLU B N 1
ATOM 3228 C CA . GLU B 1 200 ? 16.031 2.162 13.836 1 92.94 200 GLU B CA 1
ATOM 3229 C C . GLU B 1 200 ? 15.453 1.458 12.609 1 92.94 200 GLU B C 1
ATOM 3231 O O . GLU B 1 200 ? 15.562 1.961 11.492 1 92.94 200 GLU B O 1
ATOM 3236 N N . PRO B 1 201 ? 14.977 0.231 12.758 1 93.06 201 PRO B N 1
ATOM 3237 C CA . PRO B 1 201 ? 14.406 -0.473 11.609 1 93.06 201 PRO B CA 1
ATOM 3238 C C . PRO B 1 201 ? 13.172 0.224 11.047 1 93.06 201 PRO B C 1
ATOM 3240 O O . PRO B 1 201 ? 12.445 0.895 11.781 1 93.06 201 PRO B O 1
ATOM 3243 N N . VAL B 1 202 ? 12.961 0.031 9.734 1 96.81 202 VAL B N 1
ATOM 3244 C CA . VAL B 1 202 ? 11.773 0.573 9.078 1 96.81 202 VAL B CA 1
ATOM 3245 C C . VAL B 1 202 ? 10.523 -0.08 9.656 1 96.81 202 VAL B C 1
ATOM 3247 O O . VAL B 1 202 ? 10.477 -1.299 9.836 1 96.81 202 VAL B O 1
ATOM 3250 N N . TYR B 1 203 ? 9.57 0.757 10.016 1 96.69 203 TYR B N 1
ATOM 3251 C CA . TYR B 1 203 ? 8.305 0.238 10.508 1 96.69 203 TYR B CA 1
ATOM 3252 C C . TYR B 1 203 ? 7.387 -0.14 9.344 1 96.69 203 TYR B C 1
ATOM 3254 O O . TYR B 1 203 ? 7.328 0.568 8.336 1 96.69 203 TYR B O 1
ATOM 3262 N N . PHE B 1 204 ? 6.688 -1.243 9.5 1 97.44 204 PHE B N 1
ATOM 3263 C CA . PHE B 1 204 ? 5.711 -1.602 8.484 1 97.44 204 PHE B CA 1
ATOM 3264 C C . PHE B 1 204 ? 4.59 -2.441 9.086 1 97.44 204 PHE B C 1
ATOM 3266 O O . PHE B 1 204 ? 4.797 -3.156 10.062 1 97.44 204 PHE B O 1
ATOM 3273 N N . ASP B 1 205 ? 3.404 -2.252 8.562 1 96.94 205 ASP B N 1
ATOM 3274 C CA . ASP B 1 205 ? 2.256 -3.055 8.977 1 96.94 205 ASP B CA 1
ATOM 3275 C C . ASP B 1 205 ? 2.119 -4.301 8.109 1 96.94 205 ASP B C 1
ATOM 3277 O O . ASP B 1 205 ? 2.434 -4.273 6.914 1 96.94 205 ASP B O 1
#

pLDDT: mean 86.12, std 15.25, range [38.44, 98.81]

Solvent-accessible surface area (backbone atoms only — not comparable to full-atom values): 21427 Å² total; per-residue (Å²): 126,80,57,65,63,55,55,50,20,51,52,36,35,52,48,15,50,50,36,55,72,66,52,83,49,70,65,53,33,51,42,20,51,50,39,33,51,48,19,51,47,50,66,74,55,76,64,88,71,82,45,75,68,46,40,68,52,52,73,73,57,72,68,75,73,36,31,39,34,35,30,30,28,42,37,59,62,87,79,20,40,45,31,26,26,32,63,88,77,69,25,30,28,54,33,43,45,70,32,44,58,92,49,38,66,37,54,40,25,35,50,28,30,31,54,34,28,30,32,36,50,44,70,74,45,70,48,30,41,37,36,47,87,83,45,95,42,64,91,64,99,60,49,39,36,34,39,34,32,33,31,43,76,79,44,68,51,83,35,65,20,96,62,17,74,37,64,50,69,34,42,86,91,60,63,71,67,55,30,40,84,78,38,44,71,71,59,53,49,53,53,48,48,39,71,76,32,85,79,54,74,59,45,66,63,128,74,61,63,64,56,56,46,26,46,38,37,34,37,44,16,37,34,34,59,58,67,54,83,49,70,68,54,34,53,48,21,52,49,41,33,51,50,20,41,46,54,46,24,69,52,30,74,44,59,57,67,59,46,41,54,51,67,61,66,64,79,47,72,55,36,33,39,35,35,30,31,29,42,35,57,62,87,80,19,39,46,32,25,26,32,63,89,77,70,23,32,27,55,32,42,45,71,30,44,67,91,49,38,66,36,54,41,26,34,51,27,31,33,53,33,28,29,32,36,49,45,72,73,46,72,47,32,43,37,38,48,85,83,45,94,43,65,75,63,85,62,50,38,37,35,38,34,31,33,31,42,75,77,44,69,51,84,34,64,18,96,63,18,75,37,64,51,69,36,40,84,92,60,63,71,66,55,31,39,85,77,38,45,71,70,58,54,48,53,54,50,47,40,70,77,31,84,79,53,72,60,44,67,67

Nearest PDB structures (foldseek):
  6nci-assembly1_B  TM=9.126E-01  e=4.344E-28  Bacillus cereus ATCC 14579
  6nci-assembly1_A  TM=6.918E-01  e=1.958E-28  Bacillus cereus ATCC 14579
  3q1p-assembly1_A  TM=6.681E-01  e=1.766E-25  Bacillus cereus ATCC 14579
  4hfq-assembly1_B  TM=9.244E-01  e=3.019E-21  Streptococcus pneumoniae TIGR4
  3fk9-assembly1_B  TM=6.942E-01  e=4.970E-07  Halalkalibacterium halodurans

InterPro domains:
  IPR000086 NUDIX hydrolase domain [PF00293] (69-175)
  IPR000086 NUDIX hydrolase domain [PS51462] (66-194)
  IPR015797 NUDIX hydrolase-like domain superfamily [SSF55811] (57-195)
  IPR059176 UDP-X diphosphatase-like, N-terminal oligomerisation domain [PF12535] (3-58)

Secondary structure (DSSP, 8-state):
---HHHHHHHHHHHHHHHHHHH---HHHHHHHHHHHHHHHHHHHH------HHHHHHHHT-------EEEEEEEEEETTEEEEEEETTTS-EE-SEEEPPTTS-HHHHHHHHHHHHH-EEEEEEEEEEEEEGGGTTPPP-SS-EEEEEEEEEEEEE-----SSEEEEEEEETTS---B-TTT--HHHHHHHHHHHH-TTPPPEE-/---HHHHHHHHHHHHHHHHHHH---HHHHHHHHHHHHHHHHHHHHHHT--HHHHHHHHH---SS---EEEEEEEEEETTEEEEEEETTTS-EE-SEEEPPTTS-HHHHHHHHHHHHH-EEEEEEEEEEEEEGGGTTPPP-SS-EEEEEEEEEEEEE-----SSEEEEEEEETTS---B-TTT--HHHHHHHHHHHH-TTPPPEE-

Foldseek 3Di:
DPDVLLVQLVVLLVVLVVQCVPPPDPVSVVVSVVSNVVSVVSVVCVDPDPPDPVVVVPVPDDPDDDFWEKEFEWEDDVQWTKWFQFPVPRFIAGQIGTDDPPDDSQRRHQVRCCQAFFFGKGWDAWAEWEWPVVDPADDDPTGYIYTYTYIYTPDTHTDHHPGTDDMDIGHLVDHTGHPRNHPDNVRVVSSSVCVVPVPDDHYYD/DAPVLLVVLLVLLLVLQQQCQPPPDPVSVVVSVVSNLVSLVSCCVVVVDDSVVSCCVRVVDHDRDDFWEKEFEWEDDVQWTKWFQFPVPRFIAGQIGTDDPPDDSQRRHQVRCCQAFFFGKGFDAWAEWEWPVVDPADDDSTGYIYTYTYIYTPDTHTDHHPGTDDMDIGHLVDHTGHPRNHPDNVRVVSSSVCVVPVPDDHYYD

Sequence (410 aa):
MKPKWLEWAKQLQSIAQAGLTYSKDIYDLERFELIRKISVEILTQNTNMDNKIIKELFANETGYATPKVDIRAVVFSGNKILMVRENSDGDWSLPGGWGDIGLTPSEVAVKEVKEESGFDVKAIKLIAVLDKKCHPHPPSPYHVYKIFIQCEIIGGKPKEGIETDAVEFFVENELPALSIARNTESQIHIAFKHLHNPQEPVYFDMKPKWLEWAKQLQSIAQAGLTYSKDIYDLERFELIRKISVEILTQNTNMDNKIIKELFANETGYATPKVDIRAVVFSGNKILMVRENSDGDWSLPGGWGDIGLTPSEVAVKEVKEESGFDVKAIKLIAVLDKKCHPHPPSPYHVYKIFIQCEIIGGKPKEGIETDAVEFFVENELPALSIARNTESQIHIAFKHLHNPQEPVYFD

Radius of gyration: 21.92 Å; Cα contacts (8 Å, |Δi|>4): 876; chains: 2; bounding box: 63×57×43 Å